Protein 1Z9D (pdb70)

Structure (mmCIF, N/CA/C/O backbone):
data_1Z9D
#
_entry.id   1Z9D
#
_cell.length_a   161.288
_cell.length_b   57.309
_cell.length_c   94.200
_cell.angle_alpha   90.00
_cell.angle_beta   90.00
_cell.angle_gamma   90.00
#
_symmetry.space_group_name_H-M   'P 21 21 2'
#
loop_
_entity.id
_entity.type
_entity.pdbx_description
1 polymer 'uridylate kinase'
2 non-polymer 'SULFATE ION'
3 water water
#
loop_
_atom_site.group_PDB
_atom_site.id
_atom_site.type_symbol
_atom_site.label_atom_id
_atom_site.label_alt_id
_atom_site.label_comp_id
_atom_site.label_asym_id
_atom_site.label_entity_id
_atom_site.label_seq_id
_atom_site.pdbx_PDB_ins_code
_atom_site.Cartn_x
_atom_site.Cartn_y
_atom_site.Cartn_z
_atom_site.occupancy
_atom_site.B_iso_or_equiv
_atom_site.auth_seq_id
_atom_site.auth_comp_id
_atom_site.auth_asym_id
_atom_site.auth_atom_id
_atom_site.pdbx_PDB_model_num
ATOM 1 N N . GLU A 1 4 ? 63.240 34.352 9.723 1.00 50.76 4 GLU A N 1
ATOM 2 C CA . GLU A 1 4 ? 62.058 33.750 10.422 1.00 52.38 4 GLU A CA 1
ATOM 3 C C . GLU A 1 4 ? 61.669 32.371 9.873 1.00 51.38 4 GLU A C 1
ATOM 4 O O . GLU A 1 4 ? 60.774 32.248 9.029 1.00 52.20 4 GLU A O 1
ATOM 10 N N . PRO A 1 5 ? 62.360 31.315 10.337 1.00 50.10 5 PRO A N 1
ATOM 11 C CA . PRO A 1 5 ? 62.113 29.932 9.928 1.00 47.22 5 PRO A CA 1
ATOM 12 C C . PRO A 1 5 ? 60.801 29.412 10.506 1.00 45.44 5 PRO A C 1
ATOM 13 O O . PRO A 1 5 ? 60.446 29.705 11.652 1.00 45.37 5 PRO A O 1
ATOM 17 N N . LYS A 1 6 ? 60.086 28.643 9.693 1.00 43.40 6 LYS A N 1
ATOM 18 C CA . LYS A 1 6 ? 58.815 28.055 10.085 1.00 41.73 6 LYS A CA 1
ATOM 19 C C . LYS A 1 6 ? 59.017 27.043 11.191 1.00 41.74 6 LYS A C 1
ATOM 20 O O . LYS A 1 6 ? 58.123 26.815 12.004 1.00 41.26 6 LYS A O 1
ATOM 26 N N . TYR A 1 7 ? 60.203 26.441 11.212 1.00 41.14 7 TYR A N 1
ATOM 27 C CA . TYR A 1 7 ? 60.555 25.439 12.215 1.00 40.12 7 TYR A CA 1
ATOM 28 C C . TYR A 1 7 ? 61.783 25.848 13.038 1.00 39.64 7 TYR A C 1
ATOM 29 O O . TYR A 1 7 ? 62.735 26.415 12.507 1.00 41.06 7 TYR A O 1
ATOM 38 N N . GLN A 1 8 ? 61.763 25.549 14.332 1.00 39.06 8 GLN A N 1
ATOM 39 C CA . GLN A 1 8 ? 62.878 25.901 15.207 1.00 38.58 8 GLN A CA 1
ATOM 40 C C . GLN A 1 8 ? 63.843 24.736 15.378 1.00 37.60 8 GLN A C 1
ATOM 41 O O . GLN A 1 8 ? 65.021 24.924 15.687 1.00 39.07 8 GLN A O 1
ATOM 47 N N . ARG A 1 9 ? 63.348 23.528 15.179 1.00 35.93 9 ARG A N 1
ATOM 48 C CA . ARG A 1 9 ? 64.194 22.364 15.327 1.00 34.64 9 ARG A CA 1
ATOM 49 C C . ARG A 1 9 ? 63.708 21.277 14.396 1.00 33.68 9 ARG A C 1
ATOM 50 O O . ARG A 1 9 ? 62.585 20.799 14.515 1.00 32.79 9 ARG A O 1
ATOM 58 N N . ILE A 1 10 ? 64.562 20.894 13.458 1.00 33.11 10 ILE A N 1
ATOM 59 C CA . ILE A 1 10 ? 64.193 19.878 12.499 1.00 33.12 10 ILE A CA 1
ATOM 60 C C . ILE A 1 10 ? 65.165 18.718 12.516 1.00 32.92 10 ILE A C 1
ATOM 61 O O . ILE A 1 10 ? 66.267 18.827 13.045 1.00 32.69 10 ILE A O 1
ATOM 66 N N . LEU A 1 11 ? 64.730 17.592 11.969 1.00 32.03 11 LEU A N 1
ATOM 67 C CA . LEU A 1 11 ? 65.573 16.418 11.896 1.00 31.48 11 LEU A CA 1
ATOM 68 C C . LEU A 1 11 ? 65.572 16.018 10.442 1.00 31.79 11 LEU A C 1
ATOM 69 O O . LEU A 1 11 ? 64.549 15.612 9.907 1.00 31.78 11 LEU A O 1
ATOM 74 N N . ILE A 1 12 ? 66.723 16.170 9.799 1.00 33.18 12 ILE A N 1
ATOM 75 C CA . ILE A 1 12 ? 66.864 15.840 8.395 1.00 33.70 12 ILE A CA 1
ATOM 76 C C . ILE A 1 12 ? 67.186 14.366 8.220 1.00 34.00 12 ILE A C 1
ATOM 77 O O . ILE A 1 12 ? 68.130 13.855 8.809 1.00 33.40 12 ILE A O 1
ATOM 82 N N . LYS A 1 13 ? 66.389 13.685 7.411 1.00 35.17 13 LYS A N 1
ATOM 83 C CA . LYS A 1 13 ? 66.616 12.280 7.146 1.00 36.63 13 LYS A CA 1
ATOM 84 C C . LYS A 1 13 ? 67.221 12.121 5.747 1.00 37.93 13 LYS A C 1
ATOM 85 O O . LYS A 1 13 ? 66.633 12.543 4.754 1.00 37.96 13 LYS A O 1
ATOM 91 N N . LEU A 1 14 ? 68.407 11.530 5.678 1.00 38.82 14 LEU A N 1
ATOM 92 C CA . LEU A 1 14 ? 69.080 11.304 4.407 1.00 39.65 14 LEU A CA 1
ATOM 93 C C . LEU A 1 14 ? 69.233 9.814 4.150 1.00 39.85 14 LEU A C 1
ATOM 94 O O . LEU A 1 14 ? 69.402 9.037 5.083 1.00 40.31 14 LEU A O 1
ATOM 99 N N . SER A 1 15 ? 69.175 9.414 2.886 1.00 40.72 15 SER A N 1
ATOM 100 C CA . SER A 1 15 ? 69.346 8.010 2.543 1.00 42.13 15 SER A CA 1
ATOM 101 C C . SER A 1 15 ? 70.835 7.801 2.311 1.00 42.42 15 SER A C 1
ATOM 102 O O . SER A 1 15 ? 71.528 8.721 1.878 1.00 42.91 15 SER A O 1
ATOM 105 N N . GLY A 1 16 ? 71.328 6.596 2.582 1.00 42.18 16 GLY A N 1
ATOM 106 C CA . GLY A 1 16 ? 72.737 6.328 2.357 1.00 41.45 16 GLY A CA 1
ATOM 107 C C . GLY A 1 16 ? 73.156 6.643 0.929 1.00 41.20 16 GLY A C 1
ATOM 108 O O . GLY A 1 16 ? 74.224 7.212 0.710 1.00 40.90 16 GLY A O 1
ATOM 109 N N . GLU A 1 17 ? 72.310 6.275 -0.033 1.00 40.96 17 GLU A N 1
ATOM 110 C CA . GLU A 1 17 ? 72.578 6.503 -1.444 1.00 42.27 17 GLU A CA 1
ATOM 111 C C . GLU A 1 17 ? 72.975 7.945 -1.703 1.00 41.77 17 GLU A C 1
ATOM 112 O O . GLU A 1 17 ? 73.881 8.213 -2.497 1.00 42.94 17 GLU A O 1
ATOM 118 N N . ALA A 1 18 ? 72.282 8.874 -1.049 1.00 40.66 18 ALA A N 1
ATOM 119 C CA . ALA A 1 18 ? 72.557 10.302 -1.211 1.00 40.31 18 ALA A CA 1
ATOM 120 C C . ALA A 1 18 ? 74.018 10.678 -0.957 1.00 40.79 18 ALA A C 1
ATOM 121 O O . ALA A 1 18 ? 74.440 11.782 -1.295 1.00 41.17 18 ALA A O 1
ATOM 123 N N . LEU A 1 19 ? 74.790 9.758 -0.377 1.00 41.03 19 LEU A N 1
ATOM 124 C CA . LEU A 1 19 ? 76.189 10.014 -0.076 1.00 40.72 19 LEU A CA 1
ATOM 125 C C . LEU A 1 19 ? 77.118 9.182 -0.950 1.00 41.74 19 LEU A C 1
ATOM 126 O O . LEU A 1 19 ? 78.348 9.352 -0.921 1.00 41.22 19 LEU A O 1
ATOM 131 N N . ALA A 1 20 ? 76.533 8.278 -1.727 1.00 42.36 20 ALA A N 1
ATOM 132 C CA . ALA A 1 20 ? 77.315 7.413 -2.606 1.00 44.07 20 ALA A CA 1
ATOM 133 C C . ALA A 1 20 ? 77.763 8.128 -3.877 1.00 45.63 20 ALA A C 1
ATOM 134 O O . ALA A 1 20 ? 78.850 7.867 -4.397 1.00 46.66 20 ALA 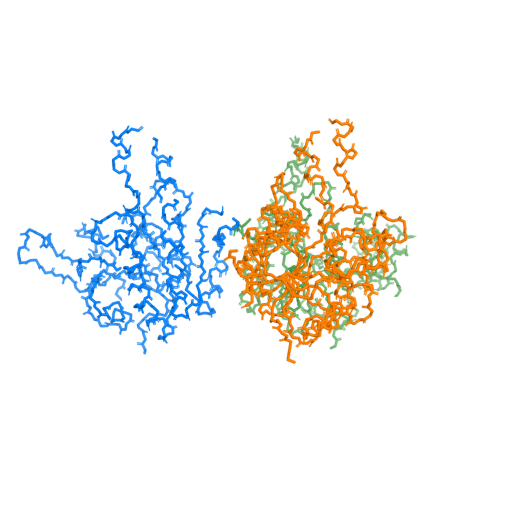A O 1
ATOM 136 N N . GLY A 1 21 ? 76.926 9.028 -4.381 1.00 47.87 21 GLY A N 1
ATOM 137 C CA . GLY A 1 21 ? 77.282 9.742 -5.591 1.00 50.12 21 GLY A CA 1
ATOM 138 C C . GLY A 1 21 ? 77.001 8.950 -6.857 1.00 52.06 21 GLY A C 1
ATOM 139 O O . GLY A 1 21 ? 76.075 8.128 -6.902 1.00 51.78 21 GLY A O 1
ATOM 140 N N . GLU A 1 22 ? 77.813 9.202 -7.882 1.00 54.18 22 GLU A N 1
ATOM 141 C CA . GLU A 1 22 ? 77.692 8.560 -9.199 1.00 56.79 22 GLU A CA 1
ATOM 142 C C . GLU A 1 22 ? 77.354 7.069 -9.101 1.00 56.10 22 GLU A C 1
ATOM 143 O O . GLU A 1 22 ? 76.221 6.647 -9.392 1.00 55.61 22 GLU A O 1
ATOM 149 N N . LYS A 1 23 ? 78.363 6.291 -8.698 1.00 54.56 23 LYS A N 1
ATOM 150 C CA . LYS A 1 23 ? 78.263 4.839 -8.535 1.00 53.33 23 LYS A CA 1
ATOM 151 C C . LYS A 1 23 ? 76.897 4.411 -7.988 1.00 51.80 23 LYS A C 1
ATOM 152 O O . LYS A 1 23 ? 76.082 3.834 -8.704 1.00 52.82 23 LYS A O 1
ATOM 158 N N . GLY A 1 24 ? 76.657 4.712 -6.717 1.00 49.64 24 GLY A N 1
ATOM 159 C CA . GLY A 1 24 ? 75.406 4.341 -6.080 1.00 46.45 24 GLY A CA 1
ATOM 160 C C . GLY A 1 24 ? 75.754 3.560 -4.822 1.00 45.15 24 GLY A C 1
ATOM 161 O O . GLY A 1 24 ? 74.906 3.282 -3.966 1.00 43.72 24 GLY A O 1
ATOM 162 N N . VAL A 1 25 ? 77.033 3.215 -4.721 1.00 42.87 25 VAL A N 1
ATOM 163 C CA . VAL A 1 25 ? 77.557 2.466 -3.598 1.00 41.64 25 VAL A CA 1
ATOM 164 C C . VAL A 1 25 ? 78.793 3.161 -3.017 1.00 41.78 25 VAL A C 1
ATOM 165 O O . VAL A 1 25 ? 79.432 3.995 -3.678 1.00 43.16 25 VAL A O 1
ATOM 169 N N . GLY A 1 26 ? 79.126 2.826 -1.774 1.00 40.75 26 GLY A N 1
ATOM 170 C CA . GLY A 1 26 ? 80.278 3.434 -1.131 1.00 39.07 26 GLY A CA 1
ATOM 171 C C . GLY A 1 26 ? 79.992 4.855 -0.699 1.00 38.75 26 GLY A C 1
ATOM 172 O O . GLY A 1 26 ? 78.856 5.326 -0.789 1.00 38.10 26 GLY A O 1
ATOM 173 N N . ILE A 1 27 ? 81.022 5.544 -0.229 1.00 38.10 27 ILE A N 1
ATOM 174 C CA . ILE A 1 27 ? 80.873 6.920 0.225 1.00 37.76 27 ILE A CA 1
ATOM 175 C C . ILE A 1 27 ? 81.773 7.824 -0.602 1.00 38.67 27 ILE A C 1
ATOM 176 O O . ILE A 1 27 ? 82.980 7.621 -0.649 1.00 39.54 27 ILE A O 1
ATOM 181 N N . ASP A 1 28 ? 81.192 8.813 -1.267 1.00 39.52 28 ASP A N 1
ATOM 182 C CA . ASP A 1 28 ? 81.994 9.743 -2.053 1.00 40.11 28 ASP A CA 1
ATOM 183 C C . ASP A 1 28 ? 82.103 11.040 -1.247 1.00 40.17 28 ASP A C 1
ATOM 184 O O . ASP A 1 28 ? 81.189 11.868 -1.245 1.00 39.24 28 ASP A O 1
ATOM 189 N N . ILE A 1 29 ? 83.226 11.214 -0.564 1.00 39.71 29 ILE A N 1
ATOM 190 C CA . ILE A 1 29 ? 83.410 12.388 0.281 1.00 40.95 29 ILE A CA 1
ATOM 191 C C . ILE A 1 29 ? 83.034 13.736 -0.345 1.00 42.01 29 ILE A C 1
ATOM 192 O O . ILE A 1 29 ? 82.321 14.541 0.274 1.00 42.00 29 ILE A O 1
ATOM 197 N N . PRO A 1 30 ? 83.516 14.012 -1.568 1.00 41.43 30 PRO A N 1
ATOM 198 C CA . PRO A 1 30 ? 83.172 15.287 -2.203 1.00 40.33 30 PRO A CA 1
ATOM 199 C C . PRO A 1 30 ? 81.647 15.488 -2.273 1.00 39.63 30 PRO A C 1
ATOM 200 O O . PRO A 1 30 ? 81.161 16.621 -2.203 1.00 40.19 30 PRO A O 1
ATOM 204 N N . THR A 1 31 ? 80.895 14.393 -2.391 1.00 37.24 31 THR A N 1
ATOM 205 C CA . THR A 1 31 ? 79.438 14.479 -2.444 1.00 35.65 31 THR A CA 1
ATOM 206 C C . THR A 1 31 ? 78.907 14.830 -1.069 1.00 35.37 31 THR A C 1
ATOM 207 O O . THR A 1 31 ? 77.987 15.630 -0.917 1.00 34.56 31 THR A O 1
ATOM 211 N N . VAL A 1 32 ? 79.493 14.213 -0.058 1.00 35.82 32 VAL A N 1
ATOM 212 C CA . VAL A 1 32 ? 79.070 14.452 1.311 1.00 35.61 32 VAL A CA 1
ATOM 213 C C . VAL A 1 32 ? 79.285 15.920 1.675 1.00 36.42 32 VAL A C 1
ATOM 214 O O . VAL A 1 32 ? 78.411 16.558 2.264 1.00 36.26 32 VAL A O 1
ATOM 218 N N . GLN A 1 33 ? 80.446 16.454 1.306 1.00 37.64 33 GLN A N 1
ATOM 219 C CA . GLN A 1 33 ? 80.772 17.843 1.594 1.00 38.27 33 GLN A CA 1
ATOM 220 C C . GLN A 1 33 ? 79.774 18.781 0.922 1.00 37.57 33 GLN A C 1
ATOM 221 O O . GLN A 1 33 ? 79.411 19.820 1.476 1.00 35.50 33 GLN A O 1
ATOM 227 N N . ALA A 1 34 ? 79.327 18.407 -0.273 1.00 37.35 34 ALA A N 1
ATOM 228 C CA . ALA A 1 34 ? 78.349 19.210 -0.998 1.00 37.34 34 ALA A CA 1
ATOM 229 C C . ALA A 1 34 ? 77.063 19.341 -0.169 1.00 37.75 34 ALA A C 1
ATOM 230 O O . ALA A 1 34 ? 76.476 20.422 -0.082 1.00 37.83 34 ALA A O 1
ATOM 232 N N . ILE A 1 35 ? 76.640 18.242 0.451 1.00 37.44 35 ILE A N 1
ATOM 233 C CA . ILE A 1 35 ? 75.440 18.246 1.274 1.00 37.68 35 ILE A CA 1
ATOM 234 C C . ILE A 1 35 ? 75.691 18.943 2.607 1.00 38.35 35 ILE A C 1
ATOM 235 O O . ILE A 1 35 ? 74.819 19.642 3.136 1.00 38.36 35 ILE A O 1
ATOM 240 N N . ALA A 1 36 ? 76.885 18.739 3.153 1.00 38.58 36 ALA A N 1
ATOM 241 C CA . ALA A 1 36 ? 77.259 19.345 4.424 1.00 38.63 36 ALA A CA 1
ATOM 242 C C . ALA A 1 36 ? 77.345 20.861 4.284 1.00 39.32 36 ALA A C 1
ATOM 243 O O . ALA A 1 36 ? 76.987 21.599 5.201 1.00 38.52 36 ALA A O 1
ATOM 245 N N . LYS A 1 37 ? 77.821 21.322 3.130 1.00 40.83 37 LYS A N 1
ATOM 246 C CA . LYS A 1 37 ? 77.940 22.752 2.879 1.00 42.01 37 LYS A CA 1
ATOM 247 C C . LYS A 1 37 ? 76.565 23.398 2.863 1.00 41.84 37 LYS A C 1
ATOM 248 O O . LYS A 1 37 ? 76.397 24.529 3.311 1.00 42.39 37 LYS A O 1
ATOM 254 N N . GLU A 1 38 ? 75.582 22.677 2.345 1.00 41.50 38 GLU A N 1
ATOM 255 C CA . GLU A 1 38 ? 74.232 23.199 2.280 1.00 41.77 38 GLU A CA 1
ATOM 256 C C . GLU A 1 38 ? 73.596 23.252 3.667 1.00 40.14 38 GLU A C 1
ATOM 257 O O . GLU A 1 38 ? 72.962 24.246 4.025 1.00 40.43 38 GLU A O 1
ATOM 263 N N . ILE A 1 39 ? 73.776 22.188 4.450 1.00 38.71 39 ILE A N 1
ATOM 264 C CA . ILE A 1 39 ? 73.227 22.126 5.806 1.00 35.96 39 ILE A CA 1
ATOM 265 C C . ILE A 1 39 ? 73.905 23.192 6.641 1.00 35.26 39 ILE A C 1
ATOM 266 O O . ILE A 1 39 ? 73.268 23.863 7.444 1.00 34.70 39 ILE A O 1
ATOM 271 N N . ALA A 1 40 ? 75.204 23.359 6.433 1.00 35.28 40 ALA A N 1
ATOM 272 C CA . ALA A 1 40 ? 75.953 24.363 7.178 1.00 36.52 40 ALA A CA 1
ATOM 273 C C . ALA A 1 40 ? 75.335 25.732 6.949 1.00 37.41 40 ALA A C 1
ATOM 274 O O . ALA A 1 40 ? 75.191 26.529 7.874 1.00 36.99 40 ALA A O 1
ATOM 276 N N . GLU A 1 41 ? 74.961 25.999 5.708 1.00 39.44 41 GLU A N 1
ATOM 277 C CA . GLU A 1 41 ? 74.367 27.276 5.379 1.00 41.53 41 GLU A CA 1
ATOM 278 C C . GLU A 1 41 ? 73.029 27.488 6.085 1.00 41.72 41 GLU A C 1
ATOM 279 O O . GLU A 1 41 ? 72.756 28.583 6.579 1.00 43.88 41 GLU A O 1
ATOM 285 N N . VAL A 1 42 ? 72.199 26.449 6.145 1.00 40.42 42 VAL A N 1
ATOM 286 C CA . VAL A 1 42 ? 70.896 26.551 6.809 1.00 39.01 42 VAL A CA 1
ATOM 287 C C . VAL A 1 42 ? 71.106 26.723 8.312 1.00 38.90 42 VAL A C 1
ATOM 288 O O . VAL A 1 42 ? 70.377 27.447 8.983 1.00 37.90 42 VAL A O 1
ATOM 292 N N . HIS A 1 43 ? 72.124 26.051 8.829 1.00 39.00 43 HIS A N 1
ATOM 293 C CA . HIS A 1 43 ? 72.448 26.126 10.242 1.00 38.19 43 HIS A CA 1
ATOM 294 C C . HIS A 1 43 ? 72.739 27.568 10.681 1.00 37.89 43 HIS A C 1
ATOM 295 O O . HIS A 1 43 ? 72.606 27.896 11.855 1.00 38.03 43 HIS A O 1
ATOM 302 N N . VAL A 1 44 ? 73.121 28.422 9.731 1.00 37.17 44 VAL A N 1
ATOM 303 C CA . VAL A 1 44 ? 73.429 29.819 10.018 1.00 36.70 44 VAL A CA 1
ATOM 304 C C . VAL A 1 44 ? 72.177 30.592 10.396 1.00 37.19 44 VAL A C 1
ATOM 305 O O . VAL A 1 44 ? 72.250 31.616 11.073 1.00 36.67 44 VAL A O 1
ATOM 309 N N . SER A 1 45 ? 71.024 30.099 9.956 1.00 37.48 45 SER A N 1
ATOM 310 C CA . SER A 1 45 ? 69.749 30.751 10.253 1.00 38.41 45 SER A CA 1
ATOM 311 C C . SER A 1 45 ? 69.399 30.671 11.742 1.00 38.59 45 SER A C 1
ATOM 312 O O . SER A 1 45 ? 68.561 31.427 12.230 1.00 38.40 45 SER A O 1
ATOM 315 N N . GLY A 1 46 ? 70.033 29.747 12.454 1.00 39.04 46 GLY A N 1
ATOM 316 C CA . GLY A 1 46 ? 69.759 29.610 13.865 1.00 39.38 46 GLY A CA 1
ATOM 317 C C . GLY A 1 46 ? 68.873 28.426 14.189 1.00 39.75 46 GLY A C 1
ATOM 318 O O . GLY A 1 46 ? 68.528 28.192 15.349 1.00 40.60 46 GLY A O 1
ATOM 319 N N . VAL A 1 47 ? 68.499 27.678 13.161 1.00 39.73 47 VAL A N 1
ATOM 320 C CA . VAL A 1 47 ? 67.651 26.502 13.318 1.00 39.54 47 VAL A CA 1
ATOM 321 C C . VAL A 1 47 ? 68.437 25.312 13.870 1.00 39.08 47 VAL A C 1
ATOM 322 O O . VAL A 1 47 ? 69.503 24.970 13.360 1.00 39.44 47 VAL A O 1
ATOM 326 N N . GLN A 1 48 ? 67.910 24.687 14.918 1.00 37.80 48 GLN A N 1
ATOM 327 C CA . GLN A 1 48 ? 68.555 23.525 15.508 1.00 36.96 48 GLN A CA 1
ATOM 328 C C . GLN A 1 48 ? 68.373 22.355 14.544 1.00 36.85 48 GLN A C 1
ATOM 329 O O . GLN A 1 48 ? 67.278 22.138 14.020 1.00 37.08 48 GLN A O 1
ATOM 335 N N . ILE A 1 49 ? 69.444 21.606 14.305 1.00 34.79 49 ILE A N 1
ATOM 336 C CA . ILE A 1 49 ? 69.396 20.507 13.351 1.00 32.46 49 ILE A CA 1
ATOM 337 C C . ILE A 1 49 ? 69.924 19.169 13.850 1.00 31.98 49 ILE A C 1
ATOM 338 O O . ILE A 1 49 ? 70.898 19.110 14.591 1.00 32.18 49 ILE A O 1
ATOM 343 N N . ALA A 1 50 ? 69.286 18.091 13.419 1.00 31.32 50 ALA A N 1
ATOM 344 C CA . ALA A 1 50 ? 69.733 16.752 13.767 1.00 31.23 50 ALA A CA 1
ATOM 345 C C . ALA A 1 50 ? 69.609 15.923 12.485 1.00 31.30 50 ALA A C 1
ATOM 346 O O . ALA A 1 50 ? 68.685 16.117 11.703 1.00 31.89 50 ALA A O 1
ATOM 348 N N . LEU A 1 51 ? 70.546 15.014 12.262 1.00 31.71 51 LEU A N 1
ATOM 349 C CA . LEU A 1 51 ? 70.523 14.187 11.067 1.00 32.30 51 LEU A CA 1
ATOM 350 C C . LEU A 1 51 ? 70.383 12.703 11.377 1.00 31.72 51 LEU A C 1
ATOM 351 O O . LEU A 1 51 ? 70.801 12.220 12.430 1.00 31.15 51 LEU A O 1
ATOM 356 N N . VAL A 1 52 ? 69.800 11.987 10.429 1.00 31.40 52 VAL A N 1
ATOM 357 C CA . VAL A 1 52 ? 69.624 10.554 10.524 1.00 32.14 52 VAL A CA 1
ATOM 358 C C . VAL A 1 52 ? 69.915 10.052 9.119 1.00 33.57 52 VAL A C 1
ATOM 359 O O . VAL A 1 52 ? 69.147 10.322 8.194 1.00 34.17 52 VAL A O 1
ATOM 363 N N . ILE A 1 53 ? 71.019 9.334 8.948 1.00 34.38 53 ILE A N 1
ATOM 364 C CA . ILE A 1 53 ? 71.376 8.831 7.622 1.00 37.02 53 ILE A CA 1
ATOM 365 C C . ILE A 1 53 ? 71.172 7.315 7.496 1.00 37.21 53 ILE A C 1
ATOM 366 O O . ILE A 1 53 ? 71.305 6.575 8.475 1.00 38.10 53 ILE A O 1
ATOM 371 N N . GLY A 1 54 ? 70.838 6.863 6.290 1.00 36.93 54 GLY A N 1
ATOM 372 C CA . GLY A 1 54 ? 70.632 5.443 6.063 1.00 37.49 54 GLY A CA 1
ATOM 373 C C . GLY A 1 54 ? 71.931 4.779 5.651 1.00 38.66 54 GLY A C 1
ATOM 374 O O . GLY A 1 54 ? 72.949 5.459 5.517 1.00 39.85 54 GLY A O 1
ATOM 375 N N . GLY A 1 55 ? 71.918 3.467 5.443 1.00 38.09 55 GLY A N 1
ATOM 376 C CA . GLY A 1 55 ? 73.146 2.794 5.057 1.00 37.44 55 GLY A CA 1
ATOM 377 C C . GLY A 1 55 ? 73.053 1.989 3.778 1.00 37.65 55 GLY A C 1
ATOM 378 O O . GLY A 1 55 ? 73.809 1.031 3.588 1.00 38.62 55 GLY A O 1
ATOM 379 N N . GLY A 1 56 ? 72.137 2.379 2.897 1.00 36.41 56 GLY A N 1
ATOM 380 C CA . GLY A 1 56 ? 71.960 1.660 1.649 1.00 35.03 56 GLY A CA 1
ATOM 381 C C . GLY A 1 56 ? 73.181 1.696 0.761 1.00 34.63 56 GLY A C 1
ATOM 382 O O . GLY A 1 56 ? 73.442 0.761 0.009 1.00 35.78 56 GLY A O 1
ATOM 383 N N . ASN A 1 57 ? 73.941 2.776 0.860 1.00 33.27 57 ASN A N 1
ATOM 384 C CA . ASN A 1 57 ? 75.123 2.944 0.051 1.00 32.10 57 ASN A CA 1
ATOM 385 C C . ASN A 1 57 ? 76.238 1.999 0.460 1.00 31.76 57 ASN A C 1
ATOM 386 O O . ASN A 1 57 ? 77.202 1.808 -0.280 1.00 30.24 57 ASN A O 1
ATOM 391 N N . LEU A 1 58 ? 76.125 1.407 1.642 1.00 31.24 58 LEU A N 1
ATOM 392 C CA . LEU A 1 58 ? 77.165 0.499 2.107 1.00 31.83 58 LEU A CA 1
ATOM 393 C C . LEU A 1 58 ? 76.657 -0.916 2.312 1.00 31.91 58 LEU A C 1
ATOM 394 O O . LEU A 1 58 ? 77.425 -1.874 2.259 1.00 32.63 58 LEU A O 1
ATOM 399 N N . TRP A 1 59 ? 75.355 -1.050 2.521 1.00 32.45 59 TRP A N 1
ATOM 400 C CA . TRP A 1 59 ? 74.787 -2.360 2.758 1.00 33.18 59 TRP A CA 1
ATOM 401 C C . TRP A 1 59 ? 73.278 -2.402 2.534 1.00 35.01 59 TRP A C 1
ATOM 402 O O . TRP A 1 59 ? 72.537 -1.516 2.979 1.00 33.85 59 TRP A O 1
ATOM 413 N N . ARG A 1 60 ? 72.822 -3.428 1.822 1.00 37.85 60 ARG A N 1
ATOM 414 C CA . ARG A 1 60 ? 71.392 -3.606 1.580 1.00 40.76 60 ARG A CA 1
ATOM 415 C C . ARG A 1 60 ? 71.009 -4.978 2.097 1.00 41.40 60 ARG A C 1
ATOM 416 O O . ARG A 1 60 ? 71.706 -5.967 1.838 1.00 41.85 60 ARG A O 1
ATOM 424 N N . GLY A 1 61 ? 69.900 -5.024 2.827 1.00 42.00 61 GLY A N 1
ATOM 425 C CA . GLY A 1 61 ? 69.433 -6.266 3.420 1.00 44.20 61 GLY A CA 1
ATOM 426 C C . GLY A 1 61 ? 68.874 -7.260 2.433 1.00 45.01 61 GLY A C 1
ATOM 427 O O . GLY A 1 61 ? 69.002 -8.471 2.616 1.00 44.04 61 GLY A O 1
ATOM 428 N N . GLU A 1 62 ? 68.261 -6.736 1.379 1.00 46.85 62 GLU A N 1
ATOM 429 C CA . GLU A 1 62 ? 67.664 -7.560 0.333 1.00 47.95 62 GLU A CA 1
ATOM 430 C C . GLU A 1 62 ? 68.574 -8.716 -0.103 1.00 46.42 62 GLU A C 1
ATOM 431 O O . GLU A 1 62 ? 68.237 -9.888 0.079 1.00 46.78 62 GLU A O 1
ATOM 437 N N . PRO A 1 63 ? 69.750 -8.399 -0.681 1.00 45.86 63 PRO A N 1
ATOM 438 C CA . PRO A 1 63 ? 70.629 -9.497 -1.098 1.00 44.46 63 PRO A CA 1
ATOM 439 C C . PRO A 1 63 ? 71.104 -10.361 0.079 1.00 43.86 63 PRO A C 1
ATOM 440 O O . PRO A 1 63 ? 71.431 -11.532 -0.104 1.00 44.05 63 PRO A O 1
ATOM 444 N N . ALA A 1 64 ? 71.127 -9.787 1.280 1.00 42.67 64 ALA A N 1
ATOM 445 C CA . ALA A 1 64 ? 71.565 -10.527 2.455 1.00 42.13 64 ALA A CA 1
ATOM 446 C C . ALA A 1 64 ? 70.577 -11.639 2.746 1.00 41.88 64 ALA A C 1
ATOM 447 O O . ALA A 1 64 ? 70.965 -12.779 3.014 1.00 40.87 64 ALA A O 1
ATOM 449 N N . ALA A 1 65 ? 69.295 -11.298 2.688 1.00 42.72 65 ALA A N 1
ATOM 450 C CA . ALA A 1 65 ? 68.231 -12.267 2.928 1.00 43.44 65 ALA A CA 1
ATOM 451 C C . ALA A 1 65 ? 68.241 -13.312 1.821 1.00 44.19 65 ALA A C 1
ATOM 452 O O . ALA A 1 65 ? 68.057 -14.502 2.082 1.00 44.52 65 ALA A O 1
ATOM 454 N N . ASP A 1 66 ? 68.458 -12.863 0.587 1.00 45.28 66 ASP A N 1
ATOM 455 C CA . ASP A 1 66 ? 68.510 -13.768 -0.555 1.00 46.81 66 ASP A CA 1
ATOM 456 C C . ASP A 1 66 ? 69.669 -14.741 -0.389 1.00 46.15 66 ASP A C 1
ATOM 457 O O . ASP A 1 66 ? 69.551 -15.922 -0.730 1.00 46.96 66 ASP A O 1
ATOM 462 N N . ALA A 1 67 ? 70.782 -14.235 0.143 1.00 44.94 67 ALA A N 1
ATOM 463 C CA . ALA A 1 67 ? 71.969 -15.044 0.374 1.00 44.14 67 ALA A CA 1
ATOM 464 C C . ALA A 1 67 ? 71.777 -15.974 1.571 1.00 44.12 67 ALA A C 1
ATOM 465 O O . ALA A 1 67 ? 72.556 -16.909 1.769 1.00 44.27 67 ALA A O 1
ATOM 467 N N . GLY A 1 68 ? 70.750 -15.702 2.371 1.00 43.62 68 GLY A N 1
ATOM 468 C CA . GLY A 1 68 ? 70.467 -16.539 3.512 1.00 43.50 68 GLY A CA 1
ATOM 469 C C . GLY A 1 68 ? 71.187 -16.149 4.781 1.00 44.00 68 GLY A C 1
ATOM 470 O O . GLY A 1 68 ? 71.386 -16.971 5.682 1.00 45.76 68 GLY A O 1
ATOM 479 N N . ASP A 1 70 ? 71.608 -14.462 8.398 1.00 43.43 70 ASP A N 1
ATOM 480 C CA . ASP A 1 70 ? 70.748 -14.220 9.549 1.00 42.94 70 ASP A CA 1
ATOM 481 C C . ASP A 1 70 ? 70.234 -12.775 9.570 1.00 41.84 70 ASP A C 1
ATOM 482 O O . ASP A 1 70 ? 71.016 -11.821 9.546 1.00 42.29 70 ASP A O 1
ATOM 487 N N . ARG A 1 71 ? 68.913 -12.625 9.625 1.00 40.32 71 ARG A N 1
ATOM 488 C CA . ARG A 1 71 ? 68.270 -11.314 9.623 1.00 38.24 71 ARG A CA 1
ATOM 489 C C . ARG A 1 71 ? 68.782 -10.357 10.683 1.00 37.20 71 ARG A C 1
ATOM 490 O O . ARG A 1 71 ? 69.053 -9.198 10.391 1.00 34.83 71 ARG A O 1
ATOM 498 N N . VAL A 1 72 ? 68.898 -10.842 11.914 1.00 36.77 72 VAL A N 1
ATOM 499 C CA . VAL A 1 72 ? 69.373 -10.004 13.009 1.00 36.93 72 VAL A CA 1
ATOM 500 C C . VAL A 1 72 ? 70.791 -9.523 12.736 1.00 37.16 72 VAL A C 1
ATOM 501 O O . VAL A 1 72 ? 71.070 -8.324 12.777 1.00 36.16 72 VAL A O 1
ATOM 505 N N . GLN A 1 73 ? 71.688 -10.455 12.447 1.00 37.72 73 GLN A N 1
ATOM 506 C CA . GLN A 1 73 ? 73.064 -10.080 12.170 1.00 38.31 73 GLN A CA 1
ATOM 507 C C . GLN A 1 73 ? 73.143 -9.135 10.994 1.00 38.47 73 GLN A C 1
ATOM 508 O O . GLN A 1 73 ? 73.926 -8.183 11.004 1.00 39.18 73 GLN A O 1
ATOM 514 N N . ALA A 1 74 ? 72.324 -9.395 9.982 1.00 38.31 74 ALA A N 1
ATOM 515 C CA . ALA A 1 74 ? 72.314 -8.559 8.796 1.00 38.53 74 ALA A CA 1
ATOM 516 C C . ALA A 1 74 ? 71.910 -7.134 9.146 1.00 37.90 74 ALA A C 1
ATOM 517 O O . ALA A 1 74 ? 72.504 -6.181 8.641 1.00 38.16 74 ALA A O 1
ATOM 519 N N . ASP A 1 75 ? 70.915 -6.978 10.019 1.00 37.82 75 ASP A N 1
ATOM 520 C CA . ASP A 1 75 ? 70.472 -5.637 10.407 1.00 37.73 75 ASP A CA 1
ATOM 521 C C . ASP A 1 75 ? 71.544 -4.877 11.173 1.00 37.12 75 ASP A C 1
ATOM 522 O O . ASP A 1 75 ? 71.704 -3.674 10.984 1.00 37.81 75 ASP A O 1
ATOM 527 N N . TYR A 1 76 ? 72.266 -5.571 12.047 1.00 36.04 76 TYR A N 1
ATOM 528 C CA . TYR A 1 76 ? 73.331 -4.934 12.813 1.00 34.50 76 TYR A CA 1
ATOM 529 C C . TYR A 1 76 ? 74.420 -4.450 11.844 1.00 33.23 76 TYR A C 1
ATOM 530 O O . TYR A 1 76 ? 74.949 -3.338 11.977 1.00 33.08 76 TYR A O 1
ATOM 539 N N . THR A 1 77 ? 74.727 -5.280 10.852 1.00 30.99 77 THR A N 1
ATOM 540 C CA . THR A 1 77 ? 75.733 -4.941 9.868 1.00 29.82 77 THR A CA 1
ATOM 541 C C . THR A 1 77 ? 75.393 -3.611 9.240 1.00 29.20 77 THR A C 1
ATOM 542 O O . THR A 1 77 ? 76.255 -2.757 9.062 1.00 27.26 77 THR A O 1
ATOM 546 N N . GLY A 1 78 ? 74.122 -3.446 8.899 1.00 30.70 78 GLY A N 1
ATOM 547 C CA . GLY A 1 78 ? 73.672 -2.212 8.285 1.00 33.61 78 GLY A CA 1
ATOM 548 C C . GLY A 1 78 ? 73.802 -1.022 9.211 1.00 35.00 78 GLY A C 1
ATOM 549 O O . GLY A 1 78 ? 74.191 0.052 8.772 1.00 36.54 78 GLY A O 1
ATOM 558 N N . LEU A 1 80 ? 75.954 -0.487 11.452 1.00 37.36 80 LEU A N 1
ATOM 559 C CA . LEU A 1 80 ? 77.347 -0.078 11.524 1.00 37.04 80 LEU A CA 1
ATOM 560 C C . LEU A 1 80 ? 77.612 0.844 10.353 1.00 36.17 80 LEU A C 1
ATOM 561 O O . LEU A 1 80 ? 78.243 1.883 10.506 1.00 37.49 80 LEU A O 1
ATOM 566 N N . GLY A 1 81 ? 77.119 0.455 9.182 1.00 35.66 81 GLY A N 1
ATOM 567 C CA . GLY A 1 81 ? 77.311 1.263 7.994 1.00 35.43 81 GLY A CA 1
ATOM 568 C C . GLY A 1 81 ? 76.763 2.657 8.193 1.00 35.07 81 GLY A C 1
ATOM 569 O O . GLY A 1 81 ? 77.242 3.621 7.607 1.00 36.31 81 GLY A O 1
ATOM 570 N N . THR A 1 82 ? 75.747 2.754 9.032 1.00 34.68 82 THR A N 1
ATOM 571 C CA . THR A 1 82 ? 75.106 4.012 9.346 1.00 34.49 82 THR A CA 1
ATOM 572 C C . THR A 1 82 ? 76.052 4.949 10.088 1.00 34.64 82 THR A C 1
ATOM 573 O O . THR A 1 82 ? 76.043 6.159 9.862 1.00 33.80 82 THR A O 1
ATOM 577 N N . VAL A 1 83 ? 76.861 4.380 10.977 1.00 34.78 83 VAL A N 1
ATOM 578 C CA . VAL A 1 83 ? 77.818 5.146 11.769 1.00 32.89 83 VAL A CA 1
ATOM 579 C C . VAL A 1 83 ? 78.948 5.628 10.881 1.00 33.64 83 VAL A C 1
ATOM 580 O O . VAL A 1 83 ? 79.525 6.673 11.135 1.00 33.18 83 VAL A O 1
ATOM 592 N N . ASN A 1 85 ? 78.647 6.545 7.762 1.00 34.38 85 ASN A N 1
ATOM 593 C CA . ASN A 1 85 ? 78.146 7.697 7.039 1.00 33.72 85 ASN A CA 1
ATOM 594 C C . ASN A 1 85 ? 78.107 8.889 7.987 1.00 33.61 85 ASN A C 1
ATOM 595 O O . ASN A 1 85 ? 78.405 10.015 7.599 1.00 34.24 85 ASN A O 1
ATOM 600 N N . ALA A 1 86 ? 77.746 8.631 9.238 1.00 32.32 86 ALA A N 1
ATOM 601 C CA . ALA A 1 86 ? 77.667 9.678 10.244 1.00 31.31 86 ALA A CA 1
ATOM 602 C C . ALA A 1 86 ? 79.025 10.332 10.482 1.00 31.50 86 ALA A C 1
ATOM 603 O O . ALA A 1 86 ? 79.135 11.552 10.507 1.00 30.34 86 ALA A O 1
ATOM 605 N N . LEU A 1 87 ? 80.061 9.520 10.660 1.00 32.97 87 LEU A N 1
ATOM 606 C CA . LEU A 1 87 ? 81.401 10.0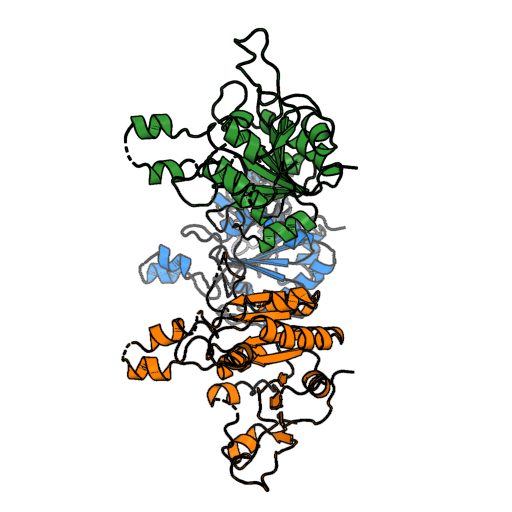44 10.891 1.00 34.12 87 LEU A CA 1
ATOM 607 C C . LEU A 1 87 ? 81.856 10.912 9.734 1.00 35.47 87 LEU A C 1
ATOM 608 O O . LEU A 1 87 ? 82.425 11.980 9.950 1.00 36.82 87 LEU A O 1
ATOM 613 N N . VAL A 1 88 ? 81.607 10.467 8.508 1.00 34.38 88 VAL A N 1
ATOM 614 C CA . VAL A 1 88 ? 82.015 11.246 7.351 1.00 33.93 88 VAL A CA 1
ATOM 615 C C . VAL A 1 88 ? 81.180 12.516 7.226 1.00 34.79 88 VAL A C 1
ATOM 616 O O . VAL A 1 88 ? 81.700 13.557 6.843 1.00 35.32 88 VAL A O 1
ATOM 628 N N . ALA A 1 90 ? 79.767 14.096 9.709 1.00 36.21 90 ALA A N 1
ATOM 629 C CA . ALA A 1 90 ? 80.134 14.957 10.817 1.00 36.07 90 ALA A CA 1
ATOM 630 C C . ALA A 1 90 ? 81.409 15.725 10.489 1.00 36.85 90 ALA A C 1
ATOM 631 O O . ALA A 1 90 ? 81.510 16.918 10.770 1.00 36.39 90 ALA A O 1
ATOM 633 N N . ASP A 1 91 ? 82.380 15.036 9.894 1.00 37.75 91 ASP A N 1
ATOM 634 C CA . ASP A 1 91 ? 83.644 15.659 9.525 1.00 38.00 91 ASP A CA 1
ATOM 635 C C . ASP A 1 91 ? 83.434 16.732 8.474 1.00 38.51 91 ASP A C 1
ATOM 636 O O . ASP A 1 91 ? 83.990 17.827 8.566 1.00 38.50 91 ASP A O 1
ATOM 641 N N . SER A 1 92 ? 82.630 16.411 7.468 1.00 37.89 92 SER A N 1
ATOM 642 C CA . SER A 1 92 ? 82.372 17.349 6.399 1.00 38.15 92 SER A CA 1
ATOM 643 C C . SER A 1 92 ? 81.721 18.598 6.950 1.00 37.90 92 SER A C 1
ATOM 644 O O . SER A 1 92 ? 81.992 19.706 6.495 1.00 38.04 92 SER A O 1
ATOM 647 N N . LEU A 1 93 ? 80.851 18.422 7.930 1.00 37.53 93 LEU A N 1
ATOM 648 C CA . LEU A 1 93 ? 80.177 19.565 8.515 1.00 37.76 93 LEU A CA 1
ATOM 649 C C . LEU A 1 93 ? 81.165 20.449 9.255 1.00 37.47 93 LEU A C 1
ATOM 650 O O . LEU A 1 93 ? 81.039 21.672 9.252 1.00 36.93 93 LEU A O 1
ATOM 655 N N . GLN A 1 94 ? 82.153 19.831 9.888 1.00 36.76 94 GLN A N 1
ATOM 656 C CA . GLN A 1 94 ? 83.136 20.600 10.632 1.00 38.30 94 GLN A CA 1
ATOM 657 C C . GLN A 1 94 ? 83.962 21.425 9.655 1.00 38.66 94 GLN A C 1
ATOM 658 O O . GLN A 1 94 ? 84.458 22.497 9.991 1.00 37.05 94 GLN A O 1
ATOM 664 N N . HIS A 1 95 ? 84.082 20.918 8.432 1.00 40.29 95 HIS A N 1
ATOM 665 C CA . HIS A 1 95 ? 84.823 21.597 7.370 1.00 42.10 95 HIS A CA 1
ATOM 666 C C . HIS A 1 95 ? 84.281 23.006 7.118 1.00 42.34 95 HIS A C 1
ATOM 667 O O . HIS A 1 95 ? 84.995 23.861 6.606 1.00 43.20 95 HIS A O 1
ATOM 674 N N . TYR A 1 96 ? 83.010 23.230 7.448 1.00 42.03 96 TYR A N 1
ATOM 675 C CA . TYR A 1 96 ? 82.391 24.535 7.262 1.00 42.05 96 TYR A CA 1
ATOM 676 C C . TYR A 1 96 ? 82.130 25.203 8.597 1.00 42.45 96 TYR A C 1
ATOM 677 O O . TYR A 1 96 ? 81.161 25.947 8.748 1.00 42.94 96 TYR A O 1
ATOM 686 N N . GLY A 1 97 ? 82.991 24.908 9.570 1.00 41.75 97 GLY A N 1
ATOM 687 C CA . GLY A 1 97 ? 82.879 25.502 10.888 1.00 39.48 97 GLY A CA 1
ATOM 688 C C . GLY A 1 97 ? 81.641 25.190 11.691 1.00 39.46 97 GLY A C 1
ATOM 689 O O . GLY A 1 97 ? 81.152 26.053 12.410 1.00 40.13 97 GLY A O 1
ATOM 690 N N . VAL A 1 98 ? 81.126 23.974 11.584 1.00 39.49 98 VAL A N 1
ATOM 691 C CA . VAL A 1 98 ? 79.944 23.611 12.355 1.00 39.79 98 VAL A CA 1
ATOM 692 C C . VAL A 1 98 ? 80.370 22.645 13.445 1.00 39.26 98 VAL A C 1
ATOM 693 O O . VAL A 1 98 ? 81.040 21.651 13.167 1.00 40.30 98 VAL A O 1
ATOM 697 N N . ASP A 1 99 ? 80.003 22.953 14.686 1.00 39.03 99 ASP A N 1
ATOM 698 C CA . ASP A 1 99 ? 80.354 22.098 15.820 1.00 39.62 99 ASP A CA 1
ATOM 699 C C . ASP A 1 99 ? 79.346 20.962 15.833 1.00 38.45 99 ASP A C 1
ATOM 700 O O . ASP A 1 99 ? 78.179 21.162 16.155 1.00 38.71 99 ASP A O 1
ATOM 705 N N . THR A 1 100 ? 79.806 19.767 15.480 1.00 36.35 100 THR A N 1
ATOM 706 C CA . THR A 1 100 ? 78.933 18.606 15.406 1.00 34.60 100 THR A CA 1
ATOM 707 C C . THR A 1 100 ? 79.224 17.538 16.450 1.00 32.39 100 THR A C 1
ATOM 708 O O . THR A 1 100 ? 80.300 17.509 17.024 1.00 32.76 100 THR A O 1
ATOM 712 N N . ARG A 1 101 ? 78.247 16.673 16.701 1.00 31.61 101 ARG A N 1
ATOM 713 C CA . ARG A 1 101 ? 78.411 15.571 17.646 1.00 31.44 101 ARG A CA 1
ATOM 714 C C . ARG A 1 101 ? 77.692 14.350 17.096 1.00 30.61 101 ARG A C 1
ATOM 715 O O . ARG A 1 101 ? 76.540 14.430 16.667 1.00 31.69 101 ARG A O 1
ATOM 723 N N . VAL A 1 102 ? 78.371 13.217 17.081 1.00 29.29 102 VAL A N 1
ATOM 724 C CA . VAL A 1 102 ? 77.735 12.005 16.608 1.00 28.99 102 VAL A CA 1
ATOM 725 C C . VAL A 1 102 ? 77.290 11.199 17.821 1.00 29.73 102 VAL A C 1
ATOM 726 O O . VAL A 1 102 ? 78.045 11.052 18.780 1.00 29.92 102 VAL A O 1
ATOM 730 N N . GLN A 1 103 ? 76.056 10.709 17.801 1.00 30.47 103 GLN A N 1
ATOM 731 C CA . GLN A 1 103 ? 75.555 9.884 18.905 1.00 32.83 103 GLN A CA 1
ATOM 732 C C . GLN A 1 103 ? 75.061 8.581 18.308 1.00 32.73 103 GLN A C 1
ATOM 733 O O . GLN A 1 103 ? 74.187 8.584 17.451 1.00 33.49 103 GLN A O 1
ATOM 739 N N . THR A 1 104 ? 75.617 7.466 18.754 1.00 32.36 104 THR A N 1
ATOM 740 C CA . THR A 1 104 ? 75.215 6.178 18.221 1.00 32.46 104 THR A CA 1
ATOM 741 C C . THR A 1 104 ? 74.298 5.414 19.161 1.00 32.56 104 THR A C 1
ATOM 742 O O . THR A 1 104 ? 74.502 5.417 20.368 1.00 31.44 104 THR A O 1
ATOM 746 N N . ALA A 1 105 ? 73.291 4.755 18.596 1.00 34.13 105 ALA A N 1
ATOM 747 C CA . ALA A 1 105 ? 72.343 3.975 19.382 1.00 35.63 105 ALA A CA 1
ATOM 748 C C . ALA A 1 105 ? 73.091 2.811 20.023 1.00 37.51 105 ALA A C 1
ATOM 749 O O . ALA A 1 105 ? 72.703 2.318 21.078 1.00 38.67 105 ALA A O 1
ATOM 751 N N . ILE A 1 106 ? 74.162 2.371 19.371 1.00 39.27 106 ILE A N 1
ATOM 752 C CA . ILE A 1 106 ? 74.992 1.291 19.885 1.00 38.83 106 ILE A CA 1
ATOM 753 C C . ILE A 1 106 ? 76.228 2.001 20.393 1.00 41.08 106 ILE A C 1
ATOM 754 O O . ILE A 1 106 ? 76.999 2.550 19.601 1.00 40.43 106 ILE A O 1
ATOM 759 N N . PRO A 1 107 ? 76.414 2.032 21.733 1.00 44.37 107 PRO A N 1
ATOM 760 C CA . PRO A 1 107 ? 77.562 2.685 22.384 1.00 42.15 107 PRO A CA 1
ATOM 761 C C . PRO A 1 107 ? 78.900 2.132 21.919 1.00 44.62 107 PRO A C 1
ATOM 762 O O . PRO A 1 107 ? 79.112 0.919 21.888 1.00 45.05 107 PRO A O 1
ATOM 774 N N . GLN A 1 109 ? 82.054 3.719 23.010 1.00 50.82 109 GLN A N 1
ATOM 775 C CA . GLN A 1 109 ? 82.863 4.591 23.834 1.00 52.01 109 GLN A CA 1
ATOM 776 C C . GLN A 1 109 ? 83.895 5.441 23.094 1.00 51.54 109 GLN A C 1
ATOM 777 O O . GLN A 1 109 ? 83.786 6.674 23.074 1.00 51.90 109 GLN A O 1
ATOM 783 N N . ASN A 1 110 ? 84.874 4.778 22.474 1.00 49.42 110 ASN A N 1
ATOM 784 C CA . ASN A 1 110 ? 85.961 5.466 21.782 1.00 48.82 110 ASN A CA 1
ATOM 785 C C . ASN A 1 110 ? 85.603 6.202 20.492 1.00 48.03 110 ASN A C 1
ATOM 786 O O . ASN A 1 110 ? 85.845 7.405 20.357 1.00 49.29 110 ASN A O 1
ATOM 791 N N . VAL A 1 111 ? 85.036 5.469 19.542 1.00 46.81 111 VAL A N 1
ATOM 792 C CA . VAL A 1 111 ? 84.677 6.020 18.240 1.00 43.86 111 VAL A CA 1
ATOM 793 C C . VAL A 1 111 ? 83.688 7.175 18.255 1.00 42.91 111 VAL A C 1
ATOM 794 O O . VAL A 1 111 ? 83.882 8.163 17.548 1.00 43.96 111 VAL A O 1
ATOM 798 N N . ALA A 1 112 ? 82.631 7.060 19.045 1.00 40.92 112 ALA A N 1
ATOM 799 C CA . ALA A 1 112 ? 81.641 8.123 19.083 1.00 40.87 112 ALA A CA 1
ATOM 800 C C . ALA A 1 112 ? 80.816 8.104 20.353 1.00 41.16 112 ALA A C 1
ATOM 801 O O . ALA A 1 112 ? 80.611 7.061 20.977 1.00 41.24 112 ALA A O 1
ATOM 803 N N . GLU A 1 113 ? 80.328 9.277 20.716 1.00 40.59 113 GLU A N 1
ATOM 804 C CA . GLU A 1 113 ? 79.526 9.446 21.908 1.00 41.75 113 GLU A CA 1
ATOM 805 C C . GLU A 1 113 ? 78.235 8.611 21.875 1.00 41.33 113 GLU A C 1
ATOM 806 O O . GLU A 1 113 ? 77.520 8.598 20.879 1.00 42.52 113 GLU A O 1
ATOM 812 N N . PRO A 1 114 ? 77.930 7.885 22.961 1.00 39.34 114 PRO A N 1
ATOM 813 C CA . PRO A 1 114 ? 76.706 7.076 22.986 1.00 39.34 114 PRO A CA 1
ATOM 814 C C . PRO A 1 114 ? 75.478 7.981 23.048 1.00 38.69 114 PRO A C 1
ATOM 815 O O . PRO A 1 114 ? 75.568 9.129 23.497 1.00 39.45 114 PRO A O 1
ATOM 819 N N . TYR A 1 115 ? 74.335 7.467 22.599 1.00 37.39 115 TYR A N 1
ATOM 820 C CA . TYR A 1 115 ? 73.098 8.242 22.588 1.00 36.26 115 TYR A CA 1
ATOM 821 C C . TYR A 1 115 ? 72.412 8.397 23.945 1.00 35.82 115 TYR A C 1
ATOM 822 O O . TYR A 1 115 ? 72.031 7.425 24.591 1.00 35.19 115 TYR A O 1
ATOM 831 N N . ILE A 1 116 ? 72.253 9.643 24.360 1.00 35.97 116 ILE A N 1
ATOM 832 C CA . ILE A 1 116 ? 71.593 9.962 25.616 1.00 36.14 116 ILE A CA 1
ATOM 833 C C . ILE A 1 116 ? 70.742 11.191 25.330 1.00 36.03 116 ILE A C 1
ATOM 834 O O . ILE A 1 116 ? 71.271 12.263 24.997 1.00 36.07 116 ILE A O 1
ATOM 839 N N . ARG A 1 117 ? 69.427 11.034 25.436 1.00 35.49 117 ARG A N 1
ATOM 840 C CA . ARG A 1 117 ? 68.519 12.140 25.151 1.00 35.33 117 ARG A CA 1
ATOM 841 C C . ARG A 1 117 ? 68.932 13.412 25.863 1.00 34.66 117 ARG A C 1
ATOM 842 O O . ARG A 1 117 ? 68.957 14.483 25.256 1.00 33.93 117 ARG A O 1
ATOM 850 N N . GLY A 1 118 ? 69.262 13.291 27.145 1.00 34.61 118 GLY A N 1
ATOM 851 C CA . GLY A 1 118 ? 69.677 14.453 27.909 1.00 35.45 118 GLY A CA 1
ATOM 852 C C . GLY A 1 118 ? 70.769 15.242 27.204 1.00 37.22 118 GLY A C 1
ATOM 853 O O . GLY A 1 118 ? 70.636 16.452 27.020 1.00 37.14 118 GLY A O 1
ATOM 854 N N . ARG A 1 119 ? 71.845 14.551 26.817 1.00 37.56 119 ARG A N 1
ATOM 855 C CA . ARG A 1 119 ? 72.981 15.161 26.131 1.00 38.16 119 ARG A CA 1
ATOM 856 C C . ARG A 1 119 ? 72.558 15.715 24.787 1.00 37.85 119 ARG A C 1
ATOM 857 O O . ARG A 1 119 ? 72.833 16.872 24.455 1.00 38.01 119 ARG A O 1
ATOM 865 N N . ALA A 1 120 ? 71.898 14.874 24.002 1.00 36.56 120 ALA A N 1
ATOM 866 C CA . ALA A 1 120 ? 71.443 15.286 22.684 1.00 35.01 120 ALA A CA 1
ATOM 867 C C . ALA A 1 120 ? 70.695 16.608 22.785 1.00 33.50 120 ALA A C 1
ATOM 868 O O . ALA A 1 120 ? 70.983 17.541 22.042 1.00 31.52 120 ALA A O 1
ATOM 870 N N . LEU A 1 121 ? 69.743 16.696 23.709 1.00 32.88 121 LEU A N 1
ATOM 871 C CA . LEU A 1 121 ? 68.980 17.929 23.861 1.00 32.63 121 LEU A CA 1
ATOM 872 C C . LEU A 1 121 ? 69.879 19.114 24.124 1.00 32.44 121 LEU A C 1
ATOM 873 O O . LEU A 1 121 ? 69.817 20.110 23.410 1.00 30.72 121 LEU A O 1
ATOM 878 N N . ARG A 1 122 ? 70.723 18.994 25.146 1.00 32.52 122 ARG A N 1
ATOM 879 C CA . ARG A 1 122 ? 71.647 20.066 25.516 1.00 32.93 122 ARG A CA 1
ATOM 880 C C . ARG A 1 122 ? 72.576 20.469 24.376 1.00 33.02 122 ARG A C 1
ATOM 881 O O . ARG A 1 122 ? 72.898 21.648 24.227 1.00 33.72 122 ARG A O 1
ATOM 889 N N . HIS A 1 123 ? 73.003 19.493 23.578 1.00 33.15 123 HIS A N 1
ATOM 890 C CA . HIS A 1 123 ? 73.884 19.756 22.449 1.00 33.73 123 HIS A CA 1
ATOM 891 C C . HIS A 1 123 ? 73.205 20.709 21.470 1.00 35.22 123 HIS A C 1
ATOM 892 O O . HIS A 1 123 ? 73.792 21.710 21.060 1.00 35.26 123 HIS A O 1
ATOM 899 N N . LEU A 1 124 ? 71.967 20.386 21.093 1.00 35.78 124 LEU A N 1
ATOM 900 C CA . LEU A 1 124 ? 71.203 21.217 20.166 1.00 36.60 124 LEU A CA 1
ATOM 901 C C . LEU A 1 124 ? 71.006 22.619 20.734 1.00 37.24 124 LEU A C 1
ATOM 902 O O . LEU A 1 124 ? 71.046 23.604 19.993 1.00 36.97 124 LEU A O 1
ATOM 907 N N . GLU A 1 125 ? 70.805 22.702 22.050 1.00 38.67 125 GLU A N 1
ATOM 908 C CA . GLU A 1 125 ? 70.613 23.986 22.721 1.00 40.46 125 GLU A CA 1
ATOM 909 C C . GLU A 1 125 ? 71.890 24.831 22.603 1.00 39.81 125 GLU A C 1
ATOM 910 O O . GLU A 1 125 ? 71.843 26.059 22.695 1.00 39.24 125 GLU A O 1
ATOM 916 N N . LYS A 1 126 ? 73.018 24.170 22.369 1.00 38.52 126 LYS A N 1
ATOM 917 C CA . LYS A 1 126 ? 74.287 24.858 22.220 1.00 39.53 126 LYS A CA 1
ATOM 918 C C . LYS A 1 126 ? 74.573 25.136 20.749 1.00 39.85 126 LYS A C 1
ATOM 919 O O . LYS A 1 126 ? 75.700 25.439 20.364 1.00 39.94 126 LYS A O 1
ATOM 925 N N . ASN A 1 127 ? 73.540 25.021 19.926 1.00 41.03 127 ASN A N 1
ATOM 926 C CA . ASN A 1 127 ? 73.659 25.271 18.490 1.00 41.62 127 ASN A CA 1
ATOM 927 C C . ASN A 1 127 ? 74.627 24.334 17.771 1.00 39.87 127 ASN A C 1
ATOM 928 O O . ASN A 1 127 ? 75.314 24.741 16.844 1.00 39.71 127 ASN A O 1
ATOM 933 N N . ARG A 1 128 ? 74.673 23.079 18.195 1.00 37.96 128 ARG A N 1
ATOM 934 C CA . ARG A 1 128 ? 75.542 22.105 17.560 1.00 36.84 128 ARG A CA 1
ATOM 935 C C . ARG A 1 128 ? 74.648 21.176 16.755 1.00 35.54 128 ARG A C 1
ATOM 936 O O . ARG A 1 128 ? 73.472 21.022 17.065 1.00 36.11 128 ARG A O 1
ATOM 944 N N . ILE A 1 129 ? 75.192 20.569 15.714 1.00 33.97 129 ILE A N 1
ATOM 945 C CA . ILE A 1 129 ? 74.409 19.646 14.928 1.00 33.38 129 ILE A CA 1
ATOM 946 C C . ILE A 1 129 ? 74.683 18.251 15.465 1.00 32.89 129 ILE A C 1
ATOM 947 O O . ILE A 1 129 ? 75.832 17.882 15.691 1.00 32.33 129 ILE A O 1
ATOM 952 N N . VAL A 1 130 ? 73.620 17.488 15.688 1.00 32.00 130 VAL A N 1
ATOM 953 C CA . VAL A 1 130 ? 73.751 16.134 16.200 1.00 31.83 130 VAL A CA 1
ATOM 954 C C . VAL A 1 130 ? 73.475 15.122 15.090 1.00 32.27 130 VAL A C 1
ATOM 955 O O . VAL A 1 130 ? 72.460 15.200 14.407 1.00 32.59 130 VAL A O 1
ATOM 959 N N . VAL A 1 131 ? 74.381 14.171 14.912 1.00 32.38 131 VAL A N 1
ATOM 960 C CA . VAL A 1 131 ? 74.202 13.156 13.890 1.00 32.64 131 VAL A CA 1
ATOM 961 C C . VAL A 1 131 ? 74.009 11.808 14.573 1.00 33.16 131 VAL A C 1
ATOM 962 O O . VAL A 1 131 ? 74.904 11.322 15.263 1.00 33.09 131 VAL A O 1
ATOM 966 N N . PHE A 1 132 ? 72.830 11.216 14.398 1.00 33.01 132 PHE A N 1
ATOM 967 C CA . PHE A 1 132 ? 72.527 9.918 15.004 1.00 33.39 132 PHE A CA 1
ATOM 968 C C . PHE A 1 132 ? 72.977 8.744 14.134 1.00 33.60 132 PHE A C 1
ATOM 969 O O . PHE A 1 132 ? 72.816 8.774 12.922 1.00 34.88 132 PHE A O 1
ATOM 977 N N . GLY A 1 133 ? 73.530 7.707 14.754 1.00 33.01 133 GLY A N 1
ATOM 978 C CA . GLY A 1 133 ? 73.963 6.549 13.994 1.00 34.19 133 GLY A CA 1
ATOM 979 C C . GLY A 1 133 ? 73.447 5.244 14.575 1.00 33.75 133 GLY A C 1
ATOM 980 O O . GLY A 1 133 ? 73.004 5.217 15.719 1.00 33.39 133 GLY A O 1
ATOM 981 N N . ALA A 1 134 ? 73.502 4.162 13.799 1.00 34.11 134 ALA A N 1
ATOM 982 C CA . ALA A 1 134 ? 73.039 2.837 14.254 1.00 35.10 134 ALA A CA 1
ATOM 983 C C . ALA A 1 134 ? 71.530 2.743 14.508 1.00 35.29 134 ALA A C 1
ATOM 984 O O . ALA A 1 134 ? 71.085 1.903 15.289 1.00 35.67 134 ALA A O 1
ATOM 986 N N . GLY A 1 135 ? 70.752 3.605 13.855 1.00 36.32 135 GLY A N 1
ATOM 987 C CA . GLY A 1 135 ? 69.308 3.574 14.030 1.00 37.05 135 GLY A CA 1
ATOM 988 C C . GLY A 1 135 ? 68.883 3.647 15.478 1.00 37.85 135 GLY A C 1
ATOM 989 O O . GLY A 1 135 ? 69.106 4.658 16.135 1.00 38.85 135 GLY A O 1
ATOM 990 N N . ILE A 1 136 ? 68.257 2.591 15.988 1.00 39.05 136 ILE A N 1
ATOM 991 C CA . ILE A 1 136 ? 67.845 2.599 17.392 1.00 38.87 136 ILE A CA 1
ATOM 992 C C . ILE A 1 136 ? 68.495 1.454 18.168 1.00 38.75 136 ILE A C 1
ATOM 993 O O . ILE A 1 136 ? 68.050 1.128 19.259 1.00 38.92 136 ILE A O 1
ATOM 998 N N . GLY A 1 137 ? 69.535 0.848 17.589 1.00 39.86 137 GLY A N 1
ATOM 999 C CA . GLY A 1 137 ? 70.258 -0.241 18.243 1.00 39.40 137 GLY A CA 1
ATOM 1000 C C . GLY A 1 137 ? 69.529 -1.571 18.314 1.00 39.56 137 GLY A C 1
ATOM 1001 O O . GLY A 1 137 ? 69.993 -2.542 18.917 1.00 39.11 137 GLY A O 1
ATOM 1002 N N . SER A 1 138 ? 68.378 -1.624 17.666 1.00 40.09 138 SER A N 1
ATOM 1003 C CA . SER A 1 138 ? 67.573 -2.824 17.688 1.00 39.63 138 SER A CA 1
ATOM 1004 C C . SER A 1 138 ? 67.186 -3.205 16.264 1.00 38.74 138 SER A C 1
ATOM 1005 O O . SER A 1 138 ? 66.956 -2.340 15.420 1.00 39.07 138 SER A O 1
ATOM 1008 N N . PRO A 1 139 ? 67.135 -4.511 15.975 1.00 38.19 139 PRO A N 1
ATOM 1009 C CA . PRO A 1 139 ? 66.782 -5.035 14.654 1.00 37.78 139 PRO A CA 1
ATOM 1010 C C . PRO A 1 139 ? 65.294 -4.984 14.348 1.00 37.38 139 PRO A C 1
ATOM 1011 O O . PRO A 1 139 ? 64.482 -4.629 15.201 1.00 38.74 139 PRO A O 1
ATOM 1015 N N . TYR A 1 140 ? 64.951 -5.339 13.116 1.00 36.61 140 TYR A N 1
ATOM 1016 C CA . TYR A 1 140 ? 63.568 -5.361 12.656 1.00 36.40 140 TYR A CA 1
ATOM 1017 C C . TYR A 1 140 ? 62.887 -4.008 12.479 1.00 37.13 140 TYR A C 1
ATOM 1018 O O . TYR A 1 140 ? 61.754 -3.951 12.010 1.00 37.74 140 TYR A O 1
ATOM 1027 N N . PHE A 1 141 ? 63.554 -2.921 12.848 1.00 37.95 141 PHE A N 1
ATOM 1028 C CA . PHE A 1 141 ? 62.956 -1.610 12.650 1.00 39.32 141 PHE A CA 1
ATOM 1029 C C . PHE A 1 141 ? 63.558 -0.945 11.423 1.00 40.54 141 PHE A C 1
ATOM 1030 O O . PHE A 1 141 ? 64.629 -1.331 10.981 1.00 42.62 141 PHE A O 1
ATOM 1038 N N . SER A 1 142 ? 62.875 0.056 10.882 1.00 41.41 142 SER A N 1
ATOM 1039 C CA . SER A 1 142 ? 63.346 0.753 9.691 1.00 42.12 142 SER A CA 1
ATOM 1040 C C . SER A 1 142 ? 63.962 2.108 9.998 1.00 42.54 142 SER A C 1
ATOM 1041 O O . SER A 1 142 ? 63.904 2.573 11.135 1.00 42.65 142 SER A O 1
ATOM 1044 N N . THR A 1 143 ? 64.530 2.741 8.968 1.00 42.83 143 THR A N 1
ATOM 1045 C CA . THR A 1 143 ? 65.160 4.059 9.096 1.00 42.61 143 THR A CA 1
ATOM 1046 C C . THR A 1 143 ? 64.109 5.124 9.359 1.00 42.66 143 THR A C 1
ATOM 1047 O O . THR A 1 143 ? 64.422 6.183 9.903 1.00 43.22 143 THR A O 1
ATOM 1051 N N . ASP A 1 144 ? 62.871 4.856 8.950 1.00 42.37 144 ASP A N 1
ATOM 1052 C CA . ASP A 1 144 ? 61.785 5.801 9.187 1.00 42.01 144 ASP A CA 1
ATOM 1053 C C . ASP A 1 144 ? 61.512 5.806 10.680 1.00 40.66 144 ASP A C 1
ATOM 1054 O O . ASP A 1 144 ? 61.356 6.861 11.295 1.00 39.63 144 ASP A O 1
ATOM 1059 N N . THR A 1 145 ? 61.474 4.610 11.256 1.00 38.25 145 THR A N 1
ATOM 1060 C CA . THR A 1 145 ? 61.217 4.466 12.677 1.00 37.24 145 THR A CA 1
ATOM 1061 C C . THR A 1 145 ? 62.291 5.210 13.446 1.00 35.53 145 THR A C 1
ATOM 1062 O O . THR A 1 145 ? 62.015 5.815 14.474 1.00 35.29 145 THR A O 1
ATOM 1066 N N . THR A 1 146 ? 63.516 5.162 12.938 1.00 33.09 146 THR A N 1
ATOM 1067 C CA . THR A 1 146 ? 64.621 5.843 13.582 1.00 31.29 146 THR A CA 1
ATOM 1068 C C . THR A 1 146 ? 64.426 7.350 13.530 1.00 30.64 146 THR A C 1
ATOM 1069 O O . THR A 1 146 ? 64.589 8.038 14.532 1.00 30.48 146 THR A O 1
ATOM 1073 N N . ALA A 1 147 ? 64.064 7.866 12.365 1.00 29.98 147 ALA A N 1
ATOM 1074 C CA . ALA A 1 147 ? 63.865 9.293 12.238 1.00 30.56 147 ALA A CA 1
ATOM 1075 C C . ALA A 1 147 ? 62.700 9.750 13.101 1.00 30.71 147 ALA A C 1
ATOM 1076 O O . ALA A 1 147 ? 62.780 10.773 13.759 1.00 30.29 147 ALA A O 1
ATOM 1078 N N . ALA A 1 148 ? 61.617 8.987 13.105 1.00 30.76 148 ALA A N 1
ATOM 1079 C CA . ALA A 1 148 ? 60.442 9.345 13.892 1.00 31.64 148 ALA A CA 1
ATOM 1080 C C . ALA A 1 148 ? 60.732 9.315 15.387 1.00 33.13 148 ALA A C 1
ATOM 1081 O O . ALA A 1 148 ? 60.446 10.275 16.104 1.00 33.76 148 ALA A O 1
ATOM 1083 N N . LEU A 1 149 ? 61.287 8.203 15.854 1.00 34.18 149 LEU A N 1
ATOM 1084 C CA . LEU A 1 149 ? 61.610 8.039 17.261 1.00 34.69 149 LEU A CA 1
ATOM 1085 C C . LEU A 1 149 ? 62.541 9.136 17.748 1.00 34.26 149 LEU A C 1
ATOM 1086 O O . LEU A 1 149 ? 62.281 9.767 18.772 1.00 32.94 149 LEU A O 1
ATOM 1091 N N . ARG A 1 150 ? 63.628 9.359 17.013 1.00 34.40 150 ARG A N 1
ATOM 1092 C CA . ARG A 1 150 ? 64.600 10.384 17.384 1.00 35.07 150 ARG A CA 1
ATOM 1093 C C . ARG A 1 150 ? 63.996 11.772 17.362 1.00 34.79 150 ARG A C 1
ATOM 1094 O O . ARG A 1 150 ? 64.270 12.577 18.239 1.00 34.97 150 ARG A O 1
ATOM 1102 N N . ALA A 1 151 ? 63.172 12.049 16.361 1.00 35.05 151 ALA A N 1
ATOM 1103 C CA . ALA A 1 151 ? 62.533 13.351 16.236 1.00 35.23 151 ALA A CA 1
ATOM 1104 C C . ALA A 1 151 ? 61.641 13.612 17.432 1.00 35.36 151 ALA A C 1
ATOM 1105 O O . ALA A 1 151 ? 61.555 14.73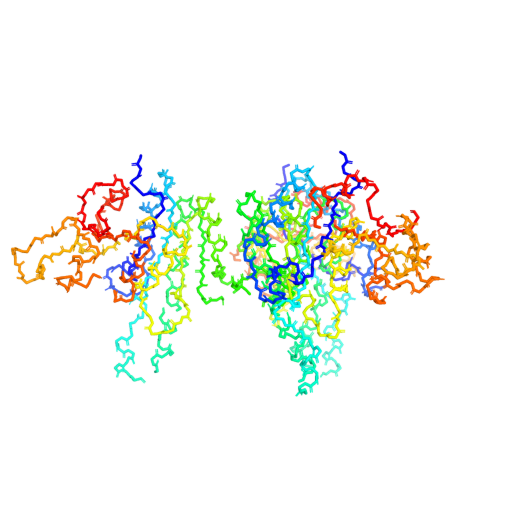6 17.922 1.00 35.98 151 ALA A O 1
ATOM 1107 N N . ALA A 1 152 ? 60.974 12.568 17.900 1.00 35.59 152 ALA A N 1
ATOM 1108 C CA . ALA A 1 152 ? 60.083 12.692 19.044 1.00 37.23 152 ALA A CA 1
ATOM 1109 C C . ALA A 1 152 ? 60.857 12.923 20.340 1.00 38.29 152 ALA A C 1
ATOM 1110 O O . ALA A 1 152 ? 60.419 13.681 21.200 1.00 39.17 152 ALA A O 1
ATOM 1112 N N . GLU A 1 153 ? 62.005 12.265 20.469 1.00 39.27 153 GLU A N 1
ATOM 1113 C CA . GLU A 1 153 ? 62.834 12.380 21.657 1.00 39.69 153 GLU A CA 1
ATOM 1114 C C . GLU A 1 153 ? 63.500 13.738 21.797 1.00 39.21 153 GLU A C 1
ATOM 1115 O O . GLU A 1 153 ? 63.553 14.295 22.896 1.00 39.13 153 GLU A O 1
ATOM 1121 N N . ILE A 1 154 ? 64.021 14.271 20.696 1.00 38.39 154 ILE A N 1
ATOM 1122 C CA . ILE A 1 154 ? 64.662 15.579 20.745 1.00 37.99 154 ILE A CA 1
ATOM 1123 C C . ILE A 1 154 ? 63.621 16.664 20.558 1.00 37.62 154 ILE A C 1
ATOM 1124 O O . ILE A 1 154 ? 63.951 17.845 20.501 1.00 37.08 154 ILE A O 1
ATOM 1129 N N . GLU A 1 155 ? 62.365 16.253 20.449 1.00 37.88 155 GLU A N 1
ATOM 1130 C CA . GLU A 1 155 ? 61.269 17.191 20.287 1.00 39.72 155 GLU A CA 1
ATOM 1131 C C . GLU A 1 155 ? 61.475 18.140 19.108 1.00 39.38 155 GLU A C 1
ATOM 1132 O O . GLU A 1 155 ? 61.602 19.352 19.289 1.00 39.74 155 GLU A O 1
ATOM 1138 N N . ALA A 1 156 ? 61.513 17.578 17.903 1.00 38.44 156 ALA A N 1
ATOM 1139 C CA . ALA A 1 156 ? 61.699 18.357 16.682 1.00 36.91 156 ALA A CA 1
ATOM 1140 C C . ALA A 1 156 ? 60.338 18.778 16.147 1.00 36.92 156 ALA A C 1
ATOM 1141 O O . ALA A 1 156 ? 59.357 18.066 16.321 1.00 37.06 156 ALA A O 1
ATOM 1143 N N . ASP A 1 157 ? 60.275 19.932 15.498 1.00 37.06 157 ASP A N 1
ATOM 1144 C CA . ASP A 1 157 ? 59.013 20.414 14.955 1.00 38.08 157 ASP A CA 1
ATOM 1145 C C . ASP A 1 157 ? 58.636 19.691 13.657 1.00 36.78 157 ASP A C 1
ATOM 1146 O O . ASP A 1 157 ? 57.456 19.463 13.376 1.00 37.30 157 ASP A O 1
ATOM 1151 N N . ALA A 1 158 ? 59.635 19.326 12.863 1.00 35.31 158 ALA A N 1
ATOM 1152 C CA . ALA A 1 158 ? 59.372 18.646 11.605 1.00 33.83 158 ALA A CA 1
ATOM 1153 C C . ALA A 1 158 ? 60.495 17.707 11.202 1.00 33.07 158 ALA A C 1
ATOM 1154 O O . ALA A 1 158 ? 61.610 17.807 11.697 1.00 31.96 158 ALA A O 1
ATOM 1156 N N . ILE A 1 159 ? 60.185 16.786 10.301 1.00 33.06 159 ILE A N 1
ATOM 1157 C CA . ILE A 1 159 ? 61.178 15.860 9.796 1.00 33.76 159 ILE A CA 1
ATOM 1158 C C . ILE A 1 159 ? 61.298 16.143 8.314 1.00 35.11 159 ILE A C 1
ATOM 1159 O O . ILE A 1 159 ? 60.378 15.871 7.571 1.00 35.74 159 ILE A O 1
ATOM 1164 N N . LEU A 1 160 ? 62.409 16.716 7.877 1.00 36.57 160 LEU A N 1
ATOM 1165 C CA . LEU A 1 160 ? 62.552 16.986 6.464 1.00 37.55 160 LEU A CA 1
ATOM 1166 C C . LEU A 1 160 ? 63.118 15.745 5.816 1.00 40.32 160 LEU A C 1
ATOM 1167 O O . LEU A 1 160 ? 64.273 15.391 6.053 1.00 42.40 160 LEU A O 1
ATOM 1180 N N . ALA A 1 162 ? 64.666 14.710 3.083 1.00 44.72 162 ALA A N 1
ATOM 1181 C CA . ALA A 1 162 ? 65.394 15.170 1.924 1.00 45.46 162 ALA A CA 1
ATOM 1182 C C . ALA A 1 162 ? 65.623 14.040 0.936 1.00 46.89 162 ALA A C 1
ATOM 1183 O O . ALA A 1 162 ? 66.597 13.294 1.036 1.00 48.64 162 ALA A O 1
ATOM 1185 N N . LYS A 1 163 ? 64.707 13.904 -0.012 1.00 47.95 163 LYS A N 1
ATOM 1186 C CA . LYS A 1 163 ? 64.816 12.870 -1.026 1.00 47.92 163 LYS A CA 1
ATOM 1187 C C . LYS A 1 163 ? 65.856 13.279 -2.068 1.00 48.23 163 LYS A C 1
ATOM 1188 O O . LYS A 1 163 ? 66.014 14.461 -2.382 1.00 48.96 163 LYS A O 1
ATOM 1194 N N . ASN A 1 164 ? 66.583 12.304 -2.591 1.00 48.13 164 ASN A N 1
ATOM 1195 C CA . ASN A 1 164 ? 67.594 12.591 -3.593 1.00 49.12 164 ASN A CA 1
ATOM 1196 C C . ASN A 1 164 ? 66.985 12.344 -4.969 1.00 49.97 164 ASN A C 1
ATOM 1197 O O . ASN A 1 164 ? 67.382 11.419 -5.680 1.00 51.67 164 ASN A O 1
ATOM 1202 N N . GLY A 1 165 ? 66.009 13.174 -5.333 1.00 49.50 165 GLY A N 1
ATOM 1203 C CA . GLY A 1 165 ? 65.347 13.028 -6.613 1.00 48.47 165 GLY A CA 1
ATOM 1204 C C . GLY A 1 165 ? 63.890 13.433 -6.531 1.00 49.00 165 GLY A C 1
ATOM 1205 O O . GLY A 1 165 ? 63.517 14.480 -7.052 1.00 49.69 165 GLY A O 1
ATOM 1206 N N . VAL A 1 166 ? 63.070 12.612 -5.874 1.00 48.50 166 VAL A N 1
ATOM 1207 C CA . VAL A 1 166 ? 61.636 12.881 -5.723 1.00 48.15 166 VAL A CA 1
ATOM 1208 C C . VAL A 1 166 ? 61.392 14.266 -5.119 1.00 47.93 166 VAL A C 1
ATOM 1209 O O . VAL A 1 166 ? 62.135 14.687 -4.235 1.00 49.87 166 VAL A O 1
ATOM 1213 N N . ASP A 1 167 ? 60.348 14.966 -5.564 1.00 46.24 167 ASP A N 1
ATOM 1214 C CA . ASP A 1 167 ? 60.085 16.303 -5.033 1.00 45.25 167 ASP A CA 1
ATOM 1215 C C . ASP A 1 167 ? 58.777 16.449 -4.263 1.00 42.95 167 ASP A C 1
ATOM 1216 O O . ASP A 1 167 ? 58.323 17.563 -4.011 1.00 43.98 167 ASP A O 1
ATOM 1221 N N . GLY A 1 168 ? 58.188 15.327 -3.869 1.00 40.37 168 GLY A N 1
ATOM 1222 C CA . GLY A 1 168 ? 56.942 15.369 -3.122 1.00 37.97 168 GLY A CA 1
ATOM 1223 C C . GLY A 1 168 ? 56.128 14.081 -3.217 1.00 37.35 168 GLY A C 1
ATOM 1224 O O . GLY A 1 168 ? 56.616 13.074 -3.730 1.00 36.48 168 GLY A O 1
ATOM 1225 N N . VAL A 1 169 ? 54.886 14.106 -2.725 1.00 37.46 169 VAL A N 1
ATOM 1226 C CA . VAL A 1 169 ? 53.986 12.939 -2.761 1.00 36.86 169 VAL A CA 1
ATOM 1227 C C . VAL A 1 169 ? 52.854 13.130 -3.792 1.00 37.77 169 VAL A C 1
ATOM 1228 O O . VAL A 1 169 ? 52.031 14.043 -3.660 1.00 37.66 169 VAL A O 1
ATOM 1232 N N . TYR A 1 170 ? 52.800 12.255 -4.800 1.00 37.86 170 TYR A N 1
ATOM 1233 C CA . TYR A 1 170 ? 51.778 12.342 -5.854 1.00 37.33 170 TYR A CA 1
ATOM 1234 C C . TYR A 1 170 ? 50.521 11.501 -5.623 1.00 37.52 170 TYR A C 1
ATOM 1235 O O . TYR A 1 170 ? 50.545 10.505 -4.901 1.00 38.23 170 TYR A O 1
ATOM 1244 N N . ASN A 1 171 ? 49.420 11.902 -6.246 1.00 38.20 171 ASN A N 1
ATOM 1245 C CA . ASN A 1 171 ? 48.165 11.173 -6.086 1.00 39.99 171 ASN A CA 1
ATOM 1246 C C . ASN A 1 171 ? 48.203 9.833 -6.810 1.00 40.09 171 ASN A C 1
ATOM 1247 O O . ASN A 1 171 ? 47.302 9.018 -6.659 1.00 41.95 171 ASN A O 1
ATOM 1252 N N . ALA A 1 172 ? 49.257 9.617 -7.587 1.00 39.14 172 ALA A N 1
ATOM 1253 C CA . ALA A 1 172 ? 49.434 8.399 -8.358 1.00 37.55 172 ALA A CA 1
ATOM 1254 C C . ALA A 1 172 ? 50.938 8.249 -8.593 1.00 38.54 172 ALA A C 1
ATOM 1255 O O . ALA A 1 172 ? 51.690 9.219 -8.433 1.00 38.71 172 ALA A O 1
ATOM 1257 N N . ASP A 1 173 ? 51.389 7.054 -8.971 1.00 39.10 173 ASP A N 1
ATOM 1258 C CA . ASP A 1 173 ? 52.824 6.832 -9.202 1.00 39.73 173 ASP A CA 1
ATOM 1259 C C . ASP A 1 173 ? 53.379 7.747 -10.303 1.00 39.25 173 ASP A C 1
ATOM 1260 O O . ASP A 1 173 ? 53.220 7.475 -11.488 1.00 38.52 173 ASP A O 1
ATOM 1265 N N . PRO A 1 174 ? 54.075 8.829 -9.911 1.00 39.49 174 PRO A N 1
ATOM 1266 C CA . PRO A 1 174 ? 54.650 9.793 -10.855 1.00 40.68 174 PRO A CA 1
ATOM 1267 C C . PRO A 1 174 ? 55.535 9.195 -11.933 1.00 42.16 174 PRO A C 1
ATOM 1268 O O . PRO A 1 174 ? 55.913 9.885 -12.886 1.00 42.63 174 PRO A O 1
ATOM 1272 N N . LYS A 1 175 ? 55.866 7.914 -11.783 1.00 43.69 175 LYS A N 1
ATOM 1273 C CA . LYS A 1 175 ? 56.712 7.211 -12.755 1.00 43.17 175 LYS A CA 1
ATOM 1274 C C . LYS A 1 175 ? 55.893 6.563 -13.855 1.00 43.40 175 LYS A C 1
ATOM 1275 O O . LYS A 1 175 ? 56.427 6.216 -14.901 1.00 43.95 175 LYS A O 1
ATOM 1281 N N . LYS A 1 176 ? 54.599 6.394 -13.608 1.00 43.99 176 LYS A N 1
ATOM 1282 C CA . LYS A 1 176 ? 53.718 5.779 -14.593 1.00 44.42 176 LYS A CA 1
ATOM 1283 C C . LYS A 1 176 ? 52.694 6.773 -15.111 1.00 43.94 176 LYS A C 1
ATOM 1284 O O . LYS A 1 176 ? 52.502 6.904 -16.317 1.00 44.96 176 LYS A O 1
ATOM 1290 N N . ASP A 1 177 ? 52.037 7.471 -14.190 1.00 42.74 177 ASP A N 1
ATOM 1291 C CA . ASP A 1 177 ? 51.022 8.457 -14.552 1.00 42.85 177 ASP A CA 1
ATOM 1292 C C . ASP A 1 177 ? 51.681 9.770 -14.973 1.00 41.95 177 ASP A C 1
ATOM 1293 O O . ASP A 1 177 ? 52.099 10.561 -14.130 1.00 42.90 177 ASP A O 1
ATOM 1298 N N . ALA A 1 178 ? 51.763 10.009 -16.275 1.00 40.03 178 ALA A N 1
ATOM 1299 C CA . ALA A 1 178 ? 52.392 11.224 -16.772 1.00 37.98 178 ALA A CA 1
ATOM 1300 C C . ALA A 1 178 ? 51.645 12.480 -16.342 1.00 36.93 178 ALA A C 1
ATOM 1301 O O . ALA A 1 178 ? 52.161 13.590 -16.464 1.00 35.33 178 ALA A O 1
ATOM 1303 N N . ASN A 1 179 ? 50.426 12.295 -15.840 1.00 36.59 179 ASN A N 1
ATOM 1304 C CA . ASN A 1 179 ? 49.595 13.405 -15.395 1.00 36.63 179 ASN A CA 1
ATOM 1305 C C . ASN A 1 179 ? 49.359 13.329 -13.893 1.00 36.93 179 ASN A C 1
ATOM 1306 O O . ASN A 1 179 ? 48.287 13.686 -13.404 1.00 37.79 179 ASN A O 1
ATOM 1311 N N . ALA A 1 180 ? 50.348 12.851 -13.153 1.00 35.78 180 ALA A N 1
ATOM 1312 C CA . ALA A 1 180 ? 50.193 12.774 -11.715 1.00 36.44 180 ALA A CA 1
ATOM 1313 C C . ALA A 1 180 ? 50.587 14.112 -11.097 1.00 36.66 180 ALA A C 1
ATOM 1314 O O . ALA A 1 180 ? 51.563 14.738 -11.516 1.00 36.43 180 ALA A O 1
ATOM 1316 N N . VAL A 1 181 ? 49.812 14.556 -10.112 1.00 37.97 181 VAL A N 1
ATOM 1317 C CA . VAL A 1 181 ? 50.077 15.821 -9.429 1.00 37.89 181 VAL A CA 1
ATOM 1318 C C . VAL A 1 181 ? 50.471 15.580 -7.976 1.00 37.91 181 VAL A C 1
ATOM 1319 O O . VAL A 1 181 ? 49.965 14.663 -7.317 1.00 35.98 181 VAL A O 1
ATOM 1323 N N . LYS A 1 182 ? 51.384 16.409 -7.482 1.00 38.10 182 LYS A N 1
ATOM 1324 C CA . LYS A 1 182 ? 51.850 16.278 -6.113 1.00 37.82 182 LYS A CA 1
ATOM 1325 C C . LYS A 1 182 ? 51.043 17.134 -5.154 1.00 37.30 182 LYS A C 1
ATOM 1326 O O . LYS A 1 182 ? 50.808 18.322 -5.395 1.00 34.97 182 LYS A O 1
ATOM 1332 N N . PHE A 1 183 ? 50.602 16.501 -4.072 1.00 38.62 183 PHE A N 1
ATOM 1333 C CA . PHE A 1 183 ? 49.842 17.174 -3.03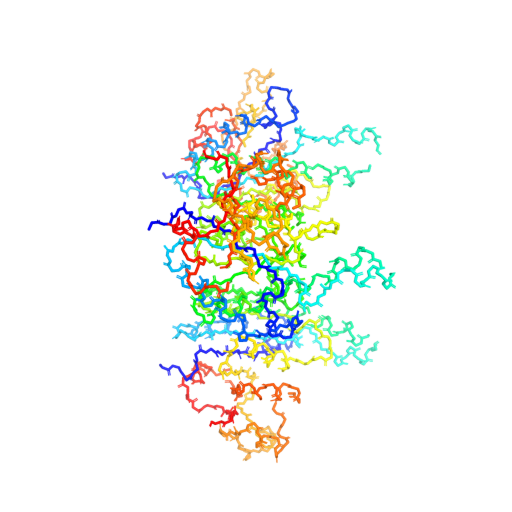6 1.00 39.46 183 PHE A CA 1
ATOM 1334 C C . PHE A 1 183 ? 50.769 18.187 -2.413 1.00 40.32 183 PHE A C 1
ATOM 1335 O O . PHE A 1 183 ? 51.979 17.977 -2.359 1.00 40.34 183 PHE A O 1
ATOM 1343 N N . ASP A 1 184 ? 50.210 19.290 -1.946 1.00 41.56 184 ASP A N 1
ATOM 1344 C CA . ASP A 1 184 ? 51.031 20.300 -1.304 1.00 44.50 184 ASP A CA 1
ATOM 1345 C C . ASP A 1 184 ? 50.953 20.149 0.209 1.00 44.96 184 ASP A C 1
ATOM 1346 O O . ASP A 1 184 ? 51.971 20.223 0.901 1.00 46.39 184 ASP A O 1
ATOM 1351 N N . GLU A 1 185 ? 49.745 19.910 0.712 1.00 44.63 185 GLU A N 1
ATOM 1352 C CA . GLU A 1 185 ? 49.524 19.762 2.135 1.00 44.63 185 GLU A CA 1
ATOM 1353 C C . GLU A 1 185 ? 48.549 18.638 2.456 1.00 44.15 185 GLU A C 1
ATOM 1354 O O . GLU A 1 185 ? 47.440 18.606 1.939 1.00 45.54 185 GLU A O 1
ATOM 1360 N N . LEU A 1 186 ? 48.968 17.711 3.311 1.00 43.29 186 LEU A N 1
ATOM 1361 C CA . LEU A 1 186 ? 48.126 16.585 3.707 1.00 42.28 186 LEU A CA 1
ATOM 1362 C C . LEU A 1 186 ? 48.147 16.455 5.211 1.00 42.82 186 LEU A C 1
ATOM 1363 O O . LEU A 1 186 ? 49.032 16.989 5.876 1.00 44.09 186 LEU A O 1
ATOM 1368 N N . THR A 1 187 ? 47.176 15.740 5.757 1.00 42.00 187 THR A N 1
ATOM 1369 C CA . THR A 1 187 ? 47.164 15.526 7.190 1.00 42.10 187 THR A CA 1
ATOM 1370 C C . THR A 1 187 ? 47.512 14.072 7.451 1.00 42.47 187 THR A C 1
ATOM 1371 O O . THR A 1 187 ? 47.241 13.200 6.622 1.00 41.94 187 THR A O 1
ATOM 1375 N N . HIS A 1 188 ? 48.118 13.815 8.603 1.00 42.58 188 HIS A N 1
ATOM 1376 C CA . HIS A 1 188 ? 48.507 12.460 8.963 1.00 42.84 188 HIS A CA 1
ATOM 1377 C C . HIS A 1 188 ? 47.396 11.455 8.693 1.00 42.66 188 HIS A C 1
ATOM 1378 O O . HIS A 1 188 ? 47.631 10.410 8.087 1.00 42.60 188 HIS A O 1
ATOM 1385 N N . GLY A 1 189 ? 46.183 11.777 9.123 1.00 43.45 189 GLY A N 1
ATOM 1386 C CA . GLY A 1 189 ? 45.065 10.870 8.907 1.00 44.93 189 GLY A CA 1
ATOM 1387 C C . GLY A 1 189 ? 44.698 10.697 7.442 1.00 45.78 189 GLY A C 1
ATOM 1388 O O . GLY A 1 189 ? 44.498 9.581 6.947 1.00 45.95 189 GLY A O 1
ATOM 1389 N N . GLU A 1 190 ? 44.600 11.820 6.745 1.00 47.23 190 GLU A N 1
ATOM 1390 C CA . GLU A 1 190 ? 44.255 11.810 5.343 1.00 48.31 190 GLU A CA 1
ATOM 1391 C C . GLU A 1 190 ? 45.233 10.927 4.578 1.00 48.54 190 GLU A C 1
ATOM 1392 O O . GLU A 1 190 ? 44.855 10.237 3.629 1.00 49.02 190 GLU A O 1
ATOM 1398 N N . VAL A 1 191 ? 46.496 10.938 4.993 1.00 47.72 191 VAL A N 1
ATOM 1399 C CA . VAL A 1 191 ? 47.511 10.128 4.324 1.00 46.42 191 VAL A CA 1
ATOM 1400 C C . VAL A 1 191 ? 47.150 8.652 4.475 1.00 47.20 191 VAL A C 1
ATOM 1401 O O . VAL A 1 191 ? 47.413 7.840 3.585 1.00 46.74 191 VAL A O 1
ATOM 1405 N N . ILE A 1 192 ? 46.537 8.318 5.608 1.00 47.90 192 ILE A N 1
ATOM 1406 C CA . ILE A 1 192 ? 46.125 6.944 5.892 1.00 47.84 192 ILE A CA 1
ATOM 1407 C C . ILE A 1 192 ? 44.873 6.615 5.092 1.00 48.63 192 ILE A C 1
ATOM 1408 O O . ILE A 1 192 ? 44.751 5.520 4.544 1.00 49.08 192 ILE A O 1
ATOM 1413 N N . LYS A 1 193 ? 43.948 7.569 5.020 1.00 48.13 193 LYS A N 1
ATOM 1414 C CA . LYS A 1 193 ? 42.714 7.366 4.273 1.00 48.65 193 LYS A CA 1
ATOM 1415 C C . LYS A 1 193 ? 42.931 7.222 2.779 1.00 48.80 193 LYS A C 1
ATOM 1416 O O . LYS A 1 193 ? 41.963 7.154 2.031 1.00 49.52 193 LYS A O 1
ATOM 1422 N N . ARG A 1 194 ? 44.184 7.187 2.332 1.00 48.52 194 ARG A N 1
ATOM 1423 C CA . ARG A 1 194 ? 44.466 7.048 0.900 1.00 48.04 194 ARG A CA 1
ATOM 1424 C C . ARG A 1 194 ? 45.594 6.042 0.719 1.00 47.84 194 ARG A C 1
ATOM 1425 O O . ARG A 1 194 ? 46.061 5.804 -0.397 1.00 47.29 194 ARG A O 1
ATOM 1433 N N . GLY A 1 195 ? 46.019 5.455 1.833 1.00 47.34 195 GLY A N 1
ATOM 1434 C CA . GLY A 1 195 ? 47.092 4.478 1.804 1.00 48.52 195 GLY A CA 1
ATOM 1435 C C . GLY A 1 195 ? 48.323 4.933 1.037 1.00 49.03 195 GLY A C 1
ATOM 1436 O O . GLY A 1 195 ? 48.939 4.138 0.324 1.00 50.11 195 GLY A O 1
ATOM 1437 N N . LEU A 1 196 ? 48.689 6.204 1.190 1.00 48.31 196 LEU A N 1
ATOM 1438 C CA . LEU A 1 196 ? 49.848 6.766 0.508 1.00 47.16 196 LEU A CA 1
ATOM 1439 C C . LEU A 1 196 ? 51.146 6.135 0.982 1.00 47.93 196 LEU A C 1
ATOM 1440 O O . LEU A 1 196 ? 52.106 6.025 0.219 1.00 48.65 196 LEU A O 1
ATOM 1445 N N . LYS A 1 197 ? 51.168 5.725 2.247 1.00 49.12 197 LYS A N 1
ATOM 1446 C CA . LYS A 1 197 ? 52.345 5.095 2.859 1.00 50.11 197 LYS A CA 1
ATOM 1447 C C . LYS A 1 197 ? 53.635 5.859 2.574 1.00 49.25 197 LYS A C 1
ATOM 1448 O O . LYS A 1 197 ? 54.526 5.371 1.875 1.00 48.65 197 LYS A O 1
ATOM 1454 N N . ILE A 1 198 ? 53.724 7.068 3.109 1.00 48.09 198 ILE A N 1
ATOM 1455 C CA . ILE A 1 198 ? 54.913 7.879 2.931 1.00 46.46 198 ILE A CA 1
ATOM 1456 C C . ILE A 1 198 ? 56.028 7.276 3.784 1.00 47.17 198 ILE A C 1
ATOM 1457 O O . ILE A 1 198 ? 57.162 7.127 3.333 1.00 47.57 198 ILE A O 1
ATOM 1470 N N . ASP A 1 200 ? 56.929 4.272 7.148 1.00 48.63 200 ASP A N 1
ATOM 1471 C CA . ASP A 1 200 ? 56.608 2.987 7.751 1.00 47.67 200 ASP A CA 1
ATOM 1472 C C . ASP A 1 200 ? 55.363 3.149 8.635 1.00 46.55 200 ASP A C 1
ATOM 1473 O O . ASP A 1 200 ? 55.082 4.249 9.131 1.00 45.96 200 ASP A O 1
ATOM 1478 N N . ALA A 1 201 ? 54.624 2.061 8.844 1.00 45.18 201 ALA A N 1
ATOM 1479 C CA . ALA A 1 201 ? 53.411 2.112 9.681 1.00 43.65 201 ALA A CA 1
ATOM 1480 C C . ALA A 1 201 ? 53.686 2.629 11.104 1.00 42.78 201 ALA A C 1
ATOM 1481 O O . ALA A 1 201 ? 52.938 3.467 11.617 1.00 42.38 201 ALA A O 1
ATOM 1483 N N . THR A 1 202 ? 54.761 2.125 11.722 1.00 42.24 202 THR A N 1
ATOM 1484 C CA . THR A 1 202 ? 55.154 2.512 13.081 1.00 41.01 202 THR A CA 1
ATOM 1485 C C . THR A 1 202 ? 55.568 3.978 13.171 1.00 39.89 202 THR A C 1
ATOM 1486 O O . THR A 1 202 ? 55.132 4.713 14.062 1.00 39.05 202 THR A O 1
ATOM 1490 N N . ALA A 1 203 ? 56.425 4.386 12.243 1.00 39.10 203 ALA A N 1
ATOM 1491 C CA . ALA A 1 203 ? 56.914 5.756 12.197 1.00 38.93 203 ALA A CA 1
ATOM 1492 C C . ALA A 1 203 ? 55.760 6.736 12.050 1.00 38.17 203 ALA A C 1
ATOM 1493 O O . ALA A 1 203 ? 55.735 7.789 12.682 1.00 36.67 203 ALA A O 1
ATOM 1495 N N . SER A 1 204 ? 54.798 6.368 11.214 1.00 38.81 204 SER A N 1
ATOM 1496 C CA . SER A 1 204 ? 53.646 7.206 10.958 1.00 39.38 204 SER A CA 1
ATOM 1497 C C . SER A 1 204 ? 52.855 7.482 12.224 1.00 39.81 204 SER A C 1
ATOM 1498 O O . SER A 1 204 ? 52.446 8.619 12.478 1.00 41.00 204 SER A O 1
ATOM 1501 N N . THR A 1 205 ? 52.637 6.446 13.025 1.00 39.59 205 THR A N 1
ATOM 1502 C CA . THR A 1 205 ? 51.897 6.608 14.271 1.00 40.16 205 THR A CA 1
ATOM 1503 C C . THR A 1 205 ? 52.638 7.581 15.190 1.00 40.45 205 THR A C 1
ATOM 1504 O O . THR A 1 205 ? 52.038 8.505 15.745 1.00 40.10 205 THR A O 1
ATOM 1508 N N . LEU A 1 206 ? 53.943 7.364 15.345 1.00 40.44 206 LEU A N 1
ATOM 1509 C CA . LEU A 1 206 ? 54.780 8.221 16.181 1.00 41.14 206 LEU A CA 1
ATOM 1510 C C . LEU A 1 206 ? 54.721 9.684 15.758 1.00 42.22 206 LEU A C 1
ATOM 1511 O O . LEU A 1 206 ? 54.537 10.578 16.590 1.00 41.96 206 LEU A O 1
ATOM 1516 N N . SER A 1 207 ? 54.883 9.922 14.459 1.00 42.56 207 SER A N 1
ATOM 1517 C CA . SER A 1 207 ? 54.862 11.279 13.925 1.00 43.28 207 SER A CA 1
ATOM 1518 C C . SER A 1 207 ? 53.535 11.956 14.216 1.00 44.73 207 SER A C 1
ATOM 1519 O O . SER A 1 207 ? 53.501 13.078 14.718 1.00 45.56 207 SER A O 1
ATOM 1530 N N . ASP A 1 209 ? 51.009 11.069 16.449 1.00 44.83 209 ASP A N 1
ATOM 1531 C CA . ASP A 1 209 ? 50.802 11.205 17.891 1.00 43.72 209 ASP A CA 1
ATOM 1532 C C . ASP A 1 209 ? 51.589 12.339 18.525 1.00 42.70 209 ASP A C 1
ATOM 1533 O O . ASP A 1 209 ? 51.073 13.031 19.397 1.00 42.09 209 ASP A O 1
ATOM 1538 N N . ASN A 1 210 ? 52.833 12.536 18.101 1.00 42.20 210 ASN A N 1
ATOM 1539 C CA . ASN A 1 210 ? 53.623 13.607 18.680 1.00 40.23 210 ASN A CA 1
ATOM 1540 C C . ASN A 1 210 ? 53.597 14.891 17.888 1.00 40.64 210 ASN A C 1
ATOM 1541 O O . ASN A 1 210 ? 54.430 15.772 18.109 1.00 40.29 210 ASN A O 1
ATOM 1546 N N . ASP A 1 211 ? 52.636 14.992 16.969 1.00 40.65 211 ASP A N 1
ATOM 1547 C CA . ASP A 1 211 ? 52.456 16.181 16.148 1.00 41.11 211 ASP A CA 1
ATOM 1548 C C . ASP A 1 211 ? 53.747 16.650 15.459 1.00 41.36 211 ASP A C 1
ATOM 1549 O O . ASP A 1 211 ? 54.123 17.823 15.540 1.00 40.80 211 ASP A O 1
ATOM 1554 N N . ILE A 1 212 ? 54.426 15.727 14.784 1.00 40.17 212 ILE A N 1
ATOM 1555 C CA . ILE A 1 212 ? 55.656 16.051 14.073 1.00 37.14 212 ILE A CA 1
ATOM 1556 C C . ILE A 1 212 ? 55.365 16.101 12.578 1.00 38.42 212 ILE A C 1
ATOM 1557 O O . ILE A 1 212 ? 54.901 15.119 11.995 1.00 37.69 212 ILE A O 1
ATOM 1562 N N . ASP A 1 213 ? 55.631 17.247 11.957 1.00 38.17 213 ASP A N 1
ATOM 1563 C CA . ASP A 1 213 ? 55.389 17.407 10.524 1.00 38.04 213 ASP A CA 1
ATOM 1564 C C . ASP A 1 213 ? 56.307 16.544 9.691 1.00 38.64 213 ASP A C 1
ATOM 1565 O O . ASP A 1 213 ? 57.413 16.227 10.102 1.00 40.12 213 ASP A O 1
ATOM 1570 N N . LEU A 1 214 ? 55.847 16.162 8.511 1.00 38.10 214 LEU A N 1
ATOM 1571 C CA . LEU A 1 214 ? 56.672 15.374 7.611 1.00 36.81 214 LEU A CA 1
ATOM 1572 C C . LEU A 1 214 ? 56.758 16.164 6.331 1.00 35.39 214 LEU A C 1
ATOM 1573 O O . LEU A 1 214 ? 55.747 16.601 5.798 1.00 36.51 214 LEU A O 1
ATOM 1578 N N . VAL A 1 215 ? 57.962 16.378 5.842 1.00 33.46 215 VAL A N 1
ATOM 1579 C CA . VAL A 1 215 ? 58.114 17.119 4.607 1.00 30.59 215 VAL A CA 1
ATOM 1580 C C . VAL A 1 215 ? 58.918 16.265 3.640 1.00 31.09 215 VAL A C 1
ATOM 1581 O O . VAL A 1 215 ? 60.029 15.849 3.945 1.00 30.30 215 VAL A O 1
ATOM 1585 N N . VAL A 1 216 ? 58.335 15.968 2.489 1.00 30.57 216 VAL A N 1
ATOM 1586 C CA . VAL A 1 216 ? 59.021 15.183 1.481 1.00 30.15 216 VAL A CA 1
ATOM 1587 C C . VAL A 1 216 ? 59.396 16.175 0.389 1.00 31.71 216 VAL A C 1
ATOM 1588 O O . VAL A 1 216 ? 58.539 16.875 -0.140 1.00 30.92 216 VAL A O 1
ATOM 1592 N N . PHE A 1 217 ? 60.677 16.264 0.069 1.00 33.58 217 PHE A N 1
ATOM 1593 C CA . PHE A 1 217 ? 61.099 17.192 -0.963 1.00 35.85 217 PHE A CA 1
ATOM 1594 C C . PHE A 1 217 ? 62.382 16.719 -1.655 1.00 38.06 217 PHE A C 1
ATOM 1595 O O . PHE A 1 217 ? 63.040 15.771 -1.213 1.00 36.07 217 PHE A O 1
ATOM 1603 N N . ASN A 1 218 ? 62.714 17.373 -2.760 1.00 41.15 218 ASN A N 1
ATOM 1604 C CA . ASN A 1 218 ? 63.909 17.027 -3.505 1.00 43.82 218 ASN A CA 1
ATOM 1605 C C . ASN A 1 218 ? 65.065 17.879 -3.025 1.00 45.89 218 ASN A C 1
ATOM 1606 O O . ASN A 1 218 ? 65.113 19.090 -3.248 1.00 46.62 218 ASN A O 1
ATOM 1619 N N . ASN A 1 220 ? 68.300 17.557 -3.967 1.00 49.95 220 ASN A N 1
ATOM 1620 C CA . ASN A 1 220 ? 69.327 17.772 -4.973 1.00 48.78 220 ASN A CA 1
ATOM 1621 C C . ASN A 1 220 ? 69.272 19.160 -5.591 1.00 49.41 220 ASN A C 1
ATOM 1622 O O . ASN A 1 220 ? 70.131 19.526 -6.387 1.00 50.51 220 ASN A O 1
ATOM 1627 N N . GLU A 1 221 ? 68.252 19.928 -5.237 1.00 50.77 221 GLU A N 1
ATOM 1628 C CA . GLU A 1 221 ? 68.083 21.283 -5.752 1.00 50.28 221 GLU A CA 1
ATOM 1629 C C . GLU A 1 221 ? 68.817 22.237 -4.819 1.00 48.84 221 GLU A C 1
ATOM 1630 O O . GLU A 1 221 ? 68.639 22.192 -3.599 1.00 49.04 221 GLU A O 1
ATOM 1636 N N . ALA A 1 222 ? 69.637 23.102 -5.394 1.00 48.04 222 ALA A N 1
ATOM 1637 C CA . ALA A 1 222 ? 70.400 24.069 -4.615 1.00 47.68 222 ALA A CA 1
ATOM 1638 C C . ALA A 1 222 ? 69.528 24.945 -3.706 1.00 48.43 222 ALA A C 1
ATOM 1639 O O . ALA A 1 222 ? 68.552 25.547 -4.158 1.00 49.84 222 ALA A O 1
ATOM 1641 N N . GLY A 1 223 ? 69.885 25.024 -2.427 1.00 47.63 223 GLY A N 1
ATOM 1642 C CA . GLY A 1 223 ? 69.133 25.855 -1.497 1.00 47.24 223 GLY A CA 1
ATOM 1643 C C . GLY A 1 223 ? 67.688 25.447 -1.279 1.00 47.43 223 GLY A C 1
ATOM 1644 O O . GLY A 1 223 ? 66.897 26.182 -0.672 1.00 48.69 223 GLY A O 1
ATOM 1645 N N . ASN A 1 224 ? 67.341 24.263 -1.770 1.00 46.70 224 ASN A N 1
ATOM 1646 C CA . ASN A 1 224 ? 65.993 23.744 -1.630 1.00 45.78 224 ASN A CA 1
ATOM 1647 C C . ASN A 1 224 ? 65.658 23.492 -0.157 1.00 45.70 224 ASN A C 1
ATOM 1648 O O . ASN A 1 224 ? 64.688 24.035 0.375 1.00 45.90 224 ASN A O 1
ATOM 1653 N N . ILE A 1 225 ? 66.462 22.678 0.507 1.00 45.97 225 ILE A N 1
ATOM 1654 C CA . ILE A 1 225 ? 66.230 22.396 1.913 1.00 45.72 225 ILE A CA 1
ATOM 1655 C C . ILE A 1 225 ? 66.005 23.682 2.700 1.00 46.12 225 ILE A C 1
ATOM 1656 O O . ILE A 1 225 ? 65.137 23.739 3.567 1.00 46.42 225 ILE A O 1
ATOM 1661 N N . GLN A 1 226 ? 66.789 24.711 2.396 1.00 46.46 226 GLN A N 1
ATOM 1662 C CA . GLN A 1 226 ? 66.665 25.993 3.084 1.00 46.46 226 GLN A CA 1
ATOM 1663 C C . GLN A 1 226 ? 65.259 26.545 2.921 1.00 45.06 226 GLN A C 1
ATOM 1664 O O . GLN A 1 226 ? 64.658 27.026 3.880 1.00 43.45 226 GLN A O 1
ATOM 1670 N N . ARG A 1 227 ? 64.739 26.471 1.696 1.00 44.74 227 ARG A N 1
ATOM 1671 C CA . ARG A 1 227 ? 63.384 26.948 1.401 1.00 45.24 227 ARG A CA 1
ATOM 1672 C C . ARG A 1 227 ? 62.328 26.239 2.248 1.00 45.07 227 ARG A C 1
ATOM 1673 O O . ARG A 1 227 ? 61.405 26.870 2.779 1.00 45.02 227 ARG A O 1
ATOM 1681 N N . VAL A 1 228 ? 62.462 24.922 2.358 1.00 44.01 228 VAL A N 1
ATOM 1682 C CA . VAL A 1 228 ? 61.552 24.123 3.165 1.00 42.58 228 VAL A CA 1
ATOM 1683 C C . VAL A 1 228 ? 61.536 24.676 4.589 1.00 41.39 228 VAL A C 1
ATOM 1684 O O . VAL A 1 228 ? 60.472 24.876 5.175 1.00 39.97 228 VAL A O 1
ATOM 1688 N N . VAL A 1 229 ? 62.729 24.922 5.127 1.00 41.98 229 VAL A N 1
ATOM 1689 C CA . VAL A 1 229 ? 62.880 25.431 6.484 1.00 43.64 229 VAL A CA 1
ATOM 1690 C C . VAL A 1 229 ? 62.205 26.770 6.666 1.00 43.96 229 VAL A C 1
ATOM 1691 O O . VAL A 1 229 ? 61.691 27.072 7.747 1.00 44.21 229 VAL A O 1
ATOM 1695 N N . PHE A 1 230 ? 62.196 27.573 5.608 1.00 44.71 230 PHE A N 1
ATOM 1696 C CA . PHE A 1 230 ? 61.572 28.890 5.679 1.00 45.51 230 PHE A CA 1
ATOM 1697 C C . PHE A 1 230 ? 60.108 28.933 5.270 1.00 45.78 230 PHE A C 1
ATOM 1698 O O . PHE A 1 230 ? 59.525 30.007 5.203 1.00 47.59 230 PHE A O 1
ATOM 1706 N N . GLY A 1 231 ? 59.510 27.777 5.007 1.00 46.63 231 GLY A N 1
ATOM 1707 C CA . GLY A 1 231 ? 58.110 27.768 4.632 1.00 47.86 231 GLY A CA 1
ATOM 1708 C C . GLY A 1 231 ? 57.805 27.744 3.139 1.00 49.09 231 GLY A C 1
ATOM 1709 O O . GLY A 1 231 ? 56.677 27.434 2.748 1.00 49.60 231 GLY A O 1
ATOM 1710 N N . GLU A 1 232 ? 58.780 28.069 2.294 1.00 50.10 232 GLU A N 1
ATOM 1711 C CA . GLU A 1 232 ? 58.548 28.054 0.851 1.00 52.07 232 GLU A CA 1
ATOM 1712 C C . GLU A 1 232 ? 57.992 26.692 0.414 1.00 52.50 232 GLU A C 1
ATOM 1713 O O . GLU A 1 232 ? 58.719 25.700 0.373 1.00 54.23 232 GLU A O 1
ATOM 1719 N N . HIS A 1 233 ? 56.698 26.649 0.109 1.00 52.11 233 HIS A N 1
ATOM 1720 C CA . HIS A 1 233 ? 56.028 25.423 -0.327 1.00 51.91 233 HIS A CA 1
ATOM 1721 C C . HIS A 1 233 ? 56.776 24.831 -1.526 1.00 50.77 233 HIS A C 1
ATOM 1722 O O . HIS A 1 233 ? 56.583 25.269 -2.656 1.00 50.98 233 HIS A O 1
ATOM 1729 N N . ILE A 1 234 ? 57.618 23.833 -1.289 1.00 48.80 234 ILE A N 1
ATOM 1730 C CA . ILE A 1 234 ? 58.391 23.246 -2.379 1.00 47.56 234 ILE A CA 1
ATOM 1731 C C . ILE A 1 234 ? 58.049 21.768 -2.587 1.00 46.05 234 ILE A C 1
ATOM 1732 O O . ILE A 1 234 ? 57.996 21.295 -3.727 1.00 46.59 234 ILE A O 1
ATOM 1737 N N . GLY A 1 235 ? 57.804 21.047 -1.497 1.00 42.27 235 GLY A N 1
ATOM 1738 C CA . GLY A 1 235 ? 57.473 19.642 -1.622 1.00 40.12 235 GLY A CA 1
ATOM 1739 C C . GLY A 1 235 ? 56.076 19.314 -1.141 1.00 40.31 235 GLY A C 1
ATOM 1740 O O . GLY A 1 235 ? 55.100 19.953 -1.541 1.00 41.69 235 GLY A O 1
ATOM 1741 N N . THR A 1 236 ? 55.975 18.309 -0.279 1.00 38.06 236 THR A N 1
ATOM 1742 C CA . THR A 1 236 ? 54.690 17.890 0.269 1.00 37.05 236 THR A CA 1
ATOM 1743 C C . THR A 1 236 ? 54.820 17.885 1.785 1.00 36.60 236 THR A C 1
ATOM 1744 O O . THR A 1 236 ? 55.684 17.200 2.336 1.00 36.83 236 THR A O 1
ATOM 1748 N N . THR A 1 237 ? 53.966 18.653 2.456 1.00 35.94 237 THR A N 1
ATOM 1749 C CA . THR A 1 237 ? 53.998 18.726 3.906 1.00 35.03 237 THR A CA 1
ATOM 1750 C C . THR A 1 237 ? 52.852 17.963 4.518 1.00 33.76 237 THR A C 1
ATOM 1751 O O . THR A 1 237 ? 51.702 18.188 4.179 1.00 33.74 237 THR A O 1
ATOM 1755 N N . VAL A 1 238 ? 53.175 17.051 5.421 1.00 34.47 238 VAL A N 1
ATOM 1756 C CA . VAL A 1 238 ? 52.165 16.256 6.108 1.00 35.14 238 VAL A CA 1
ATOM 1757 C C . VAL A 1 238 ? 52.123 16.725 7.564 1.00 36.85 238 VAL A C 1
ATOM 1758 O O . VAL A 1 238 ? 53.156 16.785 8.229 1.00 36.92 238 VAL A O 1
ATOM 1762 N N . SER A 1 239 ? 50.943 17.067 8.064 1.00 38.35 239 SER A N 1
ATOM 1763 C CA . SER A 1 239 ? 50.836 17.502 9.452 1.00 40.69 239 SER A CA 1
ATOM 1764 C C . SER A 1 239 ? 49.388 17.468 9.904 1.00 42.52 239 SER A C 1
ATOM 1765 O O . SER A 1 239 ? 48.510 17.072 9.148 1.00 42.77 239 SER A O 1
ATOM 1768 N N . ASN A 1 240 ? 49.146 17.908 11.135 1.00 44.89 240 ASN A N 1
ATOM 1769 C CA . ASN A 1 240 ? 47.798 17.948 11.665 1.00 47.30 240 ASN A CA 1
ATOM 1770 C C . ASN A 1 240 ? 47.165 19.317 11.430 1.00 49.49 240 ASN A C 1
ATOM 1771 O O . ASN A 1 240 ? 46.518 19.875 12.314 1.00 50.91 240 ASN A O 1
ATOM 1776 N N . LYS A 1 241 ? 47.353 19.842 10.216 1.00 52.25 241 LYS A N 1
ATOM 1777 C CA . LYS A 1 241 ? 46.806 21.139 9.806 1.00 53.23 241 LYS A CA 1
ATOM 1778 C C . LYS A 1 241 ? 46.999 22.165 10.916 1.00 54.21 241 LYS A C 1
ATOM 1779 O O . LYS A 1 241 ? 45.973 22.651 11.465 1.00 54.08 241 LYS A O 1
ATOM 1785 N N . GLU B 1 4 ? 106.641 34.329 24.112 1.00 54.38 4 GLU B N 1
ATOM 1786 C CA . GLU B 1 4 ? 106.406 33.776 22.734 1.00 54.95 4 GLU B CA 1
ATOM 1787 C C . GLU B 1 4 ? 106.983 32.352 22.626 1.00 54.04 4 GLU B C 1
ATOM 1788 O O . GLU B 1 4 ? 108.021 32.132 21.973 1.00 53.69 4 GLU B O 1
ATOM 1794 N N . PRO B 1 5 ? 106.307 31.366 23.262 1.00 51.61 5 PRO B N 1
ATOM 1795 C CA . PRO B 1 5 ? 106.768 29.975 23.230 1.00 50.22 5 PRO B CA 1
ATOM 1796 C C . PRO B 1 5 ? 106.915 29.451 21.810 1.00 47.31 5 PRO B C 1
ATOM 1797 O O . PRO B 1 5 ? 106.085 29.729 20.943 1.00 46.06 5 PRO B O 1
ATOM 1801 N N . LYS B 1 6 ? 107.989 28.701 21.588 1.00 45.05 6 LYS B N 1
ATOM 1802 C CA . LYS B 1 6 ? 108.282 28.116 20.282 1.00 42.98 6 LYS B CA 1
ATOM 1803 C C . LYS B 1 6 ? 107.230 27.096 19.910 1.00 41.99 6 LYS B C 1
ATOM 1804 O O . LYS B 1 6 ? 106.987 26.862 18.728 1.00 39.58 6 LYS B O 1
ATOM 1810 N N . TYR B 1 7 ? 106.612 26.500 20.933 1.00 40.61 7 TYR B N 1
ATOM 1811 C CA . TYR B 1 7 ? 105.578 25.486 20.747 1.00 39.83 7 TYR B CA 1
ATOM 1812 C C . TYR B 1 7 ? 104.265 25.884 21.411 1.00 39.47 7 TYR B C 1
ATOM 1813 O O . TYR B 1 7 ? 104.262 26.451 22.505 1.00 39.95 7 TYR B O 1
ATOM 1822 N N . GLN B 1 8 ? 103.149 25.571 20.759 1.00 38.80 8 GLN B N 1
ATOM 1823 C CA . GLN B 1 8 ? 101.829 25.916 21.292 1.00 38.01 8 GLN B CA 1
ATOM 1824 C C . GLN B 1 8 ? 101.204 24.758 22.052 1.00 37.10 8 GLN B C 1
ATOM 1825 O O . GLN B 1 8 ? 100.356 24.954 22.921 1.00 38.14 8 GLN B O 1
ATOM 1831 N N . ARG B 1 9 ? 101.626 23.549 21.724 1.00 35.48 9 ARG B N 1
ATOM 1832 C CA . ARG B 1 9 ? 101.086 22.385 22.383 1.00 34.10 9 ARG B CA 1
ATOM 1833 C C . ARG B 1 9 ? 102.140 21.299 22.418 1.00 33.81 9 ARG B C 1
ATOM 1834 O O . ARG B 1 9 ? 102.574 20.811 21.379 1.00 33.45 9 ARG B O 1
ATOM 1842 N N . ILE B 1 10 ? 102.548 20.923 23.622 1.00 32.79 10 ILE B N 1
ATOM 1843 C CA . ILE B 1 10 ? 103.570 19.912 23.778 1.00 31.93 10 ILE B CA 1
ATOM 1844 C C . ILE B 1 10 ? 103.073 18.757 24.613 1.00 31.53 10 ILE B C 1
ATOM 1845 O O . ILE B 1 10 ? 102.063 18.872 25.296 1.00 31.47 10 ILE B O 1
ATOM 1850 N N . LEU B 1 11 ? 103.764 17.628 24.515 1.00 31.39 11 LEU B N 1
ATOM 1851 C CA . LEU B 1 11 ? 103.412 16.448 25.279 1.00 31.32 11 LEU B CA 1
ATOM 1852 C C . LEU B 1 11 ? 104.677 16.050 26.002 1.00 32.39 11 LEU B C 1
ATOM 1853 O O . LEU B 1 11 ? 105.648 15.636 25.379 1.00 32.97 11 LEU B O 1
ATOM 1858 N N . ILE B 1 12 ? 104.674 16.218 27.319 1.00 33.29 12 ILE B N 1
ATOM 1859 C CA . ILE B 1 12 ? 105.825 15.886 28.142 1.00 32.42 12 ILE B CA 1
ATOM 1860 C C . ILE B 1 12 ? 105.812 14.411 28.513 1.00 32.95 12 ILE B C 1
ATOM 1861 O O . ILE B 1 12 ? 104.831 13.897 29.046 1.00 32.14 12 ILE B O 1
ATOM 1866 N N . LYS B 1 13 ? 106.910 13.731 28.214 1.00 34.30 13 LYS B N 1
ATOM 1867 C CA . LYS B 1 13 ? 107.030 12.320 28.542 1.00 35.73 13 LYS B CA 1
ATOM 1868 C C . LYS B 1 13 ? 107.952 12.157 29.755 1.00 37.74 13 LYS B C 1
ATOM 1869 O O . LYS B 1 13 ? 109.115 12.567 29.724 1.00 38.47 13 LYS B O 1
ATOM 1875 N N . LEU B 1 14 ? 107.423 11.577 30.828 1.00 38.11 14 LEU B N 1
ATOM 1876 C CA . LEU B 1 14 ? 108.193 11.355 32.044 1.00 38.97 14 LEU B CA 1
ATOM 1877 C C . LEU B 1 14 ? 108.354 9.870 32.304 1.00 40.24 14 LEU B C 1
ATOM 1878 O O . LEU B 1 14 ? 107.468 9.088 31.985 1.00 42.30 14 LEU B O 1
ATOM 1883 N N . SER B 1 15 ? 109.484 9.473 32.872 1.00 40.73 15 SER B N 1
ATOM 1884 C CA . SER B 1 15 ? 109.693 8.070 33.186 1.00 41.74 15 SER B CA 1
ATOM 1885 C C . SER B 1 15 ? 109.154 7.859 34.598 1.00 41.89 15 SER B C 1
ATOM 1886 O O . SER B 1 15 ? 109.177 8.781 35.414 1.00 41.94 15 SER B O 1
ATOM 1889 N N . GLY B 1 16 ? 108.691 6.650 34.897 1.00 41.62 16 GLY B N 1
ATOM 1890 C CA . GLY B 1 16 ? 108.183 6.385 36.227 1.00 41.88 16 GLY B CA 1
ATOM 1891 C C . GLY B 1 16 ? 109.208 6.703 37.300 1.00 42.95 16 GLY B C 1
ATOM 1892 O O . GLY B 1 16 ? 108.868 7.268 38.344 1.00 43.36 16 GLY B O 1
ATOM 1893 N N . GLU B 1 17 ? 110.467 6.345 37.039 1.00 43.75 17 GLU B N 1
ATOM 1894 C CA . GLU B 1 17 ? 111.560 6.577 37.982 1.00 44.00 17 GLU B CA 1
ATOM 1895 C C . GLU B 1 17 ? 111.574 8.024 38.456 1.00 43.06 17 GLU B C 1
ATOM 1896 O O . GLU B 1 17 ? 111.795 8.296 39.636 1.00 44.99 17 GLU B O 1
ATOM 1902 N N . ALA B 1 18 ? 111.347 8.949 37.529 1.00 41.58 18 ALA B N 1
ATOM 1903 C CA . ALA B 1 18 ? 111.345 10.373 37.843 1.00 41.25 18 ALA B CA 1
ATOM 1904 C C . ALA B 1 18 ? 110.400 10.740 38.983 1.00 41.53 18 ALA B C 1
ATOM 1905 O O . ALA B 1 18 ? 110.469 11.848 39.520 1.00 41.81 18 ALA B O 1
ATOM 1907 N N . LEU B 1 19 ? 109.524 9.813 39.361 1.00 41.53 19 LEU B N 1
ATOM 1908 C CA . LEU B 1 19 ? 108.566 10.070 40.428 1.00 41.40 19 LEU B CA 1
ATOM 1909 C C . LEU B 1 19 ? 108.866 9.248 41.669 1.00 42.16 19 LEU B C 1
ATOM 1910 O O . LEU B 1 19 ? 108.225 9.428 42.715 1.00 42.24 19 LEU B O 1
ATOM 1915 N N . ALA B 1 20 ? 109.842 8.350 41.552 1.00 42.87 20 ALA B N 1
ATOM 1916 C CA . ALA B 1 20 ? 110.229 7.488 42.668 1.00 44.32 20 ALA B CA 1
ATOM 1917 C C . ALA B 1 20 ? 111.110 8.201 43.688 1.00 45.07 20 ALA B C 1
ATOM 1918 O O . ALA B 1 20 ? 111.033 7.933 44.889 1.00 45.19 20 ALA B O 1
ATOM 1920 N N . GLY B 1 21 ? 111.947 9.111 43.215 1.00 46.18 21 GLY B N 1
ATOM 1921 C CA . GLY B 1 21 ? 112.811 9.821 44.132 1.00 49.78 21 GLY B CA 1
ATOM 1922 C C . GLY B 1 21 ? 114.052 9.038 44.522 1.00 52.20 21 GLY B C 1
ATOM 1923 O O . GLY B 1 21 ? 114.550 8.219 43.743 1.00 52.97 21 GLY B O 1
ATOM 1924 N N . GLU B 1 22 ? 114.544 9.294 45.732 1.00 54.02 22 GLU B N 1
ATOM 1925 C CA . GLU B 1 22 ? 115.751 8.654 46.276 1.00 56.32 22 GLU B CA 1
ATOM 1926 C C . GLU B 1 22 ? 115.839 7.168 45.929 1.00 55.56 22 GLU B C 1
ATOM 1927 O O . GLU B 1 22 ? 116.649 6.757 45.081 1.00 56.07 22 GLU B O 1
ATOM 1933 N N . LYS B 1 23 ? 114.996 6.385 46.609 1.00 54.43 23 LYS B N 1
ATOM 1934 C CA . LYS B 1 23 ? 114.908 4.932 46.442 1.00 53.00 23 LYS B CA 1
ATOM 1935 C C . LYS B 1 23 ? 115.113 4.498 44.983 1.00 51.68 23 LYS B C 1
ATOM 1936 O O . LYS B 1 23 ? 116.140 3.922 44.634 1.00 52.13 23 LYS B O 1
ATOM 1942 N N . GLY B 1 24 ? 114.126 4.791 44.144 1.00 49.69 24 GLY B N 1
ATOM 1943 C CA . GLY B 1 24 ? 114.193 4.420 42.747 1.00 47.86 24 GLY B CA 1
ATOM 1944 C C . GLY B 1 24 ? 112.931 3.639 42.429 1.00 46.31 24 GLY B C 1
ATOM 1945 O O . GLY B 1 24 ? 112.605 3.352 41.267 1.00 45.88 24 GLY B O 1
ATOM 1946 N N . VAL B 1 25 ? 112.212 3.302 43.492 1.00 43.13 25 VAL B N 1
ATOM 1947 C CA . VAL B 1 25 ? 110.978 2.551 43.386 1.00 41.65 25 VAL B CA 1
ATOM 1948 C C . VAL B 1 25 ? 109.856 3.240 44.173 1.00 41.20 25 VAL B C 1
ATOM 1949 O O . VAL B 1 25 ? 110.109 4.075 45.050 1.00 41.76 25 VAL B O 1
ATOM 1953 N N . GLY B 1 26 ? 108.615 2.894 43.847 1.00 41.20 26 GLY B N 1
ATOM 1954 C CA . GLY B 1 26 ? 107.477 3.493 44.519 1.00 39.30 26 GLY B CA 1
ATOM 1955 C C . GLY B 1 26 ? 107.248 4.917 44.055 1.00 38.72 26 GLY B C 1
ATOM 1956 O O . GLY B 1 26 ? 107.906 5.403 43.133 1.00 37.85 26 GLY B O 1
ATOM 1957 N N . ILE B 1 27 ? 106.312 5.594 44.705 1.00 38.18 27 ILE B N 1
ATOM 1958 C CA . ILE B 1 27 ? 105.988 6.967 44.358 1.00 37.29 27 ILE B CA 1
ATOM 1959 C C . ILE B 1 27 ? 106.266 7.874 45.550 1.00 37.51 27 ILE B C 1
ATOM 1960 O O . ILE B 1 27 ? 105.724 7.661 46.623 1.00 36.83 27 ILE B O 1
ATOM 1965 N N . ASP B 1 28 ? 107.120 8.872 45.372 1.00 38.14 28 ASP B N 1
ATOM 1966 C CA . ASP B 1 28 ? 107.405 9.801 46.456 1.00 40.26 28 ASP B CA 1
ATOM 1967 C C . ASP B 1 28 ? 106.643 11.091 46.154 1.00 40.07 28 ASP B C 1
ATOM 1968 O O . ASP B 1 28 ? 107.091 11.912 45.357 1.00 40.53 28 ASP B O 1
ATOM 1973 N N . ILE B 1 29 ? 105.497 11.274 46.798 1.00 40.40 29 ILE B N 1
ATOM 1974 C CA . ILE B 1 29 ? 104.664 12.441 46.533 1.00 41.43 29 ILE B CA 1
ATOM 1975 C C . ILE B 1 29 ? 105.393 13.783 46.514 1.00 40.98 29 ILE B C 1
ATOM 1976 O O . ILE B 1 29 ? 105.222 14.575 45.576 1.00 42.16 29 ILE B O 1
ATOM 1981 N N . PRO B 1 30 ? 106.207 14.070 47.542 1.00 39.41 30 PRO B N 1
ATOM 1982 C CA . PRO B 1 30 ? 106.935 15.345 47.557 1.00 40.67 30 PRO B CA 1
ATOM 1983 C C . PRO B 1 30 ? 107.760 15.549 46.270 1.00 38.90 30 PRO B C 1
ATOM 1984 O O . PRO B 1 30 ? 107.948 16.678 45.815 1.00 39.75 30 PRO B O 1
ATOM 1988 N N . THR B 1 31 ? 108.236 14.454 45.680 1.00 37.34 31 THR B N 1
ATOM 1989 C CA . THR B 1 31 ? 109.000 14.533 44.439 1.00 36.71 31 THR B CA 1
ATOM 1990 C C . THR B 1 31 ? 108.064 14.879 43.292 1.00 35.91 31 THR B C 1
ATOM 1991 O O . THR B 1 31 ? 108.390 15.673 42.413 1.00 35.23 31 THR B O 1
ATOM 1995 N N . VAL B 1 32 ? 106.894 14.260 43.299 1.00 35.52 32 VAL B N 1
ATOM 1996 C CA . VAL B 1 32 ? 105.919 14.491 42.253 1.00 35.62 32 VAL B CA 1
ATOM 1997 C C . VAL B 1 32 ? 105.490 15.959 42.256 1.00 36.46 32 VAL B C 1
ATOM 1998 O O . VAL B 1 32 ? 105.402 16.590 41.196 1.00 36.49 32 VAL B O 1
ATOM 2002 N N . GLN B 1 33 ? 105.246 16.501 43.450 1.00 36.82 33 GLN B N 1
ATOM 2003 C CA . GLN B 1 33 ? 104.828 17.890 43.597 1.00 36.89 33 GLN B CA 1
ATOM 2004 C C . GLN B 1 33 ? 105.893 18.838 43.069 1.00 35.81 33 GLN B C 1
ATOM 2005 O O . GLN B 1 33 ? 105.579 19.888 42.493 1.00 33.73 33 GLN B O 1
ATOM 2011 N N . ALA B 1 34 ? 107.154 18.458 43.253 1.00 35.47 34 ALA B N 1
ATOM 2012 C CA . ALA B 1 34 ? 108.265 19.270 42.768 1.00 35.63 34 ALA B CA 1
ATOM 2013 C C . ALA B 1 34 ? 108.189 19.402 41.249 1.00 35.97 34 ALA B C 1
ATOM 2014 O O . ALA B 1 34 ? 108.403 20.483 40.708 1.00 35.45 34 ALA B O 1
ATOM 2016 N N . ILE B 1 35 ? 107.865 18.303 40.567 1.00 36.37 35 ILE B N 1
ATOM 2017 C CA . ILE B 1 35 ? 107.745 18.307 39.109 1.00 37.21 35 ILE B CA 1
ATOM 2018 C C . ILE B 1 35 ? 106.456 19.008 38.664 1.00 37.14 35 ILE B C 1
ATOM 2019 O O . ILE B 1 35 ? 106.435 19.719 37.659 1.00 34.96 35 ILE B O 1
ATOM 2024 N N . ALA B 1 36 ? 105.384 18.785 39.421 1.00 38.00 36 ALA B N 1
ATOM 2025 C CA . ALA B 1 36 ? 104.089 19.386 39.136 1.00 39.41 36 ALA B CA 1
ATOM 2026 C C . ALA B 1 36 ? 104.154 20.908 39.280 1.00 40.36 36 ALA B C 1
ATOM 2027 O O . ALA B 1 36 ? 103.535 21.651 38.516 1.00 39.91 36 ALA B O 1
ATOM 2029 N N . LYS B 1 37 ? 104.902 21.369 40.274 1.00 41.91 37 LYS B N 1
ATOM 2030 C CA . LYS B 1 37 ? 105.052 22.799 40.495 1.00 43.60 37 LYS B CA 1
ATOM 2031 C C . LYS B 1 37 ? 105.746 23.441 39.294 1.00 43.14 37 LYS B C 1
ATOM 2032 O O . LYS B 1 37 ? 105.419 24.561 38.911 1.00 43.33 37 LYS B O 1
ATOM 2038 N N . GLU B 1 38 ? 106.695 22.723 38.702 1.00 41.90 38 GLU B N 1
ATOM 2039 C CA . GLU B 1 38 ? 107.424 23.247 37.564 1.00 41.66 38 GLU B CA 1
ATOM 2040 C C . GLU B 1 38 ? 106.549 23.292 36.312 1.00 40.46 38 GLU B C 1
ATOM 2041 O O . GLU B 1 38 ? 106.562 24.275 35.571 1.00 40.53 38 GLU B O 1
ATOM 2047 N N . ILE B 1 39 ? 105.780 22.232 36.081 1.00 38.77 39 ILE B N 1
ATOM 2048 C CA . ILE B 1 39 ? 104.878 22.171 34.930 1.00 34.60 39 ILE B CA 1
ATOM 2049 C C . ILE B 1 39 ? 103.809 23.242 35.103 1.00 34.64 39 ILE B C 1
ATOM 2050 O O . ILE B 1 39 ? 103.434 23.916 34.150 1.00 33.13 39 ILE B O 1
ATOM 2055 N N . ALA B 1 40 ? 103.328 23.400 36.331 1.00 34.97 40 ALA B N 1
ATOM 2056 C CA . ALA B 1 40 ? 102.308 24.397 36.624 1.00 35.61 40 ALA B CA 1
ATOM 2057 C C . ALA B 1 40 ? 102.806 25.765 36.208 1.00 36.85 40 ALA B C 1
ATOM 2058 O O . ALA B 1 40 ? 102.060 26.556 35.642 1.00 37.05 40 ALA B O 1
ATOM 2060 N N . GLU B 1 41 ? 104.075 26.040 36.489 1.00 38.64 41 GLU B N 1
ATOM 2061 C CA . GLU B 1 41 ? 104.658 27.324 36.142 1.00 40.36 41 GLU B CA 1
ATOM 2062 C C . GLU B 1 41 ? 104.718 27.537 34.627 1.00 40.27 41 GLU B C 1
ATOM 2063 O O . GLU B 1 41 ? 104.431 28.632 34.145 1.00 41.94 41 GLU B O 1
ATOM 2069 N N . VAL B 1 42 ? 105.074 26.496 33.877 1.00 39.30 42 VAL B N 1
ATOM 2070 C CA . VAL B 1 42 ? 105.146 26.595 32.422 1.00 38.03 42 VAL B CA 1
ATOM 2071 C C . VAL B 1 42 ? 103.733 26.763 31.871 1.00 38.18 42 VAL B C 1
ATOM 2072 O O . VAL B 1 42 ? 103.500 27.506 30.921 1.00 38.48 42 VAL B O 1
ATOM 2076 N N . HIS B 1 43 ? 102.788 26.075 32.487 1.00 37.62 43 HIS B N 1
ATOM 2077 C CA . HIS B 1 43 ? 101.407 26.147 32.066 1.00 37.75 43 HIS B CA 1
ATOM 2078 C C . HIS B 1 43 ? 100.877 27.580 32.095 1.00 38.04 43 HIS B C 1
ATOM 2079 O O . HIS B 1 43 ? 99.922 27.905 31.394 1.00 38.82 43 HIS B O 1
ATOM 2086 N N . VAL B 1 44 ? 101.502 28.435 32.903 1.00 37.56 44 VAL B N 1
ATOM 2087 C CA . VAL B 1 44 ? 101.083 29.833 33.026 1.00 37.06 44 VAL B CA 1
ATOM 2088 C C . VAL B 1 44 ? 101.372 30.612 31.745 1.00 37.47 44 VAL B C 1
ATOM 2089 O O . VAL B 1 44 ? 100.743 31.632 31.484 1.00 36.90 44 VAL B O 1
ATOM 2093 N N . SER B 1 45 ? 102.325 30.123 30.955 1.00 37.12 45 SER B N 1
ATOM 2094 C CA . SER B 1 45 ? 102.700 30.779 29.716 1.00 37.80 45 SER B CA 1
ATOM 2095 C C . SER B 1 45 ? 101.583 30.699 28.686 1.00 37.63 45 SER B C 1
ATOM 2096 O O . SER B 1 45 ? 101.552 31.466 27.728 1.00 37.11 45 SER B O 1
ATOM 2099 N N . GLY B 1 46 ? 100.669 29.758 28.870 1.00 38.51 46 GLY B N 1
ATOM 2100 C CA . GLY B 1 46 ? 99.576 29.626 27.931 1.00 39.13 46 GLY B CA 1
ATOM 2101 C C . GLY B 1 46 ? 99.736 28.442 27.006 1.00 39.61 46 GLY B C 1
ATOM 2102 O O . GLY B 1 46 ? 98.897 28.198 26.135 1.00 41.58 46 GLY B O 1
ATOM 2103 N N . VAL B 1 47 ? 100.818 27.701 27.195 1.00 39.46 47 VAL B N 1
ATOM 2104 C CA . VAL B 1 47 ? 101.098 26.525 26.385 1.00 39.25 47 VAL B CA 1
ATOM 2105 C C . VAL B 1 47 ? 100.233 25.333 26.794 1.00 38.33 47 VAL B C 1
ATOM 2106 O O . VAL B 1 47 ? 100.153 24.992 27.972 1.00 37.77 47 VAL B O 1
ATOM 2110 N N . GLN B 1 48 ? 99.581 24.708 25.820 1.00 37.47 48 GLN B N 1
ATOM 2111 C CA . GLN B 1 48 ? 98.750 23.539 26.090 1.00 36.69 48 GLN B CA 1
ATOM 2112 C C . GLN B 1 48 ? 99.680 22.377 26.407 1.00 36.45 48 GLN B C 1
ATOM 2113 O O . GLN B 1 48 ? 100.676 22.171 25.708 1.00 37.89 48 GLN B O 1
ATOM 2119 N N . ILE B 1 49 ? 99.365 21.623 27.457 1.00 34.20 49 ILE B N 1
ATOM 2120 C CA . ILE B 1 49 ? 100.231 20.525 27.884 1.00 32.05 49 ILE B CA 1
ATOM 2121 C C . ILE B 1 49 ? 99.550 19.185 28.095 1.00 32.10 49 ILE B C 1
ATOM 2122 O O . ILE B 1 49 ? 98.427 19.117 28.574 1.00 34.11 49 ILE B O 1
ATOM 2127 N N . ALA B 1 50 ? 100.246 18.115 27.743 1.00 30.74 50 ALA B N 1
ATOM 2128 C CA . ALA B 1 50 ? 99.738 16.769 27.958 1.00 30.06 50 ALA B CA 1
ATOM 2129 C C . ALA B 1 50 ? 100.914 15.942 28.490 1.00 29.48 50 ALA B C 1
ATOM 2130 O O . ALA B 1 50 ? 102.045 16.128 28.067 1.00 28.21 50 ALA B O 1
ATOM 2132 N N . LEU B 1 51 ? 100.646 15.042 29.424 1.00 30.64 51 LEU B N 1
ATOM 2133 C CA . LEU B 1 51 ? 101.693 14.215 30.003 1.00 32.34 51 LEU B CA 1
ATOM 2134 C C . LEU B 1 51 ? 101.501 12.730 29.727 1.00 32.99 51 LEU B C 1
ATOM 2135 O O . LEU B 1 51 ? 100.379 12.238 29.578 1.00 32.55 51 LEU B O 1
ATOM 2140 N N . VAL B 1 52 ? 102.618 12.019 29.686 1.00 31.91 52 VAL B N 1
ATOM 2141 C CA . VAL B 1 52 ? 102.615 10.586 29.484 1.00 32.08 52 VAL B CA 1
ATOM 2142 C C . VAL B 1 52 ? 103.694 10.101 30.433 1.00 33.64 52 VAL B C 1
ATOM 2143 O O . VAL B 1 52 ? 104.865 10.399 30.231 1.00 34.22 52 VAL B O 1
ATOM 2147 N N . ILE B 1 53 ? 103.310 9.369 31.473 1.00 34.87 53 ILE B N 1
ATOM 2148 C CA . ILE B 1 53 ? 104.282 8.874 32.445 1.00 35.93 53 ILE B CA 1
ATOM 2149 C C . ILE B 1 53 ? 104.497 7.361 32.330 1.00 36.82 53 ILE B C 1
ATOM 2150 O O . ILE B 1 53 ? 103.584 6.616 31.955 1.00 36.95 53 ILE B O 1
ATOM 2155 N N . GLY B 1 54 ? 105.709 6.913 32.642 1.00 36.24 54 GLY B N 1
ATOM 2156 C CA . GLY B 1 54 ? 106.009 5.492 32.583 1.00 36.43 54 GLY B CA 1
ATOM 2157 C C . GLY B 1 54 ? 105.722 4.823 33.917 1.00 37.58 54 GLY B C 1
ATOM 2158 O O . GLY B 1 54 ? 105.333 5.498 34.864 1.00 38.49 54 GLY B O 1
ATOM 2159 N N . GLY B 1 55 ? 105.911 3.511 34.013 1.00 37.26 55 GLY B N 1
ATOM 2160 C CA . GLY B 1 55 ? 105.639 2.837 35.268 1.00 36.09 55 GLY B CA 1
ATOM 2161 C C . GLY B 1 55 ? 106.800 2.032 35.811 1.00 36.42 55 GLY B C 1
ATOM 2162 O O . GLY B 1 55 ? 106.592 1.064 36.543 1.00 36.42 55 GLY B O 1
ATOM 2163 N N . GLY B 1 56 ? 108.021 2.430 35.455 1.00 35.19 56 GLY B N 1
ATOM 2164 C CA . GLY B 1 56 ? 109.201 1.714 35.911 1.00 33.78 56 GLY B CA 1
ATOM 2165 C C . GLY B 1 56 ? 109.372 1.754 37.414 1.00 34.04 56 GLY B C 1
ATOM 2166 O O . GLY B 1 56 ? 109.907 0.827 38.019 1.00 34.80 56 GLY B O 1
ATOM 2167 N N . ASN B 1 57 ? 108.899 2.833 38.018 1.00 32.10 57 ASN B N 1
ATOM 2168 C CA . ASN B 1 57 ? 109.009 3.004 39.444 1.00 31.31 57 ASN B CA 1
ATOM 2169 C C . ASN B 1 57 ? 108.106 2.046 40.219 1.00 31.45 57 ASN B C 1
ATOM 2170 O O . ASN B 1 57 ? 108.291 1.844 41.414 1.00 31.62 57 ASN B O 1
ATOM 2175 N N . LEU B 1 58 ? 107.132 1.448 39.548 1.00 30.70 58 LEU B N 1
ATOM 2176 C CA . LEU B 1 58 ? 106.223 0.538 40.226 1.00 30.97 58 LEU B CA 1
ATOM 2177 C C . LEU B 1 58 ? 106.303 -0.875 39.681 1.00 31.40 58 LEU B C 1
ATOM 2178 O O . LEU B 1 58 ? 105.962 -1.833 40.367 1.00 30.72 58 LEU B O 1
ATOM 2183 N N . TRP B 1 59 ? 106.771 -1.010 38.448 1.00 32.55 59 TRP B N 1
ATOM 2184 C CA . TRP B 1 59 ? 106.846 -2.320 37.822 1.00 32.91 59 TRP B CA 1
ATOM 2185 C C . TRP B 1 59 ? 107.791 -2.352 36.624 1.00 34.09 59 TRP B C 1
ATOM 2186 O O . TRP B 1 59 ? 107.774 -1.463 35.767 1.00 32.82 59 TRP B O 1
ATOM 2197 N N . ARG B 1 60 ? 108.634 -3.376 36.580 1.00 37.20 60 ARG B N 1
ATOM 2198 C CA . ARG B 1 60 ? 109.551 -3.544 35.461 1.00 40.46 60 ARG B CA 1
ATOM 2199 C C . ARG B 1 60 ? 109.300 -4.921 34.880 1.00 41.02 60 ARG B C 1
ATOM 2200 O O . ARG B 1 60 ? 109.181 -5.912 35.611 1.00 38.57 60 ARG B O 1
ATOM 2208 N N . GLY B 1 61 ? 109.215 -4.966 33.555 1.00 41.46 61 GLY B N 1
ATOM 2209 C CA . GLY B 1 61 ? 108.942 -6.212 32.860 1.00 43.60 61 GLY B CA 1
ATOM 2210 C C . GLY B 1 61 ? 110.089 -7.196 32.857 1.00 45.16 61 GLY B C 1
ATOM 2211 O O . GLY B 1 61 ? 109.879 -8.411 32.865 1.00 44.39 61 GLY B O 1
ATOM 2212 N N . GLU B 1 62 ? 111.304 -6.663 32.847 1.00 46.87 62 GLU B N 1
ATOM 2213 C CA . GLU B 1 62 ? 112.504 -7.482 32.837 1.00 47.46 62 GLU B CA 1
ATOM 2214 C C . GLU B 1 62 ? 112.426 -8.645 33.840 1.00 46.39 62 GLU B C 1
ATOM 2215 O O . GLU B 1 62 ? 112.409 -9.816 33.445 1.00 45.86 62 GLU B O 1
ATOM 2221 N N . PRO B 1 63 ? 112.368 -8.341 35.151 1.00 45.54 63 PRO B N 1
ATOM 2222 C CA . PRO B 1 63 ? 112.290 -9.441 36.123 1.00 43.72 63 PRO B CA 1
ATOM 2223 C C . PRO B 1 63 ? 111.029 -10.307 35.954 1.00 43.38 63 PRO B C 1
ATOM 2224 O O . PRO B 1 63 ? 111.022 -11.473 36.325 1.00 42.72 63 PRO B O 1
ATOM 2228 N N . ALA B 1 64 ? 109.967 -9.735 35.392 1.00 42.91 64 ALA B N 1
ATOM 2229 C CA . ALA B 1 64 ? 108.734 -10.483 35.191 1.00 41.85 64 ALA B CA 1
ATOM 2230 C C . ALA B 1 64 ? 108.985 -11.593 34.183 1.00 42.06 64 ALA B C 1
ATOM 2231 O O . ALA B 1 64 ? 108.577 -12.736 34.384 1.00 40.84 64 ALA B O 1
ATOM 2233 N N . ALA B 1 65 ? 109.656 -11.243 33.091 1.00 42.84 65 ALA B N 1
ATOM 2234 C CA . ALA B 1 65 ? 109.985 -12.210 32.047 1.00 43.90 65 ALA B CA 1
ATOM 2235 C C . ALA B 1 65 ? 110.949 -13.249 32.608 1.00 44.22 65 ALA B C 1
ATOM 2236 O O . ALA B 1 65 ? 110.826 -14.437 32.316 1.00 44.03 65 ALA B O 1
ATOM 2238 N N . ASP B 1 66 ? 111.904 -12.792 33.412 1.00 45.05 66 ASP B N 1
ATOM 2239 C CA . ASP B 1 66 ? 112.871 -13.691 34.017 1.00 46.60 66 ASP B CA 1
ATOM 2240 C C . ASP B 1 66 ? 112.153 -14.672 34.936 1.00 45.86 66 ASP B C 1
ATOM 2241 O O . ASP B 1 66 ? 112.492 -15.856 34.983 1.00 46.53 66 ASP B O 1
ATOM 2246 N N . ALA B 1 67 ? 111.147 -14.172 35.645 1.00 44.92 67 ALA B N 1
ATOM 2247 C CA . ALA B 1 67 ? 110.362 -14.991 36.563 1.00 43.53 67 ALA B CA 1
ATOM 2248 C C . ALA B 1 67 ? 109.416 -15.921 35.796 1.00 43.12 67 ALA B C 1
ATOM 2249 O O . ALA B 1 67 ? 108.857 -16.855 36.365 1.00 42.00 67 ALA B O 1
ATOM 2251 N N . GLY B 1 68 ? 109.234 -15.651 34.509 1.00 42.44 68 GLY B N 1
ATOM 2252 C CA . GLY B 1 68 ? 108.382 -16.497 33.704 1.00 42.60 68 GLY B CA 1
ATOM 2253 C C . GLY B 1 68 ? 106.920 -16.111 33.684 1.00 42.76 68 GLY B C 1
ATOM 2254 O O . GLY B 1 68 ? 106.048 -16.930 33.378 1.00 42.93 68 GLY B O 1
ATOM 2263 N N . ASP B 1 70 ? 103.581 -14.417 32.266 1.00 42.64 70 ASP B N 1
ATOM 2264 C CA . ASP B 1 70 ? 103.007 -14.186 30.948 1.00 41.60 70 ASP B CA 1
ATOM 2265 C C . ASP B 1 70 ? 103.231 -12.751 30.492 1.00 40.45 70 ASP B C 1
ATOM 2266 O O . ASP B 1 70 ? 102.844 -11.806 31.178 1.00 40.31 70 ASP B O 1
ATOM 2271 N N . ARG B 1 71 ? 103.842 -12.597 29.320 1.00 39.52 71 ARG B N 1
ATOM 2272 C CA . ARG B 1 71 ? 104.154 -11.280 28.762 1.00 37.48 71 ARG B CA 1
ATOM 2273 C C . ARG B 1 71 ? 102.973 -10.325 28.678 1.00 36.40 71 ARG B C 1
ATOM 2274 O O . ARG B 1 71 ? 103.087 -9.160 29.047 1.00 33.70 71 ARG B O 1
ATOM 2282 N N . VAL B 1 72 ? 101.847 -10.820 28.177 1.00 35.84 72 VAL B N 1
ATOM 2283 C CA . VAL B 1 72 ? 100.670 -9.990 28.041 1.00 36.34 72 VAL B CA 1
ATOM 2284 C C . VAL B 1 72 ? 100.201 -9.519 29.400 1.00 37.04 72 VAL B C 1
ATOM 2285 O O . VAL B 1 72 ? 100.014 -8.327 29.615 1.00 36.90 72 VAL B O 1
ATOM 2289 N N . GLN B 1 73 ? 100.017 -10.450 30.326 1.00 37.10 73 GLN B N 1
ATOM 2290 C CA . GLN B 1 73 ? 99.568 -10.069 31.660 1.00 37.52 73 GLN B CA 1
ATOM 2291 C C . GLN B 1 73 ? 100.547 -9.116 32.324 1.00 37.25 73 GLN B C 1
ATOM 2292 O O . GLN B 1 73 ? 100.147 -8.169 33.002 1.00 36.20 73 GLN B O 1
ATOM 2298 N N . ALA B 1 74 ? 101.832 -9.372 32.113 1.00 37.01 74 ALA B N 1
ATOM 2299 C CA . ALA B 1 74 ? 102.865 -8.533 32.679 1.00 38.26 74 ALA B CA 1
ATOM 2300 C C . ALA B 1 74 ? 102.754 -7.101 32.147 1.00 39.05 74 ALA B C 1
ATOM 2301 O O . ALA B 1 74 ? 102.902 -6.140 32.903 1.00 40.95 74 ALA B O 1
ATOM 2303 N N . ASP B 1 75 ? 102.490 -6.946 30.855 1.00 38.94 75 ASP B N 1
ATOM 2304 C CA . ASP B 1 75 ? 102.361 -5.608 30.290 1.00 39.04 75 ASP B CA 1
ATOM 2305 C C . ASP B 1 75 ? 101.150 -4.862 30.854 1.00 38.28 75 ASP B C 1
ATOM 2306 O O . ASP B 1 75 ? 101.223 -3.666 31.112 1.00 40.22 75 ASP B O 1
ATOM 2311 N N . TYR B 1 76 ? 100.038 -5.558 31.045 1.00 36.55 76 TYR B N 1
ATOM 2312 C CA . TYR B 1 76 ? 98.852 -4.925 31.583 1.00 34.60 76 TYR B CA 1
ATOM 2313 C C . TYR B 1 76 ? 99.145 -4.442 33.001 1.00 33.92 76 TYR B C 1
ATOM 2314 O O . TYR B 1 76 ? 98.754 -3.339 33.391 1.00 32.93 76 TYR B O 1
ATOM 2323 N N . THR B 1 77 ? 99.853 -5.265 33.767 1.00 31.83 77 THR B N 1
ATOM 2324 C CA . THR B 1 77 ? 100.203 -4.918 35.135 1.00 29.82 77 THR B CA 1
ATOM 2325 C C . THR B 1 77 ? 100.922 -3.588 35.137 1.00 29.37 77 THR B C 1
ATOM 2326 O O . THR B 1 77 ? 100.655 -2.738 35.970 1.00 28.23 77 THR B O 1
ATOM 2330 N N . GLY B 1 78 ? 101.850 -3.421 34.202 1.00 30.47 78 GLY B N 1
ATOM 2331 C CA . GLY B 1 78 ? 102.595 -2.182 34.111 1.00 32.89 78 GLY B CA 1
ATOM 2332 C C . GLY B 1 78 ? 101.710 -0.996 33.773 1.00 35.13 78 GLY B C 1
ATOM 2333 O O . GLY B 1 78 ? 101.861 0.078 34.349 1.00 36.00 78 GLY B O 1
ATOM 2342 N N . LEU B 1 80 ? 98.714 -0.471 34.523 1.00 38.34 80 LEU B N 1
ATOM 2343 C CA . LEU B 1 80 ? 97.960 -0.068 35.702 1.00 37.43 80 LEU B CA 1
ATOM 2344 C C . LEU B 1 80 ? 98.836 0.858 36.519 1.00 36.87 80 LEU B C 1
ATOM 2345 O O . LEU B 1 80 ? 98.372 1.888 37.003 1.00 37.83 80 LEU B O 1
ATOM 2350 N N . GLY B 1 81 ? 100.108 0.487 36.660 1.00 35.83 81 GLY B N 1
ATOM 2351 C CA . GLY B 1 81 ? 101.036 1.295 37.427 1.00 35.32 81 GLY B CA 1
ATOM 2352 C C . GLY B 1 81 ? 101.124 2.687 36.845 1.00 35.74 81 GLY B C 1
ATOM 2353 O O . GLY B 1 81 ? 101.392 3.655 37.548 1.00 36.46 81 GLY B O 1
ATOM 2354 N N . THR B 1 82 ? 100.890 2.778 35.545 1.00 35.62 82 THR B N 1
ATOM 2355 C CA . THR B 1 82 ? 100.929 4.0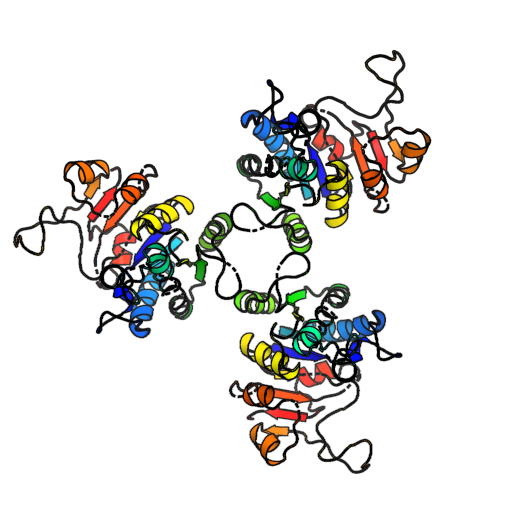34 34.826 1.00 36.25 82 THR B CA 1
ATOM 2356 C C . THR B 1 82 ? 99.812 4.976 35.275 1.00 35.89 82 THR B C 1
ATOM 2357 O O . THR B 1 82 ? 100.000 6.193 35.373 1.00 35.69 82 THR B O 1
ATOM 2361 N N . VAL B 1 83 ? 98.646 4.400 35.541 1.00 35.30 83 VAL B N 1
ATOM 2362 C CA . VAL B 1 83 ? 97.489 5.162 35.981 1.00 33.74 83 VAL B CA 1
ATOM 2363 C C . VAL B 1 83 ? 97.703 5.641 37.407 1.00 34.49 83 VAL B C 1
ATOM 2364 O O . VAL B 1 83 ? 97.210 6.691 37.789 1.00 34.48 83 VAL B O 1
ATOM 2376 N N . ASN B 1 85 ? 100.554 6.556 38.688 1.00 34.65 85 ASN B N 1
ATOM 2377 C CA . ASN B 1 85 ? 101.430 7.717 38.601 1.00 34.68 85 ASN B CA 1
ATOM 2378 C C . ASN B 1 85 ? 100.634 8.912 38.092 1.00 34.47 85 ASN B C 1
ATOM 2379 O O . ASN B 1 85 ? 100.849 10.048 38.524 1.00 34.31 85 ASN B O 1
ATOM 2384 N N . ALA B 1 86 ? 99.711 8.648 37.171 1.00 33.03 86 ALA B N 1
ATOM 2385 C CA . ALA B 1 86 ? 98.883 9.700 36.599 1.00 31.83 86 ALA B CA 1
ATOM 2386 C C . ALA B 1 86 ? 97.997 10.346 37.663 1.00 31.76 86 ALA B C 1
ATOM 2387 O O . ALA B 1 86 ? 97.923 11.566 37.750 1.00 31.19 86 ALA B O 1
ATOM 2389 N N . LEU B 1 87 ? 97.334 9.527 38.476 1.00 32.88 87 LEU B N 1
ATOM 2390 C CA . LEU B 1 87 ? 96.464 10.048 39.518 1.00 33.65 87 LEU B CA 1
ATOM 2391 C C . LEU B 1 87 ? 97.238 10.933 40.487 1.00 34.16 87 LEU B C 1
ATOM 2392 O O . LEU B 1 87 ? 96.774 12.009 40.860 1.00 34.69 87 LEU B O 1
ATOM 2397 N N . VAL B 1 88 ? 98.422 10.488 40.884 1.00 33.84 88 VAL B N 1
ATOM 2398 C CA . VAL B 1 88 ? 99.229 11.268 41.802 1.00 34.39 88 VAL B CA 1
ATOM 2399 C C . VAL B 1 88 ? 99.747 12.543 41.135 1.00 35.49 88 VAL B C 1
ATOM 2400 O O . VAL B 1 88 ? 99.832 13.592 41.771 1.00 36.56 88 VAL B O 1
ATOM 2412 N N . ALA B 1 90 ? 98.278 14.112 38.682 1.00 36.45 90 ALA B N 1
ATOM 2413 C CA . ALA B 1 90 ? 97.126 14.963 38.464 1.00 35.91 90 ALA B CA 1
ATOM 2414 C C . ALA B 1 90 ? 96.784 15.735 39.728 1.00 36.54 90 ALA B C 1
ATOM 2415 O O . ALA B 1 90 ? 96.491 16.928 39.675 1.00 36.45 90 ALA B O 1
ATOM 2417 N N . ASP B 1 91 ? 96.818 15.046 40.866 1.00 37.79 91 ASP B N 1
ATOM 2418 C CA . ASP B 1 91 ? 96.511 15.667 42.152 1.00 38.69 91 ASP B CA 1
ATOM 2419 C C . ASP B 1 91 ? 97.523 16.741 42.501 1.00 39.52 91 ASP B C 1
ATOM 2420 O O . ASP B 1 91 ? 97.163 17.829 42.956 1.00 39.88 91 ASP B O 1
ATOM 2425 N N . SER B 1 92 ? 98.798 16.427 42.299 1.00 38.98 92 SER B N 1
ATOM 2426 C CA . SER B 1 92 ? 99.855 17.372 42.603 1.00 38.48 92 SER B CA 1
ATOM 2427 C C . SER B 1 92 ? 99.699 18.620 41.758 1.00 37.73 92 SER B C 1
ATOM 2428 O O . SER B 1 92 ? 99.963 19.724 42.222 1.00 37.67 92 SER B O 1
ATOM 2431 N N . LEU B 1 93 ? 99.273 18.446 40.514 1.00 36.80 93 LEU B N 1
ATOM 2432 C CA . LEU B 1 93 ? 99.094 19.587 39.637 1.00 36.73 93 LEU B CA 1
ATOM 2433 C C . LEU B 1 93 ? 97.956 20.463 40.131 1.00 36.53 93 LEU B C 1
ATOM 2434 O O . LEU B 1 93 ? 98.025 21.684 40.044 1.00 35.29 93 LEU B O 1
ATOM 2439 N N . GLN B 1 94 ? 96.910 19.841 40.654 1.00 36.49 94 GLN B N 1
ATOM 2440 C CA . GLN B 1 94 ? 95.783 20.601 41.151 1.00 38.29 94 GLN B CA 1
ATOM 2441 C C . GLN B 1 94 ? 96.221 21.423 42.359 1.00 38.22 94 GLN B C 1
ATOM 2442 O O . GLN B 1 94 ? 95.673 22.482 42.632 1.00 38.27 94 GLN B O 1
ATOM 2448 N N . HIS B 1 95 ? 97.224 20.924 43.070 1.00 39.18 95 HIS B N 1
ATOM 2449 C CA . HIS B 1 95 ? 97.774 21.609 44.235 1.00 41.25 95 HIS B CA 1
ATOM 2450 C C . HIS B 1 95 ? 98.254 23.022 43.886 1.00 41.14 95 HIS B C 1
ATOM 2451 O O . HIS B 1 95 ? 98.339 23.887 44.757 1.00 40.81 95 HIS B O 1
ATOM 2458 N N . TYR B 1 96 ? 98.592 23.241 42.614 1.00 40.95 96 TYR B N 1
ATOM 2459 C CA . TYR B 1 96 ? 99.057 24.543 42.157 1.00 41.00 96 TYR B CA 1
ATOM 2460 C C . TYR B 1 96 ? 98.027 25.205 41.273 1.00 40.97 96 TYR B C 1
ATOM 2461 O O . TYR B 1 96 ? 98.374 25.953 40.364 1.00 40.96 96 TYR B O 1
ATOM 2470 N N . GLY B 1 97 ? 96.759 24.909 41.544 1.00 40.25 97 GLY B N 1
ATOM 2471 C CA . GLY B 1 97 ? 95.668 25.501 40.797 1.00 40.23 97 GLY B CA 1
ATOM 2472 C C . GLY B 1 97 ? 95.574 25.191 39.321 1.00 39.93 97 GLY B C 1
ATOM 2473 O O . GLY B 1 97 ? 95.170 26.043 38.535 1.00 41.88 97 GLY B O 1
ATOM 2474 N N . VAL B 1 98 ? 95.937 23.981 38.929 1.00 39.46 98 VAL B N 1
ATOM 2475 C CA . VAL B 1 98 ? 95.851 23.612 37.529 1.00 39.04 98 VAL B CA 1
ATOM 2476 C C . VAL B 1 98 ? 94.690 22.646 37.370 1.00 39.43 98 VAL B C 1
ATOM 2477 O O . VAL B 1 98 ? 94.598 21.661 38.098 1.00 39.58 98 VAL B O 1
ATOM 2481 N N . ASP B 1 99 ? 93.789 22.944 36.432 1.00 39.70 99 ASP B N 1
ATOM 2482 C CA . ASP B 1 99 ? 92.628 22.088 36.181 1.00 38.37 99 ASP B CA 1
ATOM 2483 C C . ASP B 1 99 ? 93.128 20.963 35.295 1.00 36.88 99 ASP B C 1
ATOM 2484 O O . ASP B 1 99 ? 93.420 21.178 34.131 1.00 37.43 99 ASP B O 1
ATOM 2489 N N . THR B 1 100 ? 93.226 19.763 35.858 1.00 35.11 100 THR B N 1
ATOM 2490 C CA . THR B 1 100 ? 93.735 18.605 35.137 1.00 32.84 100 THR B CA 1
ATOM 2491 C C . THR B 1 100 ? 92.689 17.523 34.872 1.00 31.77 100 THR B C 1
ATOM 2492 O O . THR B 1 100 ? 91.664 17.460 35.542 1.00 31.53 100 THR B O 1
ATOM 2496 N N . ARG B 1 101 ? 92.957 16.677 33.886 1.00 30.94 101 ARG B N 1
ATOM 2497 C CA . ARG B 1 101 ? 92.066 15.575 33.563 1.00 31.62 101 ARG B CA 1
ATOM 2498 C C . ARG B 1 101 ? 92.903 14.346 33.213 1.00 31.99 101 ARG B C 1
ATOM 2499 O O . ARG B 1 101 ? 93.846 14.422 32.424 1.00 32.76 101 ARG B O 1
ATOM 2507 N N . VAL B 1 102 ? 92.576 13.211 33.810 1.00 31.03 102 VAL B N 1
ATOM 2508 C CA . VAL B 1 102 ? 93.309 12.001 33.505 1.00 30.11 102 VAL B CA 1
ATOM 2509 C C . VAL B 1 102 ? 92.478 11.194 32.526 1.00 31.25 102 VAL B C 1
ATOM 2510 O O . VAL B 1 102 ? 91.273 11.053 32.717 1.00 32.11 102 VAL B O 1
ATOM 2514 N N . GLN B 1 103 ? 93.102 10.692 31.463 1.00 32.22 103 GLN B N 1
ATOM 2515 C CA . GLN B 1 103 ? 92.387 9.861 30.484 1.00 32.88 103 GLN B CA 1
ATOM 2516 C C . GLN B 1 103 ? 93.162 8.563 30.348 1.00 32.72 103 GLN B C 1
ATOM 2517 O O . GLN B 1 103 ? 94.339 8.567 30.017 1.00 33.50 103 GLN B O 1
ATOM 2523 N N . THR B 1 104 ? 92.501 7.449 30.602 1.00 32.69 104 THR B N 1
ATOM 2524 C CA . THR B 1 104 ? 93.168 6.166 30.512 1.00 33.47 104 THR B CA 1
ATOM 2525 C C . THR B 1 104 ? 92.812 5.405 29.243 1.00 33.79 104 THR B C 1
ATOM 2526 O O . THR B 1 104 ? 91.660 5.397 28.818 1.00 33.07 104 THR B O 1
ATOM 2530 N N . ALA B 1 105 ? 93.810 4.755 28.650 1.00 34.82 105 ALA B N 1
ATOM 2531 C CA . ALA B 1 105 ? 93.601 3.972 27.441 1.00 35.58 105 ALA B CA 1
ATOM 2532 C C . ALA B 1 105 ? 92.678 2.801 27.776 1.00 36.97 105 ALA B C 1
ATOM 2533 O O . ALA B 1 105 ? 91.957 2.299 26.916 1.00 38.14 105 ALA B O 1
ATOM 2535 N N . ILE B 1 106 ? 92.713 2.365 29.031 1.00 38.53 106 ILE B N 1
ATOM 2536 C CA . ILE B 1 106 ? 91.856 1.286 29.495 1.00 39.56 106 ILE B CA 1
ATOM 2537 C C . ILE B 1 106 ? 90.796 1.996 30.314 1.00 40.95 106 ILE B C 1
ATOM 2538 O O . ILE B 1 106 ? 91.099 2.557 31.370 1.00 41.45 106 ILE B O 1
ATOM 2543 N N . PRO B 1 107 ? 89.544 2.020 29.817 1.00 40.90 107 PRO B N 1
ATOM 2544 C CA . PRO B 1 107 ? 88.410 2.667 30.487 1.00 42.64 107 PRO B CA 1
ATOM 2545 C C . PRO B 1 107 ? 88.151 2.107 31.879 1.00 44.58 107 PRO B C 1
ATOM 2546 O O . PRO B 1 107 ? 88.075 0.891 32.074 1.00 45.14 107 PRO B O 1
ATOM 2558 N N . GLN B 1 109 ? 85.642 3.688 34.072 1.00 51.52 109 GLN B N 1
ATOM 2559 C CA . GLN B 1 109 ? 84.517 4.557 34.373 1.00 53.27 109 GLN B CA 1
ATOM 2560 C C . GLN B 1 109 ? 84.642 5.413 35.643 1.00 53.25 109 GLN B C 1
ATOM 2561 O O . GLN B 1 109 ? 84.715 6.647 35.562 1.00 54.92 109 GLN B O 1
ATOM 2567 N N . ASN B 1 110 ? 84.684 4.750 36.802 1.00 50.94 110 ASN B N 1
ATOM 2568 C CA . ASN B 1 110 ? 84.747 5.436 38.086 1.00 48.65 110 ASN B CA 1
ATOM 2569 C C . ASN B 1 110 ? 86.052 6.171 38.411 1.00 46.59 110 ASN B C 1
ATOM 2570 O O . ASN B 1 110 ? 86.053 7.371 38.685 1.00 47.16 110 ASN B O 1
ATOM 2575 N N . VAL B 1 111 ? 87.159 5.440 38.390 1.00 45.48 111 VAL B N 1
ATOM 2576 C CA . VAL B 1 111 ? 88.469 5.994 38.726 1.00 43.56 111 VAL B CA 1
ATOM 2577 C C . VAL B 1 111 ? 88.954 7.160 37.864 1.00 42.74 111 VAL B C 1
ATOM 2578 O O . VAL B 1 111 ? 89.483 8.149 38.382 1.00 42.77 111 VAL B O 1
ATOM 2582 N N . ALA B 1 112 ? 88.792 7.050 36.552 1.00 41.74 112 ALA B N 1
ATOM 2583 C CA . ALA B 1 112 ? 89.251 8.114 35.673 1.00 41.76 112 ALA B CA 1
ATOM 2584 C C . ALA B 1 112 ? 88.547 8.087 34.337 1.00 41.57 112 ALA B C 1
ATOM 2585 O O . ALA B 1 112 ? 88.088 7.044 33.880 1.00 42.95 112 ALA B O 1
ATOM 2587 N N . GLU B 1 113 ? 88.488 9.254 33.710 1.00 40.92 113 GLU B N 1
ATOM 2588 C CA . GLU B 1 113 ? 87.833 9.421 32.426 1.00 40.59 113 GLU B CA 1
ATOM 2589 C C . GLU B 1 113 ? 88.495 8.590 31.322 1.00 39.52 113 GLU B C 1
ATOM 2590 O O . GLU B 1 113 ? 89.706 8.572 31.187 1.00 40.32 113 GLU B O 1
ATOM 2596 N N . PRO B 1 114 ? 87.701 7.866 30.523 1.00 38.96 114 PRO B N 1
ATOM 2597 C CA . PRO B 1 114 ? 88.291 7.057 29.448 1.00 38.61 114 PRO B CA 1
ATOM 2598 C C . PRO B 1 114 ? 88.842 7.959 28.350 1.00 37.09 114 PRO B C 1
ATOM 2599 O O . PRO B 1 114 ? 88.397 9.098 28.201 1.00 37.66 114 PRO B O 1
ATOM 2603 N N . TYR B 1 115 ? 89.800 7.449 27.583 1.00 35.85 115 TYR B N 1
ATOM 2604 C CA . TYR B 1 115 ? 90.423 8.227 26.517 1.00 34.63 115 TYR B CA 1
ATOM 2605 C C . TYR B 1 115 ? 89.596 8.377 25.251 1.00 34.17 115 TYR B C 1
ATOM 2606 O O . TYR B 1 115 ? 89.246 7.401 24.604 1.00 33.78 115 TYR B O 1
ATOM 2615 N N . ILE B 1 116 ? 89.310 9.619 24.897 1.00 34.23 116 ILE B N 1
ATOM 2616 C CA . ILE B 1 116 ? 88.543 9.929 23.704 1.00 34.84 116 ILE B CA 1
ATOM 2617 C C . ILE B 1 116 ? 89.202 11.164 23.115 1.00 35.02 116 ILE B C 1
ATOM 2618 O O . ILE B 1 116 ? 89.199 12.228 23.744 1.00 35.65 116 ILE B O 1
ATOM 2623 N N . ARG B 1 117 ? 89.778 11.019 21.923 1.00 34.41 117 ARG B N 1
ATOM 2624 C CA . ARG B 1 117 ? 90.465 12.128 21.266 1.00 33.52 117 ARG B CA 1
ATOM 2625 C C . ARG B 1 117 ? 89.636 13.396 21.269 1.00 33.19 117 ARG B C 1
ATOM 2626 O O . ARG B 1 117 ? 90.148 14.474 21.572 1.00 31.43 117 ARG B O 1
ATOM 2634 N N . GLY B 1 118 ? 88.354 13.258 20.946 1.00 33.86 118 GLY B N 1
ATOM 2635 C CA . GLY B 1 118 ? 87.469 14.408 20.922 1.00 35.79 118 GLY B CA 1
ATOM 2636 C C . GLY B 1 118 ? 87.531 15.203 22.211 1.00 36.90 118 GLY B C 1
ATOM 2637 O O . GLY B 1 118 ? 87.739 16.420 22.191 1.00 36.83 118 GLY B O 1
ATOM 2638 N N . ARG B 1 119 ? 87.340 14.509 23.331 1.00 37.47 119 ARG B N 1
ATOM 2639 C CA . ARG B 1 119 ? 87.373 15.125 24.658 1.00 38.99 119 ARG B CA 1
ATOM 2640 C C . ARG B 1 119 ? 88.753 15.690 24.951 1.00 38.73 119 ARG B C 1
ATOM 2641 O O . ARG B 1 119 ? 88.897 16.856 25.340 1.00 39.31 119 ARG B O 1
ATOM 2649 N N . ALA B 1 120 ? 89.768 14.850 24.776 1.00 36.98 120 ALA B N 1
ATOM 2650 C CA . ALA B 1 120 ? 91.134 15.265 25.028 1.00 34.84 120 ALA B CA 1
ATOM 2651 C C . ALA B 1 120 ? 91.411 16.578 24.318 1.00 33.79 120 ALA B C 1
ATOM 2652 O O . ALA B 1 120 ? 91.917 17.516 24.922 1.00 33.19 120 ALA B O 1
ATOM 2654 N N . LEU B 1 121 ? 91.069 16.664 23.040 1.00 33.13 121 LEU B N 1
ATOM 2655 C CA . LEU B 1 121 ? 91.320 17.902 22.311 1.00 33.11 121 LEU B CA 1
ATOM 2656 C C . LEU B 1 121 ? 90.643 19.091 22.958 1.00 32.50 121 LEU B C 1
ATOM 2657 O O . LEU B 1 121 ? 91.289 20.096 23.248 1.00 29.50 121 LEU B O 1
ATOM 2662 N N . ARG B 1 122 ? 89.338 18.964 23.184 1.00 32.96 122 ARG B N 1
ATOM 2663 C CA . ARG B 1 122 ? 88.551 20.029 23.798 1.00 34.08 122 ARG B CA 1
ATOM 2664 C C . ARG B 1 122 ? 89.066 20.446 25.169 1.00 34.59 122 ARG B C 1
ATOM 2665 O O . ARG B 1 122 ? 89.000 21.626 25.525 1.00 35.49 122 ARG B O 1
ATOM 2673 N N . HIS B 1 123 ? 89.572 19.477 25.931 1.00 34.24 123 HIS B N 1
ATOM 2674 C CA . HIS B 1 123 ? 90.117 19.737 27.256 1.00 33.06 123 HIS B CA 1
ATOM 2675 C C . HIS B 1 123 ? 91.298 20.691 27.150 1.00 33.88 123 HIS B C 1
ATOM 2676 O O . HIS B 1 123 ? 91.364 21.690 27.862 1.00 33.72 123 HIS B O 1
ATOM 2683 N N . LEU B 1 124 ? 92.233 20.376 26.256 1.00 34.14 124 LEU B N 1
ATOM 2684 C CA . LEU B 1 124 ? 93.412 21.205 26.056 1.00 34.54 124 LEU B CA 1
ATOM 2685 C C . LEU B 1 124 ? 93.009 22.597 25.610 1.00 35.52 124 LEU B C 1
ATOM 2686 O O . LEU B 1 124 ? 93.628 23.578 26.016 1.00 35.49 124 LEU B O 1
ATOM 2691 N N . GLU B 1 125 ? 91.963 22.680 24.785 1.00 37.49 125 GLU B N 1
ATOM 2692 C CA . GLU B 1 125 ? 91.471 23.965 24.285 1.00 39.31 125 GLU B CA 1
ATOM 2693 C C . GLU B 1 125 ? 90.934 24.802 25.443 1.00 39.67 125 GLU B C 1
ATOM 2694 O O . GLU B 1 125 ? 90.860 26.028 25.347 1.00 40.89 125 GLU B O 1
ATOM 2700 N N . LYS B 1 126 ? 90.580 24.140 26.544 1.00 38.86 126 LYS B N 1
ATOM 2701 C CA . LYS B 1 126 ? 90.083 24.834 27.726 1.00 38.71 126 LYS B CA 1
ATOM 2702 C C . LYS B 1 126 ? 91.221 25.109 28.703 1.00 38.58 126 LYS B C 1
ATOM 2703 O O . LYS B 1 126 ? 90.987 25.393 29.875 1.00 37.39 126 LYS B O 1
ATOM 2709 N N . ASN B 1 127 ? 92.450 25.009 28.210 1.00 38.59 127 ASN B N 1
ATOM 2710 C CA . ASN B 1 127 ? 93.638 25.257 29.016 1.00 39.68 127 ASN B CA 1
ATOM 2711 C C . ASN B 1 127 ? 93.789 24.322 30.213 1.00 38.59 127 ASN B C 1
ATOM 2712 O O . ASN B 1 127 ? 94.251 24.731 31.273 1.00 39.08 127 ASN B O 1
ATOM 2717 N N . ARG B 1 128 ? 93.393 23.070 30.046 1.00 37.26 128 ARG B N 1
ATOM 2718 C CA . ARG B 1 128 ? 93.525 22.095 31.112 1.00 35.67 128 ARG B CA 1
ATOM 2719 C C . ARG B 1 128 ? 94.672 21.159 30.737 1.00 34.71 128 ARG B C 1
ATOM 2720 O O . ARG B 1 128 ? 94.984 20.985 29.562 1.00 33.85 128 ARG B O 1
ATOM 2728 N N . ILE B 1 129 ? 95.314 20.565 31.730 1.00 33.54 129 ILE B N 1
ATOM 2729 C CA . ILE B 1 129 ? 96.389 19.640 31.450 1.00 33.07 129 ILE B CA 1
ATOM 2730 C C . ILE B 1 129 ? 95.791 18.249 31.429 1.00 33.08 129 ILE B C 1
ATOM 2731 O O . ILE B 1 129 ? 95.024 17.877 32.318 1.00 33.07 129 ILE B O 1
ATOM 2736 N N . VAL B 1 130 ? 96.133 17.485 30.399 1.00 32.82 130 VAL B N 1
ATOM 2737 C CA . VAL B 1 130 ? 95.624 16.128 30.246 1.00 31.35 130 VAL B CA 1
ATOM 2738 C C . VAL B 1 130 ? 96.722 15.127 30.567 1.00 31.68 130 VAL B C 1
ATOM 2739 O O . VAL B 1 130 ? 97.815 15.214 30.030 1.00 32.84 130 VAL B O 1
ATOM 2743 N N . VAL B 1 131 ? 96.434 14.182 31.448 1.00 31.63 131 VAL B N 1
ATOM 2744 C CA . VAL B 1 131 ? 97.417 13.168 31.795 1.00 32.39 131 VAL B CA 1
ATOM 2745 C C . VAL B 1 131 ? 96.925 11.813 31.288 1.00 32.94 131 VAL B C 1
ATOM 2746 O O . VAL B 1 131 ? 95.882 11.324 31.722 1.00 33.03 131 VAL B O 1
ATOM 2750 N N . PHE B 1 132 ? 97.665 11.216 30.358 1.00 32.81 132 PHE B N 1
ATOM 2751 C CA . PHE B 1 132 ? 97.280 9.924 29.788 1.00 33.19 132 PHE B CA 1
ATOM 2752 C C . PHE B 1 132 ? 97.810 8.757 30.611 1.00 33.53 132 PHE B C 1
ATOM 2753 O O . PHE B 1 132 ? 98.941 8.799 31.083 1.00 35.03 132 PHE B O 1
ATOM 2761 N N . GLY B 1 133 ? 96.998 7.715 30.778 1.00 33.15 133 GLY B N 1
ATOM 2762 C CA . GLY B 1 133 ? 97.428 6.548 31.539 1.00 33.71 133 GLY B CA 1
ATOM 2763 C C . GLY B 1 133 ? 97.180 5.237 30.808 1.00 33.48 133 GLY B C 1
ATOM 2764 O O . GLY B 1 133 ? 96.386 5.186 29.879 1.00 32.80 133 GLY B O 1
ATOM 2765 N N . ALA B 1 134 ? 97.853 4.170 31.223 1.00 33.71 134 ALA B N 1
ATOM 2766 C CA . ALA B 1 134 ? 97.691 2.855 30.589 1.00 34.62 134 ALA B CA 1
ATOM 2767 C C . ALA B 1 134 ? 98.240 2.761 29.165 1.00 34.81 134 ALA B C 1
ATOM 2768 O O . ALA B 1 134 ? 97.821 1.900 28.404 1.00 35.56 134 ALA B O 1
ATOM 2770 N N . GLY B 1 135 ? 99.187 3.628 28.816 1.00 36.45 135 GLY B N 1
ATOM 2771 C CA . GLY B 1 135 ? 99.757 3.586 27.479 1.00 37.09 135 GLY B CA 1
ATOM 2772 C C . GLY B 1 135 ? 98.709 3.663 26.389 1.00 37.94 135 GLY B C 1
ATOM 2773 O O . GLY B 1 135 ? 98.019 4.677 26.262 1.00 38.91 135 GLY B O 1
ATOM 2774 N N . ILE B 1 136 ? 98.590 2.609 25.586 1.00 38.74 136 ILE B N 1
ATOM 2775 C CA . ILE B 1 136 ? 97.571 2.605 24.535 1.00 38.99 136 ILE B CA 1
ATOM 2776 C C . ILE B 1 136 ? 96.574 1.456 24.714 1.00 38.96 136 ILE B C 1
ATOM 2777 O O . ILE B 1 136 ? 95.848 1.131 23.780 1.00 39.58 136 ILE B O 1
ATOM 2782 N N . GLY B 1 137 ? 96.553 0.855 25.907 1.00 39.11 137 GLY B N 1
ATOM 2783 C CA . GLY B 1 137 ? 95.639 -0.237 26.208 1.00 38.80 137 GLY B CA 1
ATOM 2784 C C . GLY B 1 137 ? 95.945 -1.563 25.531 1.00 39.28 137 GLY B C 1
ATOM 2785 O O . GLY B 1 137 ? 95.193 -2.537 25.621 1.00 38.34 137 GLY B O 1
ATOM 2786 N N . SER B 1 138 ? 97.075 -1.613 24.854 1.00 39.91 138 SER B N 1
ATOM 2787 C CA . SER B 1 138 ? 97.453 -2.814 24.144 1.00 39.47 138 SER B CA 1
ATOM 2788 C C . SER B 1 138 ? 98.887 -3.195 24.518 1.00 39.39 138 SER B C 1
ATOM 2789 O O . SER B 1 138 ? 99.741 -2.323 24.732 1.00 41.05 138 SER B O 1
ATOM 2792 N N . PRO B 1 139 ? 99.163 -4.506 24.624 1.00 38.22 139 PRO B N 1
ATOM 2793 C CA . PRO B 1 139 ? 100.490 -5.020 24.976 1.00 37.06 139 PRO B CA 1
ATOM 2794 C C . PRO B 1 139 ? 101.501 -4.959 23.833 1.00 37.13 139 PRO B C 1
ATOM 2795 O O . PRO B 1 139 ? 101.168 -4.594 22.707 1.00 37.79 139 PRO B O 1
ATOM 2799 N N . TYR B 1 140 ? 102.741 -5.309 24.147 1.00 36.39 140 TYR B N 1
ATOM 2800 C CA . TYR B 1 140 ? 103.825 -5.325 23.178 1.00 35.99 140 TYR B CA 1
ATOM 2801 C C . TYR B 1 140 ? 104.307 -3.979 22.680 1.00 36.80 140 TYR B C 1
ATOM 2802 O O . TYR B 1 140 ? 105.263 -3.925 21.917 1.00 38.65 140 TYR B O 1
ATOM 2811 N N . PHE B 1 141 ? 103.669 -2.891 23.088 1.00 37.89 141 PHE B N 1
ATOM 2812 C CA . PHE B 1 141 ? 104.134 -1.579 22.655 1.00 39.34 141 PHE B CA 1
ATOM 2813 C C . PHE B 1 141 ? 104.899 -0.910 23.774 1.00 40.58 141 PHE B C 1
ATOM 2814 O O . PHE B 1 141 ? 104.760 -1.298 24.922 1.00 42.38 141 PHE B O 1
ATOM 2822 N N . SER B 1 142 ? 105.709 0.090 23.445 1.00 41.36 142 SER B N 1
ATOM 2823 C CA . SER B 1 142 ? 106.509 0.796 24.453 1.00 42.29 142 SER B CA 1
ATOM 2824 C C . SER B 1 142 ? 105.927 2.150 24.835 1.00 42.79 142 SER B C 1
ATOM 2825 O O . SER B 1 142 ? 104.965 2.612 24.224 1.00 44.40 142 SER B O 1
ATOM 2828 N N . THR B 1 143 ? 106.530 2.786 25.840 1.00 42.64 143 THR B N 1
ATOM 2829 C CA . THR B 1 143 ? 106.091 4.102 26.314 1.00 41.67 143 THR B CA 1
ATOM 2830 C C . THR B 1 143 ? 106.380 5.170 25.266 1.00 41.70 143 THR B C 1
ATOM 2831 O O . THR B 1 143 ? 105.743 6.218 25.259 1.00 41.65 143 THR B O 1
ATOM 2835 N N . ASP B 1 144 ? 107.356 4.914 24.399 1.00 41.65 144 ASP B N 1
ATOM 2836 C CA . ASP B 1 144 ? 107.683 5.860 23.339 1.00 41.67 144 ASP B CA 1
ATOM 2837 C C . ASP B 1 144 ? 106.520 5.854 22.357 1.00 40.84 144 ASP B C 1
ATOM 2838 O O . ASP B 1 144 ? 106.066 6.901 21.896 1.00 41.17 144 ASP B O 1
ATOM 2843 N N . THR B 1 145 ? 106.040 4.655 22.046 1.00 38.68 145 THR B N 1
ATOM 2844 C CA . THR B 1 145 ? 104.937 4.506 21.123 1.00 36.87 145 THR B CA 1
ATOM 2845 C C . THR B 1 145 ? 103.735 5.253 21.670 1.00 34.64 145 THR B C 1
ATOM 2846 O O . THR B 1 145 ? 102.988 5.877 20.926 1.00 33.68 145 THR B O 1
ATOM 2850 N N . THR B 1 146 ? 103.565 5.192 22.982 1.00 31.99 146 THR B N 1
ATOM 2851 C CA . THR B 1 146 ? 102.460 5.869 23.632 1.00 30.49 146 THR B CA 1
ATOM 2852 C C . THR B 1 146 ? 102.589 7.377 23.492 1.00 29.44 146 THR B C 1
ATOM 2853 O O . THR B 1 146 ? 101.625 8.050 23.164 1.00 28.67 146 THR B O 1
ATOM 2857 N N . ALA B 1 147 ? 103.779 7.906 23.748 1.00 28.90 147 ALA B N 1
ATOM 2858 C CA . ALA B 1 147 ? 103.990 9.338 23.630 1.00 29.29 147 ALA B CA 1
ATOM 2859 C C . ALA B 1 147 ? 103.819 9.805 22.183 1.00 30.36 147 ALA B C 1
ATOM 2860 O O . ALA B 1 147 ? 103.226 10.847 21.923 1.00 30.79 147 ALA B O 1
ATOM 2862 N N . ALA B 1 148 ? 104.326 9.024 21.239 1.00 30.62 148 ALA B N 1
ATOM 2863 C CA . ALA B 1 148 ? 104.239 9.383 19.836 1.00 31.25 148 ALA B CA 1
ATOM 2864 C C . ALA B 1 148 ? 102.806 9.341 19.350 1.00 32.20 148 ALA B C 1
ATOM 2865 O O . ALA B 1 148 ? 102.321 10.294 18.749 1.00 32.70 148 ALA B O 1
ATOM 2867 N N . LEU B 1 149 ? 102.132 8.228 19.606 1.00 33.45 149 LEU B N 1
ATOM 2868 C CA . LEU B 1 149 ? 100.749 8.058 19.185 1.00 34.65 149 LEU B CA 1
ATOM 2869 C C . LEU B 1 149 ? 99.862 9.154 19.768 1.00 34.21 149 LEU B C 1
ATOM 2870 O O . LEU B 1 149 ? 99.101 9.785 19.045 1.00 33.95 149 LEU B O 1
ATOM 2875 N N . ARG B 1 150 ? 99.964 9.379 21.071 1.00 33.55 150 ARG B N 1
ATOM 2876 C CA . ARG B 1 150 ? 99.156 10.394 21.723 1.00 34.24 150 ARG B CA 1
ATOM 2877 C C . ARG B 1 150 ? 99.463 11.786 21.219 1.00 33.82 150 ARG B C 1
ATOM 2878 O O . ARG B 1 150 ? 98.559 12.598 21.045 1.00 33.24 150 ARG B O 1
ATOM 2886 N N . ALA B 1 151 ? 100.740 12.066 20.987 1.00 34.04 151 ALA B N 1
ATOM 2887 C CA . ALA B 1 151 ? 101.156 13.379 20.492 1.00 33.93 151 ALA B CA 1
ATOM 2888 C C . ALA B 1 151 ? 100.552 13.639 19.123 1.00 34.07 151 ALA B C 1
ATOM 2889 O O . ALA B 1 151 ? 100.147 14.754 18.823 1.00 34.06 151 ALA B O 1
ATOM 2891 N N . ALA B 1 152 ? 100.492 12.597 18.301 1.00 34.78 152 ALA B N 1
ATOM 2892 C CA . ALA B 1 152 ? 99.935 12.712 16.964 1.00 36.96 152 ALA B CA 1
ATOM 2893 C C . ALA B 1 152 ? 98.423 12.924 16.994 1.00 38.54 152 ALA B C 1
ATOM 2894 O O . ALA B 1 152 ? 97.880 13.661 16.173 1.00 40.09 152 ALA B O 1
ATOM 2896 N N . GLU B 1 153 ? 97.751 12.274 17.940 1.00 39.12 153 GLU B N 1
ATOM 2897 C CA . GLU B 1 153 ? 96.306 12.379 18.067 1.00 39.86 153 GLU B CA 1
ATOM 2898 C C . GLU B 1 153 ? 95.849 13.734 18.574 1.00 39.67 153 GLU B C 1
ATOM 2899 O O . GLU B 1 153 ? 94.873 14.288 18.071 1.00 40.16 153 GLU B O 1
ATOM 2905 N N . ILE B 1 154 ? 96.545 14.273 19.568 1.00 39.13 154 ILE B N 1
ATOM 2906 C CA . ILE B 1 154 ? 96.175 15.578 20.100 1.00 38.49 154 ILE B CA 1
ATOM 2907 C C . ILE B 1 154 ? 96.841 16.662 19.289 1.00 39.38 154 ILE B C 1
ATOM 2908 O O . ILE B 1 154 ? 96.715 17.842 19.607 1.00 40.02 154 ILE B O 1
ATOM 2913 N N . GLU B 1 155 ? 97.573 16.257 18.256 1.00 39.69 155 GLU B N 1
ATOM 2914 C CA . GLU B 1 155 ? 98.253 17.204 17.383 1.00 40.27 155 GLU B CA 1
ATOM 2915 C C . GLU B 1 155 ? 99.168 18.159 18.151 1.00 39.19 155 GLU B C 1
ATOM 2916 O O . GLU B 1 155 ? 98.936 19.368 18.180 1.00 38.11 155 GLU B O 1
ATOM 2922 N N . ALA B 1 156 ? 100.193 17.598 18.787 1.00 37.52 156 ALA B N 1
ATOM 2923 C CA . ALA B 1 156 ? 101.162 18.379 19.545 1.00 36.93 156 ALA B CA 1
ATOM 2924 C C . ALA B 1 156 ? 102.303 18.806 18.619 1.00 37.61 156 ALA B C 1
ATOM 2925 O O . ALA B 1 156 ? 102.646 18.099 17.674 1.00 37.50 156 ALA B O 1
ATOM 2927 N N . ASP B 1 157 ? 102.889 19.964 18.885 1.00 38.12 157 ASP B N 1
ATOM 2928 C CA . ASP B 1 157 ? 103.980 20.442 18.058 1.00 38.57 157 ASP B CA 1
ATOM 2929 C C . ASP B 1 157 ? 105.286 19.718 18.373 1.00 37.28 157 ASP B C 1
ATOM 2930 O O . ASP B 1 157 ? 106.102 19.490 17.483 1.00 38.12 157 ASP B O 1
ATOM 2935 N N . ALA B 1 158 ? 105.492 19.359 19.636 1.00 35.64 158 ALA B N 1
ATOM 2936 C CA . ALA B 1 158 ? 106.723 18.680 20.025 1.00 34.79 158 ALA B CA 1
ATOM 2937 C C . ALA B 1 158 ? 106.527 17.752 21.213 1.00 34.43 158 ALA B C 1
ATOM 2938 O O . ALA B 1 158 ? 105.550 17.856 21.941 1.00 34.20 158 ALA B O 1
ATOM 2940 N N . ILE B 1 159 ? 107.462 16.834 21.396 1.00 33.95 159 ILE B N 1
ATOM 2941 C CA . ILE B 1 159 ? 107.410 15.913 22.516 1.00 33.82 159 ILE B CA 1
ATOM 2942 C C . ILE B 1 159 ? 108.640 16.194 23.356 1.00 34.64 159 ILE B C 1
ATOM 2943 O O . ILE B 1 159 ? 109.751 15.903 22.937 1.00 34.96 159 ILE B O 1
ATOM 2948 N N . LEU B 1 160 ? 108.462 16.778 24.530 1.00 36.18 160 LEU B N 1
ATOM 2949 C CA . LEU B 1 160 ? 109.619 17.041 25.364 1.00 37.48 160 LEU B CA 1
ATOM 2950 C C . LEU B 1 160 ? 109.906 15.798 26.183 1.00 40.62 160 LEU B C 1
ATOM 2951 O O . LEU B 1 160 ? 109.135 15.438 27.074 1.00 42.15 160 LEU B O 1
ATOM 2964 N N . ALA B 1 162 ? 111.523 14.783 28.868 1.00 46.13 162 ALA B N 1
ATOM 2965 C CA . ALA B 1 162 ? 112.166 15.261 30.075 1.00 46.15 162 ALA B CA 1
ATOM 2966 C C . ALA B 1 162 ? 112.907 14.126 30.763 1.00 47.48 162 ALA B C 1
ATOM 2967 O O . ALA B 1 162 ? 112.331 13.382 31.560 1.00 49.34 162 ALA B O 1
ATOM 2969 N N . LYS B 1 163 ? 114.189 13.996 30.433 1.00 48.11 163 LYS B N 1
ATOM 2970 C CA . LYS B 1 163 ? 115.029 12.971 31.018 1.00 47.80 163 LYS B CA 1
ATOM 2971 C C . LYS B 1 163 ? 115.428 13.372 32.442 1.00 48.27 163 LYS B C 1
ATOM 2972 O O . LYS B 1 163 ? 115.641 14.549 32.728 1.00 48.19 163 LYS B O 1
ATOM 2978 N N . ASN B 1 164 ? 115.509 12.396 33.337 1.00 48.66 164 ASN B N 1
ATOM 2979 C CA . ASN B 1 164 ? 115.877 12.680 34.716 1.00 50.43 164 ASN B CA 1
ATOM 2980 C C . ASN B 1 164 ? 117.374 12.446 34.881 1.00 51.29 164 ASN B C 1
ATOM 2981 O O . ASN B 1 164 ? 117.798 11.537 35.598 1.00 53.88 164 ASN B O 1
ATOM 2986 N N . GLY B 1 165 ? 118.171 13.266 34.202 1.00 50.83 165 GLY B N 1
ATOM 2987 C CA . GLY B 1 165 ? 119.614 13.124 34.267 1.00 49.84 165 GLY B CA 1
ATOM 2988 C C . GLY B 1 165 ? 120.265 13.544 32.967 1.00 49.88 165 GLY B C 1
ATOM 2989 O O . GLY B 1 165 ? 120.886 14.597 32.905 1.00 50.51 165 GLY B O 1
ATOM 2990 N N . VAL B 1 166 ? 120.118 12.725 31.929 1.00 49.65 166 VAL B N 1
ATOM 2991 C CA . VAL B 1 166 ? 120.693 13.005 30.608 1.00 48.42 166 VAL B CA 1
ATOM 2992 C C . VAL B 1 166 ? 120.276 14.393 30.109 1.00 46.93 166 VAL B C 1
ATOM 2993 O O . VAL B 1 166 ? 119.141 14.820 30.327 1.00 47.10 166 VAL B O 1
ATOM 2997 N N . ASP B 1 167 ? 121.170 15.088 29.412 1.00 45.38 167 ASP B N 1
ATOM 2998 C CA . ASP B 1 167 ? 120.828 16.420 28.921 1.00 44.92 167 ASP B CA 1
ATOM 2999 C C . ASP B 1 167 ? 120.808 16.579 27.407 1.00 42.93 167 ASP B C 1
ATOM 3000 O O . ASP B 1 167 ? 120.787 17.703 26.902 1.00 42.95 167 ASP B O 1
ATOM 3005 N N . GLY B 1 168 ? 120.795 15.462 26.689 1.00 40.86 168 GLY B N 1
ATOM 3006 C CA . GLY B 1 168 ? 120.762 15.527 25.242 1.00 38.04 168 GLY B CA 1
ATOM 3007 C C . GLY B 1 168 ? 121.185 14.232 24.599 1.00 37.27 168 GLY B C 1
ATOM 3008 O O . GLY B 1 168 ? 121.421 13.229 25.277 1.00 36.43 168 GLY B O 1
ATOM 3009 N N . VAL B 1 169 ? 121.261 14.244 23.276 1.00 36.95 169 VAL B N 1
ATOM 3010 C CA . VAL B 1 169 ? 121.661 13.050 22.559 1.00 37.07 169 VAL B CA 1
ATOM 3011 C C . VAL B 1 169 ? 123.166 13.138 22.326 1.00 39.12 169 VAL B C 1
ATOM 3012 O O . VAL B 1 169 ? 123.671 14.153 21.844 1.00 38.64 169 VAL B O 1
ATOM 3016 N N . TYR B 1 170 ? 123.879 12.083 22.711 1.00 41.45 170 TYR B N 1
ATOM 3017 C CA . TYR B 1 170 ? 125.326 12.008 22.537 1.00 43.49 170 TYR B CA 1
ATOM 3018 C C . TYR B 1 170 ? 125.645 10.836 21.630 1.00 45.29 170 TYR B C 1
ATOM 3019 O O . TYR B 1 170 ? 124.880 9.873 21.543 1.00 44.68 170 TYR B O 1
ATOM 3028 N N . ASN B 1 171 ? 126.782 10.914 20.955 1.00 48.36 171 ASN B N 1
ATOM 3029 C CA . ASN B 1 171 ? 127.165 9.841 20.051 1.00 50.98 171 ASN B CA 1
ATOM 3030 C C . ASN B 1 171 ? 127.779 8.713 20.862 1.00 51.57 171 ASN B C 1
ATOM 3031 O O . ASN B 1 171 ? 127.710 7.537 20.493 1.00 49.84 171 ASN B O 1
ATOM 3036 N N . ALA B 1 172 ? 128.368 9.116 21.982 1.00 53.12 172 ALA B N 1
ATOM 3037 C CA . ALA B 1 172 ? 129.044 8.228 22.912 1.00 54.67 172 ALA B CA 1
ATOM 3038 C C . ALA B 1 172 ? 128.476 8.463 24.307 1.00 55.41 172 ALA B C 1
ATOM 3039 O O . ALA B 1 172 ? 127.892 9.514 24.575 1.00 56.73 172 ALA B O 1
ATOM 3041 N N . ASP B 1 173 ? 128.658 7.487 25.193 1.00 56.29 173 ASP B N 1
ATOM 3042 C CA . ASP B 1 173 ? 128.173 7.570 26.574 1.00 56.45 173 ASP B CA 1
ATOM 3043 C C . ASP B 1 173 ? 128.876 8.739 27.308 1.00 55.83 173 ASP B C 1
ATOM 3044 O O . ASP B 1 173 ? 130.047 8.631 27.679 1.00 55.24 173 ASP B O 1
ATOM 3049 N N . PRO B 1 174 ? 128.167 9.867 27.520 1.00 55.69 174 PRO B N 1
ATOM 3050 C CA . PRO B 1 174 ? 128.710 11.054 28.198 1.00 56.38 174 PRO B CA 1
ATOM 3051 C C . PRO B 1 174 ? 129.225 10.743 29.585 1.00 57.35 174 PRO B C 1
ATOM 3052 O O . PRO B 1 174 ? 129.872 11.574 30.242 1.00 58.74 174 PRO B O 1
ATOM 3056 N N . LYS B 1 175 ? 128.926 9.537 30.044 1.00 57.84 175 LYS B N 1
ATOM 3057 C CA . LYS B 1 175 ? 129.377 9.129 31.359 1.00 58.27 175 LYS B CA 1
ATOM 3058 C C . LYS B 1 175 ? 130.749 8.486 31.233 1.00 58.33 175 LYS B C 1
ATOM 3059 O O . LYS B 1 175 ? 131.634 8.726 32.059 1.00 59.00 175 LYS B O 1
ATOM 3065 N N . LYS B 1 176 ? 130.930 7.697 30.178 1.00 57.59 176 LYS B N 1
ATOM 3066 C CA . LYS B 1 176 ? 132.202 7.023 29.946 1.00 57.70 176 LYS B CA 1
ATOM 3067 C C . LYS B 1 176 ? 133.245 7.947 29.279 1.00 57.40 176 LYS B C 1
ATOM 3068 O O . LYS B 1 176 ? 134.325 8.170 29.839 1.00 57.36 176 LYS B O 1
ATOM 3074 N N . ASP B 1 177 ? 132.907 8.469 28.091 1.00 57.88 177 ASP B N 1
ATOM 3075 C CA . ASP B 1 177 ? 133.761 9.392 27.318 1.00 57.63 177 ASP B CA 1
ATOM 3076 C C . ASP B 1 177 ? 133.561 10.815 27.850 1.00 56.83 177 ASP B C 1
ATOM 3077 O O . ASP B 1 177 ? 132.431 11.316 27.910 1.00 57.26 177 ASP B O 1
ATOM 3082 N N . ALA B 1 178 ? 134.664 11.458 28.232 1.00 54.65 178 ALA B N 1
ATOM 3083 C CA . ALA B 1 178 ? 134.633 12.807 28.802 1.00 52.65 178 ALA B CA 1
ATOM 3084 C C . ALA B 1 178 ? 134.594 13.937 27.784 1.00 51.13 178 ALA B C 1
ATOM 3085 O O . ALA B 1 178 ? 134.284 15.086 28.134 1.00 49.66 178 ALA B O 1
ATOM 3087 N N . ASN B 1 179 ? 134.913 13.609 26.533 1.00 48.67 179 ASN B N 1
ATOM 3088 C CA . ASN B 1 179 ? 134.921 14.599 25.458 1.00 47.71 179 ASN B CA 1
ATOM 3089 C C . ASN B 1 179 ? 133.661 14.505 24.627 1.00 46.94 179 ASN B C 1
ATOM 3090 O O . ASN B 1 179 ? 133.551 15.164 23.595 1.00 48.90 179 ASN B O 1
ATOM 3095 N N . ALA B 1 180 ? 132.716 13.681 25.054 1.00 45.32 180 ALA B N 1
ATOM 3096 C CA . ALA B 1 180 ? 131.487 13.530 24.294 1.00 43.42 180 ALA B CA 1
ATOM 3097 C C . ALA B 1 180 ? 130.810 14.882 24.099 1.00 42.52 180 ALA B C 1
ATOM 3098 O O . ALA B 1 180 ? 130.929 15.773 24.947 1.00 41.57 180 ALA B O 1
ATOM 3100 N N . VAL B 1 181 ? 130.125 15.035 22.964 1.00 41.68 181 VAL B N 1
ATOM 3101 C CA . VAL B 1 181 ? 129.400 16.269 22.651 1.00 40.48 181 VAL B CA 1
ATOM 3102 C C . VAL B 1 181 ? 127.989 15.942 22.163 1.00 40.77 181 VAL B C 1
ATOM 3103 O O . VAL B 1 181 ? 127.804 15.106 21.273 1.00 40.76 181 VAL B O 1
ATOM 3107 N N . LYS B 1 182 ? 126.997 16.602 22.755 1.00 40.57 182 LYS B N 1
ATOM 3108 C CA . LYS B 1 182 ? 125.610 16.376 22.374 1.00 40.38 182 LYS B CA 1
ATOM 3109 C C . LYS B 1 182 ? 125.288 17.146 21.098 1.00 39.88 182 LYS B C 1
ATOM 3110 O O . LYS B 1 182 ? 125.884 18.181 20.825 1.00 39.12 182 LYS B O 1
ATOM 3116 N N . PHE B 1 183 ? 124.355 16.625 20.311 1.00 39.42 183 PHE B N 1
ATOM 3117 C CA . PHE B 1 183 ? 123.959 17.284 19.084 1.00 39.99 183 PHE B CA 1
ATOM 3118 C C . PHE B 1 183 ? 122.989 18.383 19.462 1.00 41.68 183 PHE B C 1
ATOM 3119 O O . PHE B 1 183 ? 122.252 18.223 20.426 1.00 42.56 183 PHE B O 1
ATOM 3127 N N . ASP B 1 184 ? 122.981 19.502 18.740 1.00 42.88 184 ASP B N 1
ATOM 3128 C CA . ASP B 1 184 ? 122.015 20.545 19.080 1.00 45.03 184 ASP B CA 1
ATOM 3129 C C . ASP B 1 184 ? 120.739 20.376 18.269 1.00 44.83 184 ASP B C 1
ATOM 3130 O O . ASP B 1 184 ? 119.639 20.463 18.811 1.00 45.67 184 ASP B O 1
ATOM 3135 N N . GLU B 1 185 ? 120.895 20.106 16.981 1.00 43.99 185 GLU B N 1
ATOM 3136 C CA . GLU B 1 185 ? 119.763 19.942 16.096 1.00 44.76 185 GLU B CA 1
ATOM 3137 C C . GLU B 1 185 ? 119.988 18.801 15.107 1.00 44.29 185 GLU B C 1
ATOM 3138 O O . GLU B 1 185 ? 120.999 18.759 14.414 1.00 45.41 185 GLU B O 1
ATOM 3144 N N . LEU B 1 186 ? 119.044 17.868 15.053 1.00 43.13 186 LEU B N 1
ATOM 3145 C CA . LEU B 1 186 ? 119.129 16.726 14.150 1.00 41.84 186 LEU B CA 1
ATOM 3146 C C . LEU B 1 186 ? 117.806 16.558 13.433 1.00 41.45 186 LEU B C 1
ATOM 3147 O O . LEU B 1 186 ? 116.786 17.079 13.870 1.00 42.28 186 LEU B O 1
ATOM 3152 N N . THR B 1 187 ? 117.812 15.819 12.339 1.00 40.42 187 THR B N 1
ATOM 3153 C CA . THR B 1 187 ? 116.574 15.584 11.632 1.00 40.29 187 THR B CA 1
ATOM 3154 C C . THR B 1 187 ? 116.204 14.135 11.845 1.00 41.31 187 THR B C 1
ATOM 3155 O O . THR B 1 187 ? 117.075 13.289 12.065 1.00 42.07 187 THR B O 1
ATOM 3159 N N . HIS B 1 188 ? 114.910 13.849 11.787 1.00 41.46 188 HIS B N 1
ATOM 3160 C CA . HIS B 1 188 ? 114.430 12.488 11.983 1.00 41.63 188 HIS B CA 1
ATOM 3161 C C . HIS B 1 188 ? 115.224 11.468 11.171 1.00 41.36 188 HIS B C 1
ATOM 3162 O O . HIS B 1 188 ? 115.635 10.432 11.698 1.00 40.07 188 HIS B O 1
ATOM 3169 N N . GLY B 1 189 ? 115.451 11.774 9.897 1.00 41.34 189 GLY B N 1
ATOM 3170 C CA . GLY B 1 189 ? 116.192 10.862 9.050 1.00 42.69 189 GLY B CA 1
ATOM 3171 C C . GLY B 1 189 ? 117.647 10.721 9.451 1.00 43.74 189 GLY B C 1
ATOM 3172 O O . GLY B 1 189 ? 118.186 9.615 9.536 1.00 43.95 189 GLY B O 1
ATOM 3173 N N . GLU B 1 190 ? 118.284 11.856 9.700 1.00 45.78 190 GLU B N 1
ATOM 3174 C CA . GLU B 1 190 ? 119.678 11.876 10.089 1.00 47.40 190 GLU B CA 1
ATOM 3175 C C . GLU B 1 190 ? 119.878 11.018 11.331 1.00 46.42 190 GLU B C 1
ATOM 3176 O O . GLU B 1 190 ? 120.898 10.343 11.476 1.00 46.38 190 GLU B O 1
ATOM 3182 N N . VAL B 1 191 ? 118.898 11.037 12.223 1.00 45.59 191 VAL B N 1
ATOM 3183 C CA . VAL B 1 191 ? 118.980 10.245 13.445 1.00 46.20 191 VAL B CA 1
ATOM 3184 C C . VAL B 1 191 ? 119.049 8.763 13.088 1.00 45.91 191 VAL B C 1
ATOM 3185 O O . VAL B 1 191 ? 119.702 7.972 13.770 1.00 45.42 191 VAL B O 1
ATOM 3189 N N . ILE B 1 192 ? 118.377 8.399 12.002 1.00 46.62 192 ILE B N 1
ATOM 3190 C CA . ILE B 1 192 ? 118.355 7.018 11.537 1.00 47.21 192 ILE B CA 1
ATOM 3191 C C . ILE B 1 192 ? 119.676 6.688 10.858 1.00 47.13 192 ILE B C 1
ATOM 3192 O O . ILE B 1 192 ? 120.230 5.606 11.054 1.00 46.95 192 ILE B O 1
ATOM 3197 N N . LYS B 1 193 ? 120.182 7.632 10.067 1.00 47.11 193 LYS B N 1
ATOM 3198 C CA . LYS B 1 193 ? 121.443 7.436 9.357 1.00 48.35 193 LYS B CA 1
ATOM 3199 C C . LYS B 1 193 ? 122.645 7.320 10.288 1.00 48.60 193 LYS B C 1
ATOM 3200 O O . LYS B 1 193 ? 123.771 7.233 9.814 1.00 50.00 193 LYS B O 1
ATOM 3206 N N . ARG B 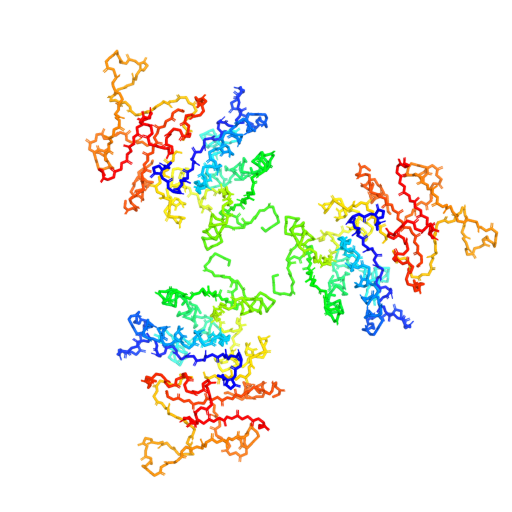1 194 ? 122.418 7.323 11.599 1.00 47.84 194 ARG B N 1
ATOM 3207 C CA . ARG B 1 194 ? 123.521 7.220 12.551 1.00 47.60 194 ARG B CA 1
ATOM 3208 C C . ARG B 1 194 ? 123.146 6.219 13.636 1.00 47.92 194 ARG B C 1
ATOM 3209 O O . ARG B 1 194 ? 123.890 6.000 14.596 1.00 47.24 194 ARG B O 1
ATOM 3217 N N . GLY B 1 195 ? 121.974 5.612 13.473 1.00 48.52 195 GLY B N 1
ATOM 3218 C CA . GLY B 1 195 ? 121.496 4.636 14.437 1.00 48.82 195 GLY B CA 1
ATOM 3219 C C . GLY B 1 195 ? 121.543 5.125 15.873 1.00 48.93 195 GLY B C 1
ATOM 3220 O O . GLY B 1 195 ? 121.872 4.356 16.771 1.00 49.99 195 GLY B O 1
ATOM 3221 N N . LEU B 1 196 ? 121.208 6.397 16.087 1.00 48.31 196 LEU B N 1
ATOM 3222 C CA . LEU B 1 196 ? 121.207 6.990 17.417 1.00 47.27 196 LEU B CA 1
ATOM 3223 C C . LEU B 1 196 ? 120.151 6.363 18.327 1.00 47.54 196 LEU B C 1
ATOM 3224 O O . LEU B 1 196 ? 120.332 6.284 19.542 1.00 46.66 196 LEU B O 1
ATOM 3229 N N . LYS B 1 197 ? 119.049 5.921 17.727 1.00 48.68 197 LYS B N 1
ATOM 3230 C CA . LYS B 1 197 ? 117.948 5.295 18.461 1.00 50.35 197 LYS B CA 1
ATOM 3231 C C . LYS B 1 197 ? 117.558 6.078 19.709 1.00 49.18 197 LYS B C 1
ATOM 3232 O O . LYS B 1 197 ? 117.755 5.614 20.831 1.00 49.67 197 LYS B O 1
ATOM 3238 N N . ILE B 1 198 ? 117.009 7.268 19.510 1.00 47.92 198 ILE B N 1
ATOM 3239 C CA . ILE B 1 198 ? 116.585 8.100 20.625 1.00 45.70 198 ILE B CA 1
ATOM 3240 C C . ILE B 1 198 ? 115.310 7.494 21.180 1.00 46.15 198 ILE B C 1
ATOM 3241 O O . ILE B 1 198 ? 115.141 7.385 22.387 1.00 45.32 198 ILE B O 1
ATOM 3254 N N . ASP B 1 200 ? 111.969 4.422 20.363 1.00 49.00 200 ASP B N 1
ATOM 3255 C CA . ASP B 1 200 ? 111.616 3.122 19.814 1.00 47.92 200 ASP B CA 1
ATOM 3256 C C . ASP B 1 200 ? 111.465 3.245 18.292 1.00 47.18 200 ASP B C 1
ATOM 3257 O O . ASP B 1 200 ? 111.158 4.329 17.781 1.00 46.47 200 ASP B O 1
ATOM 3262 N N . ALA B 1 201 ? 111.664 2.144 17.568 1.00 45.48 201 ALA B N 1
ATOM 3263 C CA . ALA B 1 201 ? 111.534 2.169 16.102 1.00 43.55 201 ALA B CA 1
ATOM 3264 C C . ALA B 1 201 ? 110.151 2.657 15.631 1.00 42.59 201 ALA B C 1
ATOM 3265 O O . ALA B 1 201 ? 110.047 3.479 14.716 1.00 41.32 201 ALA B O 1
ATOM 3267 N N . THR B 1 202 ? 109.096 2.146 16.268 1.00 41.60 202 THR B N 1
ATOM 3268 C CA . THR B 1 202 ? 107.719 2.511 15.932 1.00 40.23 202 THR B CA 1
ATOM 3269 C C . THR B 1 202 ? 107.419 3.978 16.224 1.00 39.45 202 THR B C 1
ATOM 3270 O O . THR B 1 202 ? 106.846 4.690 15.392 1.00 38.78 202 THR B O 1
ATOM 3274 N N . ALA B 1 203 ? 107.799 4.418 17.418 1.00 39.28 203 ALA B N 1
ATOM 3275 C CA . ALA B 1 203 ? 107.576 5.796 17.837 1.00 38.55 203 ALA B CA 1
ATOM 3276 C C . ALA B 1 203 ? 108.262 6.773 16.893 1.00 37.78 203 ALA B C 1
ATOM 3277 O O . ALA B 1 203 ? 107.716 7.817 16.540 1.00 37.07 203 ALA B O 1
ATOM 3279 N N . SER B 1 204 ? 109.465 6.415 16.477 1.00 37.47 204 SER B N 1
ATOM 3280 C CA . SER B 1 204 ? 110.236 7.250 15.587 1.00 37.56 204 SER B CA 1
ATOM 3281 C C . SER B 1 204 ? 109.510 7.487 14.267 1.00 38.36 204 SER B C 1
ATOM 3282 O O . SER B 1 204 ? 109.461 8.612 13.770 1.00 38.30 204 SER B O 1
ATOM 3285 N N . THR B 1 205 ? 108.944 6.428 13.699 1.00 38.62 205 THR B N 1
ATOM 3286 C CA . THR B 1 205 ? 108.227 6.554 12.438 1.00 39.36 205 THR B CA 1
ATOM 3287 C C . THR B 1 205 ? 107.049 7.516 12.611 1.00 40.03 205 THR B C 1
ATOM 3288 O O . THR B 1 205 ? 106.852 8.421 11.798 1.00 39.95 205 THR B O 1
ATOM 3292 N N . LEU B 1 206 ? 106.268 7.306 13.672 1.00 40.42 206 LEU B N 1
ATOM 3293 C CA . LEU B 1 206 ? 105.114 8.152 13.972 1.00 41.46 206 LEU B CA 1
ATOM 3294 C C . LEU B 1 206 ? 105.491 9.627 14.096 1.00 42.79 206 LEU B C 1
ATOM 3295 O O . LEU B 1 206 ? 104.841 10.503 13.514 1.00 43.04 206 LEU B O 1
ATOM 3300 N N . SER B 1 207 ? 106.537 9.895 14.870 1.00 42.75 207 SER B N 1
ATOM 3301 C CA . SER B 1 207 ? 106.988 11.259 15.088 1.00 43.34 207 SER B CA 1
ATOM 3302 C C . SER B 1 207 ? 107.387 11.923 13.783 1.00 44.75 207 SER B C 1
ATOM 3303 O O . SER B 1 207 ? 106.971 13.045 13.488 1.00 44.54 207 SER B O 1
ATOM 3314 N N . ASP B 1 209 ? 106.706 10.961 10.507 1.00 45.42 209 ASP B N 1
ATOM 3315 C CA . ASP B 1 209 ? 105.549 11.060 9.620 1.00 43.55 209 ASP B CA 1
ATOM 3316 C C . ASP B 1 209 ? 104.592 12.184 9.972 1.00 42.70 209 ASP B C 1
ATOM 3317 O O . ASP B 1 209 ? 104.065 12.849 9.084 1.00 42.06 209 ASP B O 1
ATOM 3322 N N . ASN B 1 210 ? 104.360 12.406 11.262 1.00 42.37 210 ASN B N 1
ATOM 3323 C CA . ASN B 1 210 ? 103.445 13.472 11.648 1.00 41.46 210 ASN B CA 1
ATOM 3324 C C . ASN B 1 210 ? 104.124 14.776 11.982 1.00 41.17 210 ASN B C 1
ATOM 3325 O O . ASN B 1 210 ? 103.512 15.659 12.586 1.00 40.91 210 ASN B O 1
ATOM 3330 N N . ASP B 1 211 ? 105.390 14.886 11.583 1.00 41.33 211 ASP B N 1
ATOM 3331 C CA . ASP B 1 211 ? 106.178 16.088 11.813 1.00 41.03 211 ASP B CA 1
ATOM 3332 C C . ASP B 1 211 ? 106.135 16.580 13.274 1.00 38.72 211 ASP B C 1
ATOM 3333 O O . ASP B 1 211 ? 105.865 17.748 13.546 1.00 36.89 211 ASP B O 1
ATOM 3338 N N . ILE B 1 212 ? 106.398 15.676 14.208 1.00 37.29 212 ILE B N 1
ATOM 3339 C CA . ILE B 1 212 ? 106.405 16.024 15.618 1.00 37.02 212 ILE B CA 1
ATOM 3340 C C . ILE B 1 212 ? 107.853 16.100 16.108 1.00 37.20 212 ILE B C 1
ATOM 3341 O O . ILE B 1 212 ? 108.598 15.118 16.019 1.00 37.02 212 ILE B O 1
ATOM 3346 N N . ASP B 1 213 ? 108.250 17.263 16.619 1.00 37.05 213 ASP B N 1
ATOM 3347 C CA . ASP B 1 213 ? 109.609 17.453 17.108 1.00 37.58 213 ASP B CA 1
ATOM 3348 C C . ASP B 1 213 ? 109.890 16.621 18.333 1.00 36.30 213 ASP B C 1
ATOM 3349 O O . ASP B 1 213 ? 108.986 16.310 19.093 1.00 36.16 213 ASP B O 1
ATOM 3354 N N . LEU B 1 214 ? 111.149 16.263 18.521 1.00 35.16 214 LEU B N 1
ATOM 3355 C CA . LEU B 1 214 ? 111.545 15.501 19.693 1.00 35.70 214 LEU B CA 1
ATOM 3356 C C . LEU B 1 214 ? 112.604 16.316 20.392 1.00 34.42 214 LEU B C 1
ATOM 3357 O O . LEU B 1 214 ? 113.567 16.755 19.776 1.00 35.59 214 LEU B O 1
ATOM 3362 N N . VAL B 1 215 ? 112.421 16.551 21.679 1.00 34.09 215 VAL B N 1
ATOM 3363 C CA . VAL B 1 215 ? 113.407 17.325 22.411 1.00 33.47 215 VAL B CA 1
ATOM 3364 C C . VAL B 1 215 ? 113.873 16.508 23.604 1.00 32.58 215 VAL B C 1
ATOM 3365 O O . VAL B 1 215 ? 113.069 16.102 24.435 1.00 32.02 215 VAL B O 1
ATOM 3369 N N . VAL B 1 216 ? 115.169 16.233 23.665 1.00 31.80 216 VAL B N 1
ATOM 3370 C CA . VAL B 1 216 ? 115.719 15.472 24.773 1.00 32.21 216 VAL B CA 1
ATOM 3371 C C . VAL B 1 216 ? 116.471 16.481 25.622 1.00 33.67 216 VAL B C 1
ATOM 3372 O O . VAL B 1 216 ? 117.341 17.189 25.124 1.00 34.11 216 VAL B O 1
ATOM 3376 N N . PHE B 1 217 ? 116.128 16.572 26.896 1.00 35.06 217 PHE B N 1
ATOM 3377 C CA . PHE B 1 217 ? 116.800 17.530 27.749 1.00 37.77 217 PHE B CA 1
ATOM 3378 C C . PHE B 1 217 ? 116.781 17.097 29.213 1.00 40.01 217 PHE B C 1
ATOM 3379 O O . PHE B 1 217 ? 116.088 16.151 29.592 1.00 39.86 217 PHE B O 1
ATOM 3387 N N . ASN B 1 218 ? 117.564 17.786 30.032 1.00 42.11 218 ASN B N 1
ATOM 3388 C CA . ASN B 1 218 ? 117.633 17.479 31.445 1.00 43.59 218 ASN B CA 1
ATOM 3389 C C . ASN B 1 218 ? 116.626 18.330 32.192 1.00 46.13 218 ASN B C 1
ATOM 3390 O O . ASN B 1 218 ? 116.775 19.544 32.303 1.00 46.83 218 ASN B O 1
ATOM 3403 N N . ASN B 1 220 ? 115.856 18.059 35.466 1.00 49.90 220 ASN B N 1
ATOM 3404 C CA . ASN B 1 220 ? 116.227 18.304 36.859 1.00 49.22 220 ASN B CA 1
ATOM 3405 C C . ASN B 1 220 ? 116.786 19.699 37.088 1.00 49.34 220 ASN B C 1
ATOM 3406 O O . ASN B 1 220 ? 117.071 20.074 38.218 1.00 50.18 220 ASN B O 1
ATOM 3411 N N . GLU B 1 221 ? 116.958 20.455 36.011 1.00 50.17 221 GLU B N 1
ATOM 3412 C CA . GLU B 1 221 ? 117.476 21.814 36.087 1.00 49.61 221 GLU B CA 1
ATOM 3413 C C . GLU B 1 221 ? 116.299 22.767 36.241 1.00 48.61 221 GLU B C 1
ATOM 3414 O O . GLU B 1 221 ? 115.351 22.720 35.458 1.00 49.62 221 GLU B O 1
ATOM 3420 N N . ALA B 1 222 ? 116.367 23.640 37.237 1.00 47.58 222 ALA B N 1
ATOM 3421 C CA . ALA B 1 222 ? 115.299 24.595 37.493 1.00 46.81 222 ALA B CA 1
ATOM 3422 C C . ALA B 1 222 ? 114.925 25.438 36.268 1.00 47.09 222 ALA B C 1
ATOM 3423 O O . ALA B 1 222 ? 115.791 26.023 35.623 1.00 47.45 222 ALA B O 1
ATOM 3425 N N . GLY B 1 223 ? 113.633 25.499 35.955 1.00 47.43 223 GLY B N 1
ATOM 3426 C CA . GLY B 1 223 ? 113.171 26.293 34.825 1.00 47.07 223 GLY B CA 1
ATOM 3427 C C . GLY B 1 223 ? 113.701 25.870 33.468 1.00 47.74 223 GLY B C 1
ATOM 3428 O O . GLY B 1 223 ? 113.560 26.583 32.463 1.00 48.60 223 GLY B O 1
ATOM 3429 N N . ASN B 1 224 ? 114.307 24.692 33.432 1.00 47.73 224 ASN B N 1
ATOM 3430 C CA . ASN B 1 224 ? 114.867 24.169 32.195 1.00 46.77 224 ASN B CA 1
ATOM 3431 C C . ASN B 1 224 ? 113.762 23.881 31.172 1.00 46.95 224 ASN B C 1
ATOM 3432 O O . ASN B 1 224 ? 113.783 24.391 30.045 1.00 46.85 224 ASN B O 1
ATOM 3437 N N . ILE B 1 225 ? 112.792 23.066 31.566 1.00 46.71 225 ILE B N 1
ATOM 3438 C CA . ILE B 1 225 ? 111.682 22.739 30.676 1.00 45.73 225 ILE B CA 1
ATOM 3439 C C . ILE B 1 225 ? 111.082 24.008 30.074 1.00 45.34 225 ILE B C 1
ATOM 3440 O O . ILE B 1 225 ? 110.750 24.040 28.898 1.00 43.91 225 ILE B O 1
ATOM 3445 N N . GLN B 1 226 ? 110.947 25.049 30.888 1.00 45.87 226 GLN B N 1
ATOM 3446 C CA . GLN B 1 226 ? 110.391 26.308 30.421 1.00 46.42 226 GLN B CA 1
ATOM 3447 C C . GLN B 1 226 ? 111.223 26.854 29.268 1.00 46.11 226 GLN B C 1
ATOM 3448 O O . GLN B 1 226 ? 110.679 27.301 28.252 1.00 45.84 226 GLN B O 1
ATOM 3454 N N . ARG B 1 227 ? 112.548 26.805 29.423 1.00 44.94 227 ARG B N 1
ATOM 3455 C CA . ARG B 1 227 ? 113.463 27.282 28.381 1.00 44.23 227 ARG B CA 1
ATOM 3456 C C . ARG B 1 227 ? 113.251 26.542 27.065 1.00 43.34 227 ARG B C 1
ATOM 3457 O O . ARG B 1 227 ? 113.222 27.149 25.996 1.00 42.53 227 ARG B O 1
ATOM 3465 N N . VAL B 1 228 ? 113.109 25.226 27.153 1.00 42.48 228 VAL B N 1
ATOM 3466 C CA . VAL B 1 228 ? 112.874 24.403 25.978 1.00 41.33 228 VAL B CA 1
ATOM 3467 C C . VAL B 1 228 ? 111.640 24.915 25.245 1.00 41.86 228 VAL B C 1
ATOM 3468 O O . VAL B 1 228 ? 111.647 25.077 24.022 1.00 40.71 228 VAL B O 1
ATOM 3472 N N . VAL B 1 229 ? 110.579 25.162 26.009 1.00 42.96 229 VAL B N 1
ATOM 3473 C CA . VAL B 1 229 ? 109.314 25.637 25.454 1.00 43.05 229 VAL B CA 1
ATOM 3474 C C . VAL B 1 229 ? 109.472 26.971 24.741 1.00 44.72 229 VAL B C 1
ATOM 3475 O O . VAL B 1 229 ? 108.785 27.241 23.748 1.00 44.24 229 VAL B O 1
ATOM 3479 N N . PHE B 1 230 ? 110.382 27.801 25.241 1.00 45.28 230 PHE B N 1
ATOM 3480 C CA . PHE B 1 230 ? 110.599 29.108 24.642 1.00 46.46 230 PHE B CA 1
ATOM 3481 C C . PHE B 1 230 ? 111.673 29.164 23.571 1.00 47.17 230 PHE B C 1
ATOM 3482 O O . PHE B 1 230 ? 111.999 30.241 23.087 1.00 48.87 230 PHE B O 1
ATOM 3490 N N . GLY B 1 231 ? 112.223 28.017 23.188 1.00 48.18 231 GLY B N 1
ATOM 3491 C CA . GLY B 1 231 ? 113.249 28.021 22.156 1.00 47.97 231 GLY B CA 1
ATOM 3492 C C . GLY B 1 231 ? 114.698 28.005 22.637 1.00 48.40 231 GLY B C 1
ATOM 3493 O O . GLY B 1 231 ? 115.588 27.669 21.863 1.00 48.82 231 GLY B O 1
ATOM 3494 N N . GLU B 1 232 ? 114.951 28.367 23.892 1.00 49.94 232 GLU B N 1
ATOM 3495 C CA . GLU B 1 232 ? 116.320 28.357 24.413 1.00 52.66 232 GLU B CA 1
ATOM 3496 C C . GLU B 1 232 ? 117.003 27.000 24.173 1.00 53.50 232 GLU B C 1
ATOM 3497 O O . GLU B 1 232 ? 116.703 26.016 24.848 1.00 56.11 232 GLU B O 1
ATOM 3503 N N . HIS B 1 233 ? 117.906 26.949 23.198 1.00 52.81 233 HIS B N 1
ATOM 3504 C CA . HIS B 1 233 ? 118.630 25.727 22.862 1.00 52.06 233 HIS B CA 1
ATOM 3505 C C . HIS B 1 233 ? 119.308 25.168 24.116 1.00 50.90 233 HIS B C 1
ATOM 3506 O O . HIS B 1 233 ? 120.380 25.633 24.513 1.00 51.47 233 HIS B O 1
ATOM 3513 N N . ILE B 1 234 ? 118.695 24.167 24.740 1.00 48.61 234 ILE B N 1
ATOM 3514 C CA . ILE B 1 234 ? 119.266 23.607 25.957 1.00 47.47 234 ILE B CA 1
ATOM 3515 C C . ILE B 1 234 ? 119.648 22.134 25.784 1.00 46.26 234 ILE B C 1
ATOM 3516 O O . ILE B 1 234 ? 120.681 21.681 26.298 1.00 47.25 234 ILE B O 1
ATOM 3521 N N . GLY B 1 235 ? 118.835 21.393 25.044 1.00 42.61 235 GLY B N 1
ATOM 3522 C CA . GLY B 1 235 ? 119.134 19.989 24.851 1.00 40.81 235 GLY B CA 1
ATOM 3523 C C . GLY B 1 235 ? 119.402 19.644 23.405 1.00 40.13 235 GLY B C 1
ATOM 3524 O O . GLY B 1 235 ? 120.205 20.298 22.740 1.00 40.95 235 GLY B O 1
ATOM 3525 N N . THR B 1 236 ? 118.729 18.609 22.919 1.00 37.71 236 THR B N 1
ATOM 3526 C CA . THR B 1 236 ? 118.876 18.171 21.542 1.00 36.63 236 THR B CA 1
ATOM 3527 C C . THR B 1 236 ? 117.488 18.144 20.913 1.00 36.35 236 THR B C 1
ATOM 3528 O O . THR B 1 236 ? 116.581 17.469 21.415 1.00 36.10 236 THR B O 1
ATOM 3532 N N . THR B 1 237 ? 117.320 18.883 19.820 1.00 35.84 237 THR B N 1
ATOM 3533 C CA . THR B 1 237 ? 116.038 18.923 19.136 1.00 35.14 237 THR B CA 1
ATOM 3534 C C . THR B 1 237 ? 116.082 18.136 17.851 1.00 34.18 237 THR B C 1
ATOM 3535 O O . THR B 1 237 ? 116.932 18.372 17.010 1.00 35.11 237 THR B O 1
ATOM 3539 N N . VAL B 1 238 ? 115.160 17.193 17.708 1.00 34.76 238 VAL B N 1
ATOM 3540 C CA . VAL B 1 238 ? 115.061 16.376 16.508 1.00 34.20 238 VAL B CA 1
ATOM 3541 C C . VAL B 1 238 ? 113.817 16.825 15.746 1.00 34.98 238 VAL B C 1
ATOM 3542 O O . VAL B 1 238 ? 112.731 16.898 16.315 1.00 35.62 238 VAL B O 1
ATOM 3546 N N . SER B 1 239 ? 113.961 17.152 14.474 1.00 36.52 239 SER B N 1
ATOM 3547 C CA . SER B 1 239 ? 112.788 17.543 13.694 1.00 40.40 239 SER B CA 1
ATOM 3548 C C . SER B 1 239 ? 113.077 17.451 12.207 1.00 41.61 239 SER B C 1
ATOM 3549 O O . SER B 1 239 ? 114.195 17.157 11.806 1.00 42.15 239 SER B O 1
ATOM 3552 N N . ASN B 1 240 ? 112.060 17.675 11.389 1.00 44.18 240 ASN B N 1
ATOM 3553 C CA . ASN B 1 240 ? 112.257 17.641 9.959 1.00 45.91 240 ASN B CA 1
ATOM 3554 C C . ASN B 1 240 ? 112.693 19.038 9.556 1.00 47.66 240 ASN B C 1
ATOM 3555 O O . ASN B 1 240 ? 112.799 19.360 8.374 1.00 48.01 240 ASN B O 1
ATOM 3560 N N . LYS B 1 241 ? 112.993 19.852 10.567 1.00 50.27 241 LYS B N 1
ATOM 3561 C CA . LYS B 1 241 ? 113.427 21.242 10.378 1.00 52.16 241 LYS B CA 1
ATOM 3562 C C . LYS B 1 241 ? 112.371 22.006 9.595 1.00 53.57 241 LYS B C 1
ATOM 3563 O O . LYS B 1 241 ? 112.677 22.353 8.416 1.00 54.21 241 LYS B O 1
ATOM 3569 N N . GLU C 1 4 ? 72.161 34.354 54.766 1.00 53.47 4 GLU C N 1
ATOM 3570 C CA . GLU C 1 4 ? 73.491 33.800 55.199 1.00 54.26 4 GLU C CA 1
ATOM 3571 C C . GLU C 1 4 ? 73.318 32.359 55.739 1.00 53.25 4 GLU C C 1
ATOM 3572 O O . GLU C 1 4 ? 73.292 32.127 56.954 1.00 53.72 4 GLU C O 1
ATOM 3578 N N . PRO C 1 5 ? 73.217 31.368 54.827 1.00 51.36 5 PRO C N 1
ATOM 3579 C CA . PRO C 1 5 ? 73.038 29.978 55.256 1.00 48.83 5 PRO C CA 1
ATOM 3580 C C . PRO C 1 5 ? 74.180 29.462 56.105 1.00 46.49 5 PRO C C 1
ATOM 3581 O O . PRO C 1 5 ? 75.342 29.749 55.839 1.00 45.25 5 PRO C O 1
ATOM 3585 N N . LYS C 1 6 ? 73.823 28.713 57.142 1.00 44.32 6 LYS C N 1
ATOM 3586 C CA . LYS C 1 6 ? 74.793 28.125 58.048 1.00 42.35 6 LYS C CA 1
ATOM 3587 C C . LYS C 1 6 ? 75.652 27.106 57.320 1.00 42.11 6 LYS C C 1
ATOM 3588 O O . LYS C 1 6 ? 76.803 26.878 57.691 1.00 42.71 6 LYS C O 1
ATOM 3594 N N . TYR C 1 7 ? 75.079 26.497 56.283 1.00 40.68 7 TYR C N 1
ATOM 3595 C CA . TYR C 1 7 ? 75.764 25.484 55.486 1.00 39.11 7 TYR C CA 1
ATOM 3596 C C . TYR C 1 7 ? 75.852 25.881 54.013 1.00 38.52 7 TYR C C 1
ATOM 3597 O O . TYR C 1 7 ? 74.911 26.449 53.457 1.00 39.70 7 TYR C O 1
ATOM 3606 N N . GLN C 1 8 ? 76.975 25.568 53.378 1.00 37.72 8 GLN C N 1
ATOM 3607 C CA . GLN C 1 8 ? 77.170 25.914 51.970 1.00 37.36 8 GLN C CA 1
ATOM 3608 C C . GLN C 1 8 ? 76.826 24.749 51.044 1.00 36.52 8 GLN C C 1
ATOM 3609 O O . GLN C 1 8 ? 76.503 24.938 49.874 1.00 36.62 8 GLN C O 1
ATOM 3615 N N . ARG C 1 9 ? 76.892 23.541 51.574 1.00 34.92 9 ARG C N 1
ATOM 3616 C CA . ARG C 1 9 ? 76.599 22.379 50.776 1.00 33.52 9 ARG C CA 1
ATOM 3617 C C . ARG C 1 9 ? 76.038 21.292 51.670 1.00 33.83 9 ARG C C 1
ATOM 3618 O O . ARG C 1 9 ? 76.715 20.797 52.571 1.00 34.20 9 ARG C O 1
ATOM 3626 N N . ILE C 1 10 ? 74.787 20.926 51.424 1.00 33.19 10 ILE C N 1
ATOM 3627 C CA . ILE C 1 10 ? 74.137 19.909 52.224 1.00 31.97 10 ILE C CA 1
ATOM 3628 C C . ILE C 1 10 ? 73.669 18.741 51.369 1.00 31.64 10 ILE C C 1
ATOM 3629 O O . ILE C 1 10 ? 73.589 18.838 50.145 1.00 30.24 10 ILE C O 1
ATOM 3634 N N . LEU C 1 11 ? 73.408 17.619 52.020 1.00 31.22 11 LEU C N 1
ATOM 3635 C CA . LEU C 1 11 ? 72.923 16.448 51.327 1.00 31.46 11 LEU C CA 1
ATOM 3636 C C . LEU C 1 11 ? 71.665 16.051 52.054 1.00 31.81 11 LEU C C 1
ATOM 3637 O O . LEU C 1 11 ? 71.713 15.640 53.210 1.00 33.09 11 LEU C O 1
ATOM 3642 N N . ILE C 1 12 ? 70.534 16.209 51.380 1.00 32.23 12 ILE C N 1
ATOM 3643 C CA . ILE C 1 12 ? 69.242 15.887 51.961 1.00 32.32 12 ILE C CA 1
ATOM 3644 C C . ILE C 1 12 ? 68.925 14.412 51.780 1.00 33.16 12 ILE C C 1
ATOM 3645 O O . ILE C 1 12 ? 68.962 13.890 50.671 1.00 33.17 12 ILE C O 1
ATOM 3650 N N . LYS C 1 13 ? 68.626 13.741 52.885 1.00 34.70 13 LYS C N 1
ATOM 3651 C CA . LYS C 1 13 ? 68.281 12.334 52.833 1.00 36.22 13 LYS C CA 1
ATOM 3652 C C . LYS C 1 13 ? 66.764 12.184 53.008 1.00 37.78 13 LYS C C 1
ATOM 3653 O O . LYS C 1 13 ? 66.202 12.627 54.005 1.00 38.05 13 LYS C O 1
ATOM 3659 N N . LEU C 1 14 ? 66.106 11.585 52.021 1.00 38.14 14 LEU C N 1
ATOM 3660 C CA . LEU C 1 14 ? 64.673 11.366 52.070 1.00 40.03 14 LEU C CA 1
ATOM 3661 C C . LEU C 1 14 ? 64.369 9.871 52.082 1.00 41.26 14 LEU C C 1
ATOM 3662 O O . LEU C 1 14 ? 65.098 9.083 51.485 1.00 42.64 14 LEU C O 1
ATOM 3667 N N . SER C 1 15 ? 63.297 9.476 52.761 1.00 41.81 15 SER C N 1
ATOM 3668 C CA . SER C 1 15 ? 62.911 8.071 52.794 1.00 41.91 15 SER C CA 1
ATOM 3669 C C . SER C 1 15 ? 61.969 7.864 51.621 1.00 42.03 15 SER C C 1
ATOM 3670 O O . SER C 1 15 ? 61.250 8.785 51.240 1.00 41.65 15 SER C O 1
ATOM 3673 N N . GLY C 1 16 ? 61.951 6.659 51.062 1.00 41.62 16 GLY C N 1
ATOM 3674 C CA . GLY C 1 16 ? 61.052 6.404 49.948 1.00 41.57 16 GLY C CA 1
ATOM 3675 C C . GLY C 1 16 ? 59.602 6.727 50.299 1.00 41.37 16 GLY C C 1
ATOM 3676 O O . GLY C 1 16 ? 58.872 7.291 49.484 1.00 40.69 16 GLY C O 1
ATOM 3677 N N . GLU C 1 17 ? 59.196 6.371 51.519 1.00 41.65 17 GLU C N 1
ATOM 3678 C CA . GLU C 1 17 ? 57.841 6.599 51.994 1.00 43.11 17 GLU C CA 1
ATOM 3679 C C . GLU C 1 17 ? 57.413 8.042 51.768 1.00 42.88 17 GLU C C 1
ATOM 3680 O O . GLU C 1 17 ? 56.272 8.315 51.376 1.00 44.10 17 GLU C O 1
ATOM 3686 N N . ALA C 1 18 ? 58.329 8.968 52.035 1.00 41.77 18 ALA C N 1
ATOM 3687 C CA . ALA C 1 18 ? 58.059 10.394 51.868 1.00 40.70 18 ALA C CA 1
ATOM 3688 C C . ALA C 1 18 ? 57.550 10.758 50.474 1.00 41.20 18 ALA C C 1
ATOM 3689 O O . ALA C 1 18 ? 57.048 11.861 50.258 1.00 42.34 18 ALA C O 1
ATOM 3691 N N . LEU C 1 19 ? 57.672 9.834 49.528 1.00 41.60 19 LEU C N 1
ATOM 3692 C CA . LEU C 1 19 ? 57.229 10.089 48.165 1.00 41.49 19 LEU C CA 1
ATOM 3693 C C . LEU C 1 19 ? 55.989 9.270 47.803 1.00 42.37 19 LEU C C 1
ATOM 3694 O O . LEU C 1 19 ? 55.386 9.467 46.741 1.00 41.69 19 LEU C O 1
ATOM 3699 N N . ALA C 1 20 ? 55.611 8.356 48.691 1.00 42.70 20 ALA C N 1
ATOM 3700 C CA . ALA C 1 20 ? 54.456 7.494 48.457 1.00 44.25 20 ALA C CA 1
ATOM 3701 C C . ALA C 1 20 ? 53.130 8.206 48.703 1.00 45.46 20 ALA C C 1
ATOM 3702 O O . ALA C 1 20 ? 52.134 7.935 48.034 1.00 45.02 20 ALA C O 1
ATOM 3704 N N . GLY C 1 21 ? 53.119 9.121 49.661 1.00 48.07 21 GLY C N 1
ATOM 3705 C CA . GLY C 1 21 ? 51.892 9.828 49.955 1.00 51.62 21 GLY C CA 1
ATOM 3706 C C . GLY C 1 21 ? 50.938 9.045 50.845 1.00 53.94 21 GLY C C 1
ATOM 3707 O O . GLY C 1 21 ? 51.361 8.228 51.677 1.00 53.87 21 GLY C O 1
ATOM 3708 N N . GLU C 1 22 ? 49.643 9.302 50.658 1.00 55.38 22 GLU C N 1
ATOM 3709 C CA . GLU C 1 22 ? 48.563 8.670 51.432 1.00 56.43 22 GLU C CA 1
ATOM 3710 C C . GLU C 1 22 ? 48.819 7.183 51.684 1.00 54.94 22 GLU C C 1
ATOM 3711 O O . GLU C 1 22 ? 49.142 6.775 52.806 1.00 53.85 22 GLU C O 1
ATOM 3717 N N . LYS C 1 23 ? 48.658 6.398 50.617 1.00 53.99 23 LYS C N 1
ATOM 3718 C CA . LYS C 1 23 ? 48.847 4.947 50.623 1.00 53.42 23 LYS C CA 1
ATOM 3719 C C . LYS C 1 23 ? 49.998 4.516 51.532 1.00 52.21 23 LYS C C 1
ATOM 3720 O O . LYS C 1 23 ? 49.779 3.936 52.587 1.00 52.61 23 LYS C O 1
ATOM 3726 N N . GLY C 1 24 ? 51.222 4.818 51.110 1.00 50.31 24 GLY C N 1
ATOM 3727 C CA . GLY C 1 24 ? 52.398 4.443 51.871 1.00 46.73 24 GLY C CA 1
ATOM 3728 C C . GLY C 1 24 ? 53.308 3.658 50.945 1.00 45.85 24 GLY C C 1
ATOM 3729 O O . GLY C 1 24 ? 54.471 3.378 51.252 1.00 45.52 24 GLY C O 1
ATOM 3730 N N . VAL C 1 25 ? 52.760 3.314 49.786 1.00 44.14 25 VAL C N 1
ATOM 3731 C CA . VAL C 1 25 ? 53.475 2.554 48.774 1.00 42.54 25 VAL C CA 1
ATOM 3732 C C . VAL C 1 25 ? 53.353 3.245 47.411 1.00 41.94 25 VAL C C 1
ATOM 3733 O O . VAL C 1 25 ? 52.453 4.068 47.189 1.00 42.48 25 VAL C O 1
ATOM 3737 N N . GLY C 1 26 ? 54.262 2.906 46.505 1.00 40.57 26 GLY C N 1
ATOM 3738 C CA . GLY C 1 26 ? 54.241 3.506 45.188 1.00 39.69 26 GLY C CA 1
ATOM 3739 C C . GLY C 1 26 ? 54.763 4.929 45.204 1.00 39.12 26 GLY C C 1
ATOM 3740 O O . GLY C 1 26 ? 55.257 5.407 46.228 1.00 38.75 26 GLY C O 1
ATOM 3741 N N . ILE C 1 27 ? 54.649 5.612 44.071 1.00 38.18 27 ILE C N 1
ATOM 3742 C CA . ILE C 1 27 ? 55.125 6.982 43.957 1.00 37.82 27 ILE C CA 1
ATOM 3743 C C . ILE C 1 27 ? 53.966 7.889 43.588 1.00 38.21 27 ILE C C 1
ATOM 3744 O O . ILE C 1 27 ? 53.326 7.686 42.570 1.00 38.53 27 ILE C O 1
ATOM 3749 N N . ASP C 1 28 ? 53.680 8.879 44.422 1.00 39.59 28 ASP C N 1
ATOM 3750 C CA . ASP C 1 28 ? 52.600 9.813 44.118 1.00 40.42 28 ASP C CA 1
ATOM 3751 C C . ASP C 1 28 ? 53.240 11.106 43.608 1.00 41.16 28 ASP C C 1
ATOM 3752 O O . ASP C 1 28 ? 53.686 11.941 44.397 1.00 41.05 28 ASP C O 1
ATOM 3757 N N . ILE C 1 29 ? 53.276 11.278 42.292 1.00 40.21 29 ILE C N 1
ATOM 3758 C CA . ILE C 1 29 ? 53.923 12.450 41.711 1.00 39.89 29 ILE C CA 1
ATOM 3759 C C . ILE C 1 29 ? 53.576 13.791 42.352 1.00 40.77 29 ILE C C 1
ATOM 3760 O O . ILE C 1 29 ? 54.477 14.579 42.675 1.00 40.38 29 ILE C O 1
ATOM 3765 N N . PRO C 1 30 ? 52.276 14.079 42.545 1.00 41.76 30 PRO C N 1
ATOM 3766 C CA . PRO C 1 30 ? 51.895 15.353 43.165 1.00 39.13 30 PRO C CA 1
ATOM 3767 C C . PRO C 1 30 ? 52.584 15.563 44.522 1.00 38.63 30 PRO C C 1
ATOM 3768 O O . PRO C 1 30 ? 52.861 16.695 44.918 1.00 39.07 30 PRO C O 1
ATOM 3772 N N . THR C 1 31 ? 52.872 14.468 45.221 1.00 37.12 31 THR C N 1
ATOM 3773 C CA . THR C 1 31 ? 53.554 14.550 46.512 1.00 36.54 31 THR C CA 1
ATOM 3774 C C . THR C 1 31 ? 55.016 14.901 46.286 1.00 35.88 31 THR C C 1
ATOM 3775 O O . THR C 1 31 ? 55.604 15.700 47.013 1.00 34.99 31 THR C O 1
ATOM 3779 N N . VAL C 1 32 ? 55.601 14.282 45.270 1.00 36.34 32 VAL C N 1
ATOM 3780 C CA . VAL C 1 32 ? 56.995 14.506 44.946 1.00 36.41 32 VAL C CA 1
ATOM 3781 C C . VAL C 1 32 ? 57.213 15.969 44.560 1.00 37.15 32 VAL C C 1
ATOM 3782 O O . VAL C 1 32 ? 58.181 16.604 44.995 1.00 36.84 32 VAL C O 1
ATOM 3786 N N . GLN C 1 33 ? 56.298 16.508 43.758 1.00 38.28 33 GLN C N 1
ATOM 3787 C CA . GLN C 1 33 ? 56.398 17.900 43.320 1.00 38.72 33 GLN C CA 1
ATOM 3788 C C . GLN C 1 33 ? 56.309 18.849 44.514 1.00 38.13 33 GLN C C 1
ATOM 3789 O O . GLN C 1 33 ? 56.957 19.902 44.538 1.00 37.09 33 GLN C O 1
ATOM 3795 N N . ALA C 1 34 ? 55.513 18.469 45.507 1.00 36.87 34 ALA C N 1
ATOM 3796 C CA . ALA C 1 34 ? 55.373 19.282 46.700 1.00 37.84 34 ALA C CA 1
ATOM 3797 C C . ALA C 1 34 ? 56.734 19.410 47.406 1.00 38.21 34 ALA C C 1
ATOM 3798 O O . ALA C 1 34 ? 57.102 20.491 47.872 1.00 38.94 34 ALA C O 1
ATOM 3800 N N . ILE C 1 35 ? 57.483 18.311 47.468 1.00 37.69 35 ILE C N 1
ATOM 3801 C CA . ILE C 1 35 ? 58.795 18.309 48.103 1.00 37.79 35 ILE C CA 1
ATOM 3802 C C . ILE C 1 35 ? 59.821 19.010 47.223 1.00 37.82 35 ILE C C 1
ATOM 3803 O O . ILE C 1 35 ? 60.701 19.721 47.721 1.00 37.23 35 ILE C O 1
ATOM 3808 N N . ALA C 1 36 ? 59.703 18.796 45.915 1.00 39.06 36 ALA C N 1
ATOM 3809 C CA . ALA C 1 36 ? 60.608 19.393 44.934 1.00 40.54 36 ALA C CA 1
ATOM 3810 C C . ALA C 1 36 ? 60.456 20.910 44.918 1.00 41.53 36 ALA C C 1
ATOM 3811 O O . ALA C 1 36 ? 61.437 21.638 44.765 1.00 41.50 36 ALA C O 1
ATOM 3813 N N . LYS C 1 37 ? 59.221 21.378 45.076 1.00 42.19 37 LYS C N 1
ATOM 3814 C CA . LYS C 1 37 ? 58.952 22.806 45.096 1.00 43.23 37 LYS C CA 1
ATOM 3815 C C . LYS C 1 37 ? 59.634 23.454 46.298 1.00 42.63 37 LYS C C 1
ATOM 3816 O O . LYS C 1 37 ? 60.121 24.581 46.215 1.00 43.77 37 LYS C O 1
ATOM 3822 N N . GLU C 1 38 ? 59.679 22.736 47.413 1.00 42.42 38 GLU C N 1
ATOM 3823 C CA . GLU C 1 38 ? 60.297 23.268 48.614 1.00 42.08 38 GLU C CA 1
ATOM 3824 C C . GLU C 1 38 ? 61.809 23.304 48.472 1.00 40.13 38 GLU C C 1
ATOM 3825 O O . GLU C 1 38 ? 62.447 24.289 48.841 1.00 40.14 38 GLU C O 1
ATOM 3831 N N . ILE C 1 39 ? 62.384 22.236 47.927 1.00 38.65 39 ILE C N 1
ATOM 3832 C CA . ILE C 1 39 ? 63.835 22.170 47.724 1.00 37.33 39 ILE C CA 1
ATOM 3833 C C . ILE C 1 39 ? 64.241 23.244 46.713 1.00 36.70 39 ILE C C 1
ATOM 3834 O O . ILE C 1 39 ? 65.266 23.917 46.866 1.00 34.45 39 ILE C O 1
ATOM 3839 N N . ALA C 1 40 ? 63.420 23.403 45.680 1.00 36.95 40 ALA C N 1
ATOM 3840 C CA . ALA C 1 40 ? 63.685 24.399 44.655 1.00 37.37 40 ALA C CA 1
ATOM 3841 C C . ALA C 1 40 ? 63.786 25.767 45.305 1.00 37.92 40 ALA C C 1
ATOM 3842 O O . ALA C 1 40 ? 64.653 26.558 44.956 1.00 39.14 40 ALA C O 1
ATOM 3844 N N . GLU C 1 41 ? 62.901 26.043 46.254 1.00 39.29 41 GLU C N 1
ATOM 3845 C CA . GLU C 1 41 ? 62.919 27.328 46.927 1.00 41.35 41 GLU C CA 1
ATOM 3846 C C . GLU C 1 41 ? 64.206 27.534 47.737 1.00 41.23 41 GLU C C 1
ATOM 3847 O O . GLU C 1 41 ? 64.793 28.619 47.716 1.00 42.07 41 GLU C O 1
ATOM 3853 N N . VAL C 1 42 ? 64.659 26.496 48.435 1.00 40.72 42 VAL C N 1
ATOM 3854 C CA . VAL C 1 42 ? 65.888 26.594 49.226 1.00 40.07 42 VAL C CA 1
ATOM 3855 C C . VAL C 1 42 ? 67.088 26.753 48.286 1.00 39.35 42 VAL C C 1
ATOM 3856 O O . VAL C 1 42 ? 68.050 27.471 48.574 1.00 38.99 42 VAL C O 1
ATOM 3860 N N . HIS C 1 43 ? 67.017 26.073 47.152 1.00 39.58 43 HIS C N 1
ATOM 3861 C CA . HIS C 1 43 ? 68.081 26.139 46.168 1.00 39.33 43 HIS C CA 1
ATOM 3862 C C . HIS C 1 43 ? 68.319 27.588 45.703 1.00 38.92 43 HIS C C 1
ATOM 3863 O O . HIS C 1 43 ? 69.411 27.929 45.246 1.00 39.12 43 HIS C O 1
ATOM 3870 N N . VAL C 1 44 ? 67.300 28.437 45.841 1.00 38.13 44 VAL C N 1
ATOM 3871 C CA . VAL C 1 44 ? 67.403 29.835 45.433 1.00 38.28 44 VAL C CA 1
ATOM 3872 C C . VAL C 1 44 ? 68.364 30.619 46.319 1.00 38.02 44 VAL C C 1
ATOM 3873 O O . VAL C 1 44 ? 68.905 31.648 45.911 1.00 38.16 44 VAL C O 1
ATOM 3877 N N . SER C 1 45 ? 68.573 30.123 47.534 1.00 38.31 45 SER C N 1
ATOM 3878 C CA . SER C 1 45 ? 69.467 30.775 48.488 1.00 38.48 45 SER C CA 1
ATOM 3879 C C . SER C 1 45 ? 70.923 30.691 48.045 1.00 38.46 45 SER C C 1
ATOM 3880 O O . SER C 1 45 ? 71.758 31.450 48.522 1.00 38.65 45 SER C O 1
ATOM 3883 N N . GLY C 1 46 ? 71.225 29.762 47.146 1.00 38.68 46 GLY C N 1
ATOM 3884 C CA . GLY C 1 46 ? 72.586 29.631 46.680 1.00 39.90 46 GLY C CA 1
ATOM 3885 C C . GLY C 1 46 ? 73.302 28.446 47.287 1.00 39.96 46 GLY C C 1
ATOM 3886 O O . GLY C 1 46 ? 74.480 28.209 47.013 1.00 41.71 46 GLY C O 1
ATOM 3887 N N . VAL C 1 47 ? 72.591 27.697 48.116 1.00 39.21 47 VAL C N 1
ATOM 3888 C CA . VAL C 1 47 ? 73.151 26.523 48.769 1.00 38.72 47 VAL C CA 1
ATOM 3889 C C . VAL C 1 47 ? 73.226 25.331 47.815 1.00 37.25 47 VAL C C 1
ATOM 3890 O O . VAL C 1 47 ? 72.252 24.995 47.150 1.00 36.55 47 VAL C O 1
ATOM 3894 N N . GLN C 1 48 ? 74.390 24.697 47.755 1.00 36.60 48 GLN C N 1
ATOM 3895 C CA . GLN C 1 48 ? 74.571 23.529 46.906 1.00 36.28 48 GLN C CA 1
ATOM 3896 C C . GLN C 1 48 ? 73.819 22.369 47.547 1.00 35.75 48 GLN C C 1
ATOM 3897 O O . GLN C 1 48 ? 73.909 22.165 48.754 1.00 35.31 48 GLN C O 1
ATOM 3903 N N . ILE C 1 49 ? 73.073 21.615 46.745 1.00 33.91 49 ILE C N 1
ATOM 3904 C CA . ILE C 1 49 ? 72.269 20.521 47.277 1.00 32.34 49 ILE C CA 1
ATOM 3905 C C . ILE C 1 49 ? 72.431 19.185 46.572 1.00 32.83 49 ILE C C 1
ATOM 3906 O O . ILE C 1 49 ? 72.587 19.126 45.353 1.00 34.54 49 ILE C O 1
ATO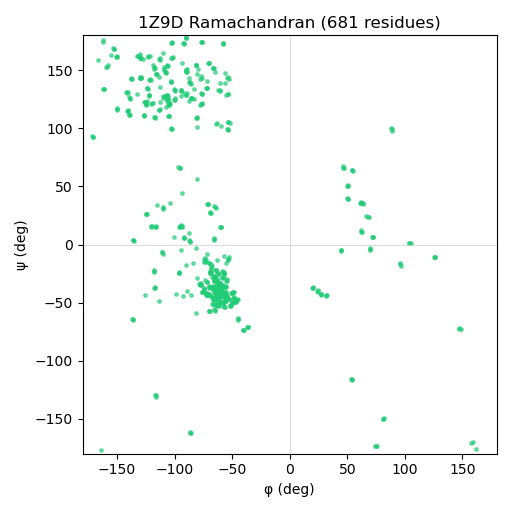M 3911 N N . ALA C 1 50 ? 72.372 18.106 47.344 1.00 31.21 50 ALA C N 1
ATOM 3912 C CA . ALA C 1 50 ? 72.455 16.765 46.787 1.00 29.85 50 ALA C CA 1
ATOM 3913 C C . ALA C 1 50 ? 71.411 15.950 47.537 1.00 30.49 50 ALA C C 1
ATOM 3914 O O . ALA C 1 50 ? 71.205 16.154 48.729 1.00 30.32 50 ALA C O 1
ATOM 3916 N N . LEU C 1 51 ? 70.742 15.040 46.838 1.00 31.19 51 LEU C N 1
ATOM 3917 C CA . LEU C 1 51 ? 69.712 14.213 47.460 1.00 31.94 51 LEU C CA 1
ATOM 3918 C C . LEU C 1 51 ? 70.040 12.730 47.439 1.00 32.42 51 LEU C C 1
ATOM 3919 O O . LEU C 1 51 ? 70.728 12.240 46.543 1.00 32.94 51 LEU C O 1
ATOM 3924 N N . VAL C 1 52 ? 69.522 12.025 48.437 1.00 31.27 52 VAL C N 1
ATOM 3925 C CA . VAL C 1 52 ? 69.687 10.588 48.549 1.00 31.53 52 VAL C CA 1
ATOM 3926 C C . VAL C 1 52 ? 68.325 10.102 49.003 1.00 32.89 52 VAL C C 1
ATOM 3927 O O . VAL C 1 52 ? 67.922 10.395 50.116 1.00 32.61 52 VAL C O 1
ATOM 3931 N N . ILE C 1 53 ? 67.610 9.380 48.144 1.00 34.76 53 ILE C N 1
ATOM 3932 C CA . ILE C 1 53 ? 66.277 8.881 48.490 1.00 36.38 53 ILE C CA 1
ATOM 3933 C C . ILE C 1 53 ? 66.258 7.366 48.729 1.00 36.80 53 ILE C C 1
ATOM 3934 O O . ILE C 1 53 ? 67.018 6.619 48.114 1.00 36.95 53 ILE C O 1
ATOM 3939 N N . GLY C 1 54 ? 65.388 6.920 49.628 1.00 35.95 54 GLY C N 1
ATOM 3940 C CA . GLY C 1 54 ? 65.291 5.498 49.915 1.00 37.72 54 GLY C CA 1
ATOM 3941 C C . GLY C 1 54 ? 64.279 4.823 49.001 1.00 38.90 54 GLY C C 1
ATOM 3942 O O . GLY C 1 54 ? 63.641 5.494 48.194 1.00 40.85 54 GLY C O 1
ATOM 3943 N N . GLY C 1 55 ? 64.115 3.509 49.114 1.00 37.70 55 GLY C N 1
ATOM 3944 C CA . GLY C 1 55 ? 63.158 2.838 48.257 1.00 36.46 55 GLY C CA 1
ATOM 3945 C C . GLY C 1 55 ? 62.094 2.038 48.985 1.00 36.33 55 GLY C C 1
ATOM 3946 O O . GLY C 1 55 ? 61.548 1.076 48.440 1.00 36.75 55 GLY C O 1
ATOM 3947 N N . GLY C 1 56 ? 61.792 2.436 50.216 1.00 35.52 56 GLY C N 1
ATOM 3948 C CA . GLY C 1 56 ? 60.800 1.727 50.999 1.00 34.62 56 GLY C CA 1
ATOM 3949 C C . GLY C 1 56 ? 59.417 1.765 50.385 1.00 35.05 56 GLY C C 1
ATOM 3950 O O . GLY C 1 56 ? 58.623 0.833 50.534 1.00 36.83 56 GLY C O 1
ATOM 3951 N N . ASN C 1 57 ? 59.126 2.854 49.690 1.00 33.38 57 ASN C N 1
ATOM 3952 C CA . ASN C 1 57 ? 57.842 3.022 49.055 1.00 32.69 57 ASN C CA 1
ATOM 3953 C C . ASN C 1 57 ? 57.625 2.060 47.884 1.00 33.19 57 ASN C C 1
ATOM 3954 O O . ASN C 1 57 ? 56.496 1.860 47.444 1.00 33.38 57 ASN C O 1
ATOM 3959 N N . LEU C 1 58 ? 58.695 1.458 47.380 1.00 32.13 58 LEU C N 1
ATOM 3960 C CA . LEU C 1 58 ? 58.565 0.552 46.255 1.00 31.80 58 LEU C CA 1
ATOM 3961 C C . LEU C 1 58 ? 59.001 -0.855 46.597 1.00 32.41 58 LEU C C 1
ATOM 3962 O O . LEU C 1 58 ? 58.579 -1.804 45.952 1.00 32.58 58 LEU C O 1
ATOM 3967 N N . TRP C 1 59 ? 59.829 -0.996 47.626 1.00 33.12 59 TRP C N 1
ATOM 3968 C CA . TRP C 1 59 ? 60.325 -2.310 48.000 1.00 33.20 59 TRP C CA 1
ATOM 3969 C C . TRP C 1 59 ? 60.890 -2.349 49.422 1.00 34.80 59 TRP C C 1
ATOM 3970 O O . TRP C 1 59 ? 61.634 -1.460 49.844 1.00 33.66 59 TRP C O 1
ATOM 3981 N N . ARG C 1 60 ? 60.510 -3.374 50.170 1.00 37.22 60 ARG C N 1
ATOM 3982 C CA . ARG C 1 60 ? 61.021 -3.545 51.520 1.00 40.34 60 ARG C CA 1
ATOM 3983 C C . ARG C 1 60 ? 61.650 -4.925 51.586 1.00 40.42 60 ARG C C 1
ATOM 3984 O O . ARG C 1 60 ? 61.085 -5.913 51.105 1.00 39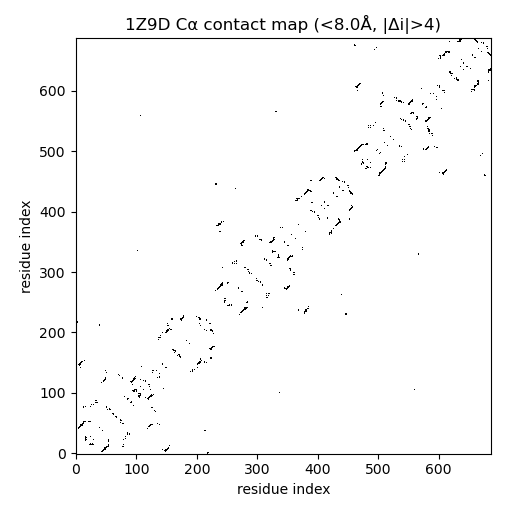.40 60 ARG C O 1
ATOM 3992 N N . GLY C 1 61 ? 62.834 -4.980 52.178 1.00 42.36 61 GLY C N 1
ATOM 3993 C CA . GLY C 1 61 ? 63.556 -6.235 52.285 1.00 43.85 61 GLY C CA 1
ATOM 3994 C C . GLY C 1 61 ? 62.986 -7.207 53.299 1.00 45.34 61 GLY C C 1
ATOM 3995 O O . GLY C 1 61 ? 63.096 -8.422 53.132 1.00 43.94 61 GLY C O 1
ATOM 3996 N N . GLU C 1 62 ? 62.381 -6.665 54.351 1.00 46.41 62 GLU C N 1
ATOM 3997 C CA . GLU C 1 62 ? 61.786 -7.472 55.401 1.00 48.30 62 GLU C CA 1
ATOM 3998 C C . GLU C 1 62 ? 60.952 -8.635 54.838 1.00 46.83 62 GLU C C 1
ATOM 3999 O O . GLU C 1 62 ? 61.275 -9.812 55.052 1.00 46.90 62 GLU C O 1
ATOM 4005 N N . PRO C 1 63 ? 59.868 -8.325 54.102 1.00 44.83 63 PRO C N 1
ATOM 4006 C CA . PRO C 1 63 ? 59.061 -9.425 53.553 1.00 45.00 63 PRO C CA 1
ATOM 4007 C C . PRO C 1 63 ? 59.835 -10.296 52.545 1.00 43.39 63 PRO C C 1
ATOM 4008 O O . PRO C 1 63 ? 59.513 -11.462 52.347 1.00 42.72 63 PRO C O 1
ATOM 4012 N N . ALA C 1 64 ? 60.855 -9.725 51.915 1.00 42.20 64 ALA C N 1
ATOM 4013 C CA . ALA C 1 64 ? 61.649 -10.475 50.954 1.00 42.39 64 ALA C CA 1
ATOM 4014 C C . ALA C 1 64 ? 62.395 -11.589 51.683 1.00 42.25 64 ALA C C 1
ATOM 4015 O O . ALA C 1 64 ? 62.427 -12.735 51.228 1.00 40.78 64 ALA C O 1
ATOM 4017 N N . ALA C 1 65 ? 63.004 -11.237 52.814 1.00 43.10 65 ALA C N 1
ATOM 4018 C CA . ALA C 1 65 ? 63.736 -12.200 53.621 1.00 43.76 65 ALA C CA 1
ATOM 4019 C C . ALA C 1 65 ? 62.759 -13.236 54.176 1.00 45.27 65 ALA C C 1
ATOM 4020 O O . ALA C 1 65 ? 63.066 -14.430 54.219 1.00 46.04 65 ALA C O 1
ATOM 4022 N N . ASP C 1 66 ? 61.580 -12.778 54.597 1.00 46.23 66 ASP C N 1
ATOM 4023 C CA . ASP C 1 66 ? 60.569 -13.684 55.130 1.00 47.19 66 ASP C CA 1
ATOM 4024 C C . ASP C 1 66 ? 60.138 -14.663 54.047 1.00 46.54 66 ASP C C 1
ATOM 4025 O O . ASP C 1 66 ? 59.913 -15.847 54.316 1.00 46.84 66 ASP C O 1
ATOM 4030 N N . ALA C 1 67 ? 60.044 -14.163 52.817 1.00 45.79 67 ALA C N 1
ATOM 4031 C CA . ALA C 1 67 ? 59.646 -14.977 51.672 1.00 45.07 67 ALA C CA 1
ATOM 4032 C C . ALA C 1 67 ? 60.780 -15.915 51.249 1.00 45.07 67 ALA C C 1
ATOM 4033 O O . ALA C 1 67 ? 60.576 -16.857 50.479 1.00 44.10 67 ALA C O 1
ATOM 4035 N N . GLY C 1 68 ? 61.980 -15.633 51.744 1.00 44.93 68 GLY C N 1
ATOM 4036 C CA . GLY C 1 68 ? 63.114 -16.475 51.430 1.00 45.03 68 GLY C CA 1
ATOM 4037 C C . GLY C 1 68 ? 63.859 -16.091 50.175 1.00 44.75 68 GLY C C 1
ATOM 4038 O O . GLY C 1 68 ? 64.548 -16.914 49.570 1.00 45.87 68 GLY C O 1
ATOM 4047 N N . ASP C 1 70 ? 66.768 -14.428 47.975 1.00 42.72 70 ASP C N 1
ATOM 4048 C CA . ASP C 1 70 ? 68.188 -14.191 48.145 1.00 42.17 70 ASP C CA 1
ATOM 4049 C C . ASP C 1 70 ? 68.466 -12.751 48.580 1.00 41.38 70 ASP C C 1
ATOM 4050 O O . ASP C 1 70 ? 68.039 -11.796 47.927 1.00 40.39 70 ASP C O 1
ATOM 4055 N N . ARG C 1 71 ? 69.193 -12.603 49.682 1.00 40.76 71 ARG C N 1
ATOM 4056 C CA . ARG C 1 71 ? 69.518 -11.289 50.235 1.00 39.64 71 ARG C CA 1
ATOM 4057 C C . ARG C 1 71 ? 70.181 -10.331 49.261 1.00 38.55 71 ARG C C 1
ATOM 4058 O O . ARG C 1 71 ? 69.809 -9.161 49.183 1.00 37.77 71 ARG C O 1
ATOM 4066 N N . VAL C 1 72 ? 71.177 -10.825 48.538 1.00 37.42 72 VAL C N 1
ATOM 4067 C CA . VAL C 1 72 ? 71.889 -9.990 47.587 1.00 36.93 72 VAL C CA 1
ATOM 4068 C C . VAL C 1 72 ? 70.946 -9.516 46.496 1.00 37.18 72 VAL C C 1
ATOM 4069 O O . VAL C 1 72 ? 70.847 -8.321 46.231 1.00 36.06 72 VAL C O 1
ATOM 4073 N N . GLN C 1 73 ? 70.247 -10.449 45.863 1.00 36.49 73 GLN C N 1
ATOM 4074 C CA . GLN C 1 73 ? 69.321 -10.069 44.815 1.00 36.47 73 GLN C CA 1
ATOM 4075 C C . GLN C 1 73 ? 68.264 -9.121 45.332 1.00 35.89 73 GLN C C 1
ATOM 4076 O O . GLN C 1 73 ? 67.888 -8.173 44.651 1.00 35.88 73 GLN C O 1
ATOM 4082 N N . ALA C 1 74 ? 67.787 -9.380 46.544 1.00 36.60 74 ALA C N 1
ATOM 4083 C CA . ALA C 1 74 ? 66.771 -8.537 47.150 1.00 38.15 74 ALA C CA 1
ATOM 4084 C C . ALA C 1 74 ? 67.288 -7.110 47.328 1.00 38.52 74 ALA C C 1
ATOM 4085 O O . ALA C 1 74 ? 66.556 -6.159 47.077 1.00 40.98 74 ALA C O 1
ATOM 4087 N N . ASP C 1 75 ? 68.541 -6.950 47.746 1.00 38.27 75 ASP C N 1
ATOM 4088 C CA . ASP C 1 75 ? 69.098 -5.614 47.920 1.00 37.99 75 ASP C CA 1
ATOM 4089 C C . ASP C 1 75 ? 69.226 -4.869 46.593 1.00 37.05 75 ASP C C 1
ATOM 4090 O O . ASP C 1 75 ? 68.972 -3.672 46.527 1.00 38.44 75 ASP C O 1
ATOM 4095 N N . TYR C 1 76 ? 69.615 -5.567 45.538 1.00 35.11 76 TYR C N 1
ATOM 4096 C CA . TYR C 1 76 ? 69.750 -4.932 44.246 1.00 33.80 76 TYR C CA 1
ATOM 4097 C C . TYR C 1 76 ? 68.382 -4.452 43.778 1.00 33.37 76 TYR C C 1
ATOM 4098 O O . TYR C 1 76 ? 68.246 -3.354 43.230 1.00 34.11 76 TYR C O 1
ATOM 4107 N N . THR C 1 77 ? 67.365 -5.276 44.009 1.00 31.83 77 THR C N 1
ATOM 4108 C CA . THR C 1 77 ? 66.008 -4.932 43.625 1.00 30.20 77 THR C CA 1
ATOM 4109 C C . THR C 1 77 ? 65.638 -3.596 44.233 1.00 30.39 77 THR C C 1
ATOM 4110 O O . THR C 1 77 ? 65.048 -2.746 43.573 1.00 29.51 77 THR C O 1
ATOM 4114 N N . GLY C 1 78 ? 65.982 -3.423 45.502 1.00 30.82 78 GLY C N 1
ATOM 4115 C CA . GLY C 1 78 ? 65.675 -2.186 46.183 1.00 33.31 78 GLY C CA 1
ATOM 4116 C C . GLY C 1 78 ? 66.426 -1.007 45.601 1.00 35.03 78 GLY C C 1
ATOM 4117 O O . GLY C 1 78 ? 65.864 0.076 45.454 1.00 35.67 78 GLY C O 1
ATOM 4126 N N . LEU C 1 80 ? 67.295 -0.478 42.628 1.00 38.94 80 LEU C N 1
ATOM 4127 C CA . LEU C 1 80 ? 66.658 -0.072 41.390 1.00 37.29 80 LEU C CA 1
ATOM 4128 C C . LEU C 1 80 ? 65.498 0.855 41.740 1.00 36.28 80 LEU C C 1
ATOM 4129 O O . LEU C 1 80 ? 65.296 1.883 41.095 1.00 36.17 80 LEU C O 1
ATOM 4134 N N . GLY C 1 81 ? 64.740 0.480 42.764 1.00 34.22 81 GLY C N 1
ATOM 4135 C CA . GLY C 1 81 ? 63.616 1.289 43.175 1.00 34.61 81 GLY C CA 1
ATOM 4136 C C . GLY C 1 81 ? 64.071 2.682 43.547 1.00 34.25 81 GLY C C 1
ATOM 4137 O O . GLY C 1 81 ? 63.330 3.649 43.430 1.00 35.80 81 GLY C O 1
ATOM 4138 N N . THR C 1 82 ? 65.311 2.777 43.993 1.00 33.45 82 THR C N 1
ATOM 4139 C CA . THR C 1 82 ? 65.904 4.032 44.392 1.00 33.27 82 THR C CA 1
ATOM 4140 C C . THR C 1 82 ? 66.074 4.963 43.194 1.00 32.54 82 THR C C 1
ATOM 4141 O O . THR C 1 82 ? 65.885 6.176 43.297 1.00 31.67 82 THR C O 1
ATOM 4145 N N . VAL C 1 83 ? 66.439 4.384 42.059 1.00 31.62 83 VAL C N 1
ATOM 4146 C CA . VAL C 1 83 ? 66.639 5.143 40.840 1.00 31.35 83 VAL C CA 1
ATOM 4147 C C . VAL C 1 83 ? 65.306 5.631 40.302 1.00 32.07 83 VAL C C 1
ATOM 4148 O O . VAL C 1 83 ? 65.224 6.677 39.666 1.00 31.60 83 VAL C O 1
ATOM 4160 N N . ASN C 1 85 ? 62.746 6.556 42.136 1.00 34.68 85 ASN C N 1
ATOM 4161 C CA . ASN C 1 85 ? 62.380 7.727 42.921 1.00 34.22 85 ASN C CA 1
ATOM 4162 C C . ASN C 1 85 ? 63.224 8.918 42.471 1.00 34.34 85 ASN C C 1
ATOM 4163 O O . ASN C 1 85 ? 62.733 10.041 42.402 1.00 34.90 85 ASN C O 1
ATOM 4168 N N . ALA C 1 86 ? 64.492 8.658 42.153 1.00 33.34 86 ALA C N 1
ATOM 4169 C CA . ALA C 1 86 ? 65.407 9.697 41.718 1.00 32.40 86 ALA C CA 1
ATOM 4170 C C . ALA C 1 86 ? 64.944 10.326 40.419 1.00 32.48 86 ALA C C 1
ATOM 4171 O O . ALA C 1 86 ? 64.931 11.544 40.291 1.00 32.59 86 ALA C O 1
ATOM 4173 N N . LEU C 1 87 ? 64.564 9.501 39.451 1.00 32.97 87 LEU C N 1
ATOM 4174 C CA . LEU C 1 87 ? 64.099 10.023 38.167 1.00 34.77 87 LEU C CA 1
ATOM 4175 C C . LEU C 1 87 ? 62.873 10.916 38.338 1.00 35.24 87 LEU C C 1
ATOM 4176 O O . LEU C 1 87 ? 62.783 11.984 37.730 1.00 35.25 87 LEU C O 1
ATOM 4181 N N . VAL C 1 88 ? 61.936 10.478 39.168 1.00 34.75 88 VAL C N 1
ATOM 4182 C CA . VAL C 1 88 ? 60.742 11.257 39.396 1.00 35.46 88 VAL C CA 1
ATOM 4183 C C . VAL C 1 88 ? 61.056 12.532 40.166 1.00 36.04 88 VAL C C 1
ATOM 4184 O O . VAL C 1 88 ? 60.468 13.579 39.897 1.00 37.02 88 VAL C O 1
ATOM 4196 N N . ALA C 1 90 ? 63.923 14.109 40.148 1.00 35.57 90 ALA C N 1
ATOM 4197 C CA . ALA C 1 90 ? 64.700 14.964 39.277 1.00 35.98 90 ALA C CA 1
ATOM 4198 C C . ALA C 1 90 ? 63.773 15.730 38.337 1.00 37.02 90 ALA C C 1
ATOM 4199 O O . ALA C 1 90 ? 63.967 16.921 38.105 1.00 36.96 90 ALA C O 1
ATOM 4201 N N . ASP C 1 91 ? 62.768 15.039 37.800 1.00 38.26 91 ASP C N 1
ATOM 4202 C CA . ASP C 1 91 ? 61.816 15.652 36.884 1.00 38.45 91 ASP C CA 1
ATOM 4203 C C . ASP C 1 91 ? 61.014 16.735 37.578 1.00 38.95 91 ASP C C 1
ATOM 4204 O O . ASP C 1 91 ? 60.816 17.825 37.037 1.00 40.04 91 ASP C O 1
ATOM 4209 N N . SER C 1 92 ? 60.548 16.431 38.781 1.00 38.06 92 SER C N 1
ATOM 4210 C CA . SER C 1 92 ? 59.755 17.379 39.534 1.00 37.13 92 SER C CA 1
ATOM 4211 C C . SER C 1 92 ? 60.555 18.621 39.820 1.00 36.68 92 SER C C 1
ATOM 4212 O O . SER C 1 92 ? 60.022 19.722 39.817 1.00 36.12 92 SER C O 1
ATOM 4215 N N . LEU C 1 93 ? 61.843 18.447 40.077 1.00 36.27 93 LEU C N 1
ATOM 4216 C CA . LEU C 1 93 ? 62.693 19.589 40.365 1.00 36.59 93 LEU C CA 1
ATOM 4217 C C . LEU C 1 93 ? 62.843 20.476 39.135 1.00 36.77 93 LEU C C 1
ATOM 4218 O O . LEU C 1 93 ? 62.886 21.702 39.244 1.00 35.88 93 LEU C O 1
ATOM 4223 N N . GLN C 1 94 ? 62.920 19.856 37.964 1.00 37.19 94 GLN C N 1
ATOM 4224 C CA . GLN C 1 94 ? 63.063 20.608 36.731 1.00 37.62 94 GLN C CA 1
ATOM 4225 C C . GLN C 1 94 ? 61.800 21.428 36.505 1.00 38.18 94 GLN C C 1
ATOM 4226 O O . GLN C 1 94 ? 61.841 22.489 35.890 1.00 37.63 94 GLN C O 1
ATOM 4232 N N . HIS C 1 95 ? 60.681 20.933 37.026 1.00 38.95 95 HIS C N 1
ATOM 4233 C CA . HIS C 1 95 ? 59.396 21.612 36.913 1.00 40.42 95 HIS C CA 1
ATOM 4234 C C . HIS C 1 95 ? 59.455 23.020 37.494 1.00 40.66 95 HIS C C 1
ATOM 4235 O O . HIS C 1 95 ? 58.663 23.878 37.117 1.00 40.41 95 HIS C O 1
ATOM 4242 N N . TYR C 1 96 ? 60.378 23.248 38.426 1.00 40.90 96 TYR C N 1
ATOM 4243 C CA . TYR C 1 96 ? 60.529 24.557 39.047 1.00 41.57 96 TYR C CA 1
ATOM 4244 C C . TYR C 1 96 ? 61.824 25.213 38.610 1.00 41.89 96 TYR C C 1
ATOM 4245 O O . TYR C 1 96 ? 62.456 25.946 39.373 1.00 41.28 96 TYR C O 1
ATOM 4254 N N . GLY C 1 97 ? 62.219 24.927 37.375 1.00 41.30 97 GLY C N 1
ATOM 4255 C CA . GLY C 1 97 ? 63.427 25.505 36.815 1.00 40.95 97 GLY C CA 1
ATOM 4256 C C . GLY C 1 97 ? 64.751 25.196 37.489 1.00 41.04 97 GLY C C 1
ATOM 4257 O O . GLY C 1 97 ? 65.629 26.055 37.548 1.00 42.07 97 GLY C O 1
ATOM 4258 N N . VAL C 1 98 ? 64.911 23.981 37.993 1.00 40.56 98 VAL C N 1
ATOM 4259 C CA . VAL C 1 98 ? 66.160 23.609 38.628 1.00 39.66 98 VAL C CA 1
ATOM 4260 C C . VAL C 1 98 ? 66.880 22.645 37.708 1.00 39.37 98 VAL C C 1
ATOM 4261 O O . VAL C 1 98 ? 66.298 21.657 37.274 1.00 40.88 98 VAL C O 1
ATOM 4265 N N . ASP C 1 99 ? 68.138 22.941 37.392 1.00 38.79 99 ASP C N 1
ATOM 4266 C CA . ASP C 1 99 ? 68.929 22.080 36.522 1.00 38.02 99 ASP C CA 1
ATOM 4267 C C . ASP C 1 99 ? 69.435 20.952 37.400 1.00 37.26 99 ASP C C 1
ATOM 4268 O O . ASP C 1 99 ? 70.281 21.164 38.259 1.00 37.92 99 ASP C O 1
ATOM 4273 N N . THR C 1 100 ? 68.903 19.755 37.190 1.00 35.94 100 THR C N 1
ATOM 4274 C CA . THR C 1 100 ? 69.278 18.597 37.996 1.00 34.29 100 THR C CA 1
ATOM 4275 C C . THR C 1 100 ? 70.030 17.515 37.223 1.00 33.05 100 THR C C 1
ATOM 4276 O O . THR C 1 100 ? 69.972 17.459 35.996 1.00 32.69 100 THR C O 1
ATOM 4280 N N . ARG C 1 101 ? 70.742 16.661 37.951 1.00 31.49 101 ARG C N 1
ATOM 4281 C CA . ARG C 1 101 ? 71.471 15.551 37.345 1.00 30.68 101 ARG C CA 1
ATOM 4282 C C . ARG C 1 101 ? 71.360 14.334 38.248 1.00 30.57 101 ARG C C 1
ATOM 4283 O O . ARG C 1 101 ? 71.593 14.416 39.452 1.00 30.28 101 ARG C O 1
ATOM 4291 N N . VAL C 1 102 ? 70.999 13.200 37.675 1.00 29.87 102 VAL C N 1
ATOM 4292 C CA . VAL C 1 102 ? 70.898 11.987 38.462 1.00 29.44 102 VAL C CA 1
ATOM 4293 C C . VAL C 1 102 ? 72.164 11.170 38.240 1.00 30.77 102 VAL C C 1
ATOM 4294 O O . VAL C 1 102 ? 72.595 11.010 37.104 1.00 31.08 102 VAL C O 1
ATOM 4298 N N . GLN C 1 103 ? 72.777 10.683 39.318 1.00 30.84 103 GLN C N 1
ATOM 4299 C CA . GLN C 1 103 ? 73.978 9.852 39.203 1.00 31.92 103 GLN C CA 1
ATOM 4300 C C . GLN C 1 103 ? 73.708 8.551 39.936 1.00 32.53 103 GLN C C 1
ATOM 4301 O O . GLN C 1 103 ? 73.411 8.551 41.128 1.00 34.38 103 GLN C O 1
ATOM 4307 N N . THR C 1 104 ? 73.814 7.436 39.232 1.00 32.34 104 THR C N 1
ATOM 4308 C CA . THR C 1 104 ? 73.550 6.153 39.855 1.00 31.82 104 THR C CA 1
ATOM 4309 C C . THR C 1 104 ? 74.819 5.386 40.186 1.00 31.56 104 THR C C 1
ATOM 4310 O O . THR C 1 104 ? 75.762 5.386 39.416 1.00 29.73 104 THR C O 1
ATOM 4314 N N . ALA C 1 105 ? 74.826 4.727 41.337 1.00 33.49 105 ALA C N 1
ATOM 4315 C CA . ALA C 1 105 ? 75.977 3.953 41.771 1.00 36.07 105 ALA C CA 1
ATOM 4316 C C . ALA C 1 105 ? 76.152 2.781 40.814 1.00 37.63 105 ALA C C 1
ATOM 4317 O O . ALA C 1 105 ? 77.255 2.263 40.634 1.00 39.04 105 ALA C O 1
ATOM 4319 N N . ILE C 1 106 ? 75.051 2.356 40.210 1.00 38.94 106 ILE C N 1
ATOM 4320 C CA . ILE C 1 106 ? 75.081 1.273 39.238 1.00 40.96 106 ILE C CA 1
ATOM 4321 C C . ILE C 1 106 ? 74.896 1.976 37.909 1.00 41.43 106 ILE C C 1
ATOM 4322 O O . ILE C 1 106 ? 73.818 2.521 37.635 1.00 40.44 106 ILE C O 1
ATOM 4327 N N . PRO C 1 107 ? 75.961 2.010 37.081 1.00 41.34 107 PRO C N 1
ATOM 4328 C CA . PRO C 1 107 ? 75.957 2.648 35.757 1.00 44.24 107 PRO C CA 1
ATOM 4329 C C . PRO C 1 107 ? 74.887 2.083 34.829 1.00 44.89 107 PRO C C 1
ATOM 4330 O O . PRO C 1 107 ? 74.768 0.866 34.656 1.00 44.51 107 PRO C O 1
ATOM 4342 N N . GLN C 1 109 ? 74.252 3.656 31.547 1.00 50.86 109 GLN C N 1
ATOM 4343 C CA . GLN C 1 109 ? 74.568 4.524 30.429 1.00 51.18 109 GLN C CA 1
ATOM 4344 C C . GLN C 1 109 ? 73.417 5.371 29.895 1.00 50.67 109 GLN C C 1
ATOM 4345 O O . GLN C 1 109 ? 73.460 6.600 29.988 1.00 51.71 109 GLN C O 1
ATOM 4351 N N . ASN C 1 110 ? 72.390 4.713 29.357 1.00 48.44 110 ASN C N 1
ATOM 4352 C CA . ASN C 1 110 ? 71.251 5.404 28.762 1.00 47.49 110 ASN C CA 1
ATOM 4353 C C . ASN C 1 110 ? 70.314 6.147 29.723 1.00 46.88 110 ASN C C 1
ATOM 4354 O O . ASN C 1 110 ? 70.094 7.351 29.585 1.00 47.69 110 ASN C O 1
ATOM 4359 N N . VAL C 1 111 ? 69.763 5.420 30.689 1.00 46.25 111 VAL C N 1
ATOM 4360 C CA . VAL C 1 111 ? 68.819 5.979 31.650 1.00 44.51 111 VAL C CA 1
ATOM 4361 C C . VAL C 1 111 ? 69.320 7.137 32.506 1.00 43.34 111 VAL C C 1
ATOM 4362 O O . VAL C 1 111 ? 68.596 8.115 32.719 1.00 43.25 111 VAL C O 1
ATOM 4366 N N . ALA C 1 112 ? 70.541 7.031 33.012 1.00 41.89 112 ALA C N 1
ATOM 4367 C CA . ALA C 1 112 ? 71.066 8.088 33.856 1.00 41.92 112 ALA C CA 1
ATOM 4368 C C . ALA C 1 112 ? 72.579 8.067 33.940 1.00 42.49 112 ALA C C 1
ATOM 4369 O O . ALA C 1 112 ? 73.219 7.019 33.814 1.00 44.04 112 ALA C O 1
ATOM 4371 N N . GLU C 1 113 ? 73.144 9.241 34.181 1.00 41.53 113 GLU C N 1
ATOM 4372 C CA . GLU C 1 113 ? 74.580 9.409 34.280 1.00 40.93 113 GLU C CA 1
ATOM 4373 C C . GLU C 1 113 ? 75.186 8.575 35.413 1.00 39.97 113 GLU C C 1
ATOM 4374 O O . GLU C 1 113 ? 74.671 8.561 36.524 1.00 40.42 113 GLU C O 1
ATOM 4380 N N . PRO C 1 114 ? 76.285 7.848 35.139 1.00 39.83 114 PRO C N 1
ATOM 4381 C CA . PRO C 1 114 ? 76.916 7.033 36.189 1.00 37.56 114 PRO C CA 1
ATOM 4382 C C . PRO C 1 114 ? 77.594 7.937 37.212 1.00 37.27 114 PRO C C 1
ATOM 4383 O O . PRO C 1 114 ? 77.957 9.076 36.901 1.00 37.83 114 PRO C O 1
ATOM 4387 N N . TYR C 1 115 ? 77.768 7.430 38.427 1.00 36.71 115 TYR C N 1
ATOM 4388 C CA . TYR C 1 115 ? 78.385 8.209 39.498 1.00 35.60 115 TYR C CA 1
ATOM 4389 C C . TYR C 1 115 ? 79.902 8.351 39.416 1.00 36.02 115 TYR C C 1
ATOM 4390 O O . TYR C 1 115 ? 80.637 7.369 39.422 1.00 36.24 115 TYR C O 1
ATOM 4399 N N . ILE C 1 116 ? 80.361 9.594 39.359 1.00 35.75 116 ILE C N 1
ATOM 4400 C CA . ILE C 1 116 ? 81.780 9.900 39.290 1.00 34.73 116 ILE C CA 1
ATOM 4401 C C . ILE C 1 116 ? 81.958 11.128 40.154 1.00 34.49 116 ILE C C 1
ATOM 4402 O O . ILE C 1 116 ? 81.414 12.193 39.849 1.00 34.82 116 ILE C O 1
ATOM 4407 N N . ARG C 1 117 ? 82.697 10.979 41.246 1.00 34.66 117 ARG C N 1
ATOM 4408 C CA . ARG C 1 117 ? 82.911 12.092 42.166 1.00 34.90 117 ARG C CA 1
ATOM 4409 C C . ARG C 1 117 ? 83.323 13.370 41.446 1.00 34.54 117 ARG C C 1
ATOM 4410 O O . ARG C 1 117 ? 82.795 14.445 41.731 1.00 33.54 117 ARG C O 1
ATOM 4418 N N . GLY C 1 118 ? 84.261 13.244 40.514 1.00 34.42 118 GLY C N 1
ATOM 4419 C CA . GLY C 1 118 ? 84.714 14.403 39.770 1.00 35.19 118 GLY C CA 1
ATOM 4420 C C . GLY C 1 118 ? 83.566 15.192 39.163 1.00 36.66 118 GLY C C 1
ATOM 4421 O O . GLY C 1 118 ? 83.473 16.408 39.352 1.00 35.86 118 GLY C O 1
ATOM 4422 N N . ARG C 1 119 ? 82.697 14.495 38.429 1.00 37.44 119 ARG C N 1
ATOM 4423 C CA . ARG C 1 119 ? 81.537 15.108 37.788 1.00 38.48 119 ARG C CA 1
ATOM 4424 C C . ARG C 1 119 ? 80.589 15.668 38.840 1.00 38.04 119 ARG C C 1
ATOM 4425 O O . ARG C 1 119 ? 80.180 16.826 38.776 1.00 37.89 119 ARG C O 1
ATOM 4433 N N . ALA C 1 120 ? 80.236 14.828 39.805 1.00 36.10 120 ALA C N 1
ATOM 4434 C CA . ALA C 1 120 ? 79.332 15.237 40.861 1.00 34.25 120 ALA C CA 1
ATOM 4435 C C . ALA C 1 120 ? 79.803 16.556 41.449 1.00 33.04 120 ALA C C 1
ATOM 4436 O O . ALA C 1 120 ? 79.027 17.497 41.565 1.00 31.78 120 ALA C O 1
ATOM 4438 N N . LEU C 1 121 ? 81.075 16.642 41.812 1.00 32.80 121 LEU C N 1
ATOM 4439 C CA . LEU C 1 121 ? 81.584 17.888 42.388 1.00 32.44 121 LEU C CA 1
ATOM 4440 C C . LEU C 1 121 ? 81.361 19.073 41.470 1.00 32.14 121 LEU C C 1
ATOM 4441 O O . LEU C 1 121 ? 80.775 20.077 41.881 1.00 29.90 121 LEU C O 1
ATOM 4446 N N . ARG C 1 122 ? 81.829 18.947 40.227 1.00 31.99 122 ARG C N 1
ATOM 4447 C CA . ARG C 1 122 ? 81.690 20.016 39.238 1.00 33.35 122 ARG C CA 1
ATOM 4448 C C . ARG C 1 122 ? 80.238 20.426 38.991 1.00 33.71 122 ARG C C 1
ATOM 4449 O O . ARG C 1 122 ? 79.961 21.598 38.751 1.00 35.24 122 ARG C O 1
ATOM 4457 N N . HIS C 1 123 ? 79.325 19.459 39.052 1.00 33.69 123 HIS C N 1
ATOM 4458 C CA . HIS C 1 123 ? 77.910 19.719 38.847 1.00 33.05 123 HIS C CA 1
ATOM 4459 C C . HIS C 1 123 ? 77.406 20.677 39.913 1.00 34.06 123 HIS C C 1
ATOM 4460 O O . HIS C 1 123 ? 76.763 21.680 39.605 1.00 33.51 123 HIS C O 1
ATOM 4467 N N . LEU C 1 124 ? 77.699 20.358 41.172 1.00 34.62 124 LEU C N 1
ATOM 4468 C CA . LEU C 1 124 ? 77.285 21.191 42.296 1.00 35.42 124 LEU C CA 1
ATOM 4469 C C . LEU C 1 124 ? 77.885 22.589 42.182 1.00 36.42 124 LEU C C 1
ATOM 4470 O O . LEU C 1 124 ? 77.232 23.574 42.518 1.00 36.19 124 LEU C O 1
ATOM 4475 N N . GLU C 1 125 ? 79.124 22.667 41.700 1.00 37.69 125 GLU C N 1
ATOM 4476 C CA . GLU C 1 125 ? 79.794 23.950 41.523 1.00 39.15 125 GLU C CA 1
ATOM 4477 C C . GLU C 1 125 ? 79.058 24.793 40.468 1.00 38.50 125 GLU C C 1
ATOM 4478 O O . GLU C 1 125 ? 79.169 26.017 40.451 1.00 37.71 125 GLU C O 1
ATOM 4484 N N . LYS C 1 126 ? 78.295 24.133 39.603 1.00 37.67 126 LYS C N 1
ATOM 4485 C CA . LYS C 1 126 ? 77.535 24.819 38.578 1.00 37.97 126 LYS C CA 1
ATOM 4486 C C . LYS C 1 126 ? 76.116 25.108 39.069 1.00 38.58 126 LYS C C 1
ATOM 4487 O O . LYS C 1 126 ? 75.218 25.412 38.277 1.00 39.21 126 LYS C O 1
ATOM 4493 N N . ASN C 1 127 ? 75.916 24.995 40.378 1.00 39.23 127 ASN C N 1
ATOM 4494 C CA . ASN C 1 127 ? 74.622 25.250 41.000 1.00 40.15 127 ASN C CA 1
ATOM 4495 C C . ASN C 1 127 ? 73.507 24.313 40.531 1.00 39.52 127 ASN C C 1
ATOM 4496 O O . ASN C 1 127 ? 72.355 24.721 40.399 1.00 39.66 127 ASN C O 1
ATOM 4501 N N . ARG C 1 128 ? 73.851 23.060 40.269 1.00 37.81 128 ARG C N 1
ATOM 4502 C CA . ARG C 1 128 ? 72.864 22.082 39.848 1.00 35.89 128 ARG C CA 1
ATOM 4503 C C . ARG C 1 128 ? 72.610 21.153 41.033 1.00 35.10 128 ARG C C 1
ATOM 4504 O O . ARG C 1 128 ? 73.464 20.989 41.899 1.00 34.34 128 ARG C O 1
ATOM 4512 N N . ILE C 1 129 ? 71.431 20.561 41.091 1.00 33.77 129 ILE C N 1
ATOM 4513 C CA . ILE C 1 129 ? 71.139 19.638 42.167 1.00 33.01 129 ILE C CA 1
ATOM 4514 C C . ILE C 1 129 ? 71.461 18.239 41.660 1.00 33.25 129 ILE C C 1
ATOM 4515 O O . ILE C 1 129 ? 71.079 17.858 40.545 1.00 32.89 129 ILE C O 1
ATOM 4520 N N . VAL C 1 130 ? 72.173 17.476 42.482 1.00 31.63 130 VAL C N 1
ATOM 4521 C CA . VAL C 1 130 ? 72.552 16.122 42.117 1.00 30.45 130 VAL C CA 1
ATOM 4522 C C . VAL C 1 130 ? 71.727 15.126 42.912 1.00 30.60 130 VAL C C 1
ATOM 4523 O O . VAL C 1 130 ? 71.645 15.219 44.126 1.00 29.80 130 VAL C O 1
ATOM 4527 N N . VAL C 1 131 ? 71.112 14.176 42.224 1.00 30.96 131 VAL C N 1
ATOM 4528 C CA . VAL C 1 131 ? 70.320 13.164 42.895 1.00 30.71 131 VAL C CA 1
ATOM 4529 C C . VAL C 1 131 ? 71.007 11.806 42.723 1.00 31.68 131 VAL C C 1
ATOM 4530 O O . VAL C 1 131 ? 71.151 11.312 41.608 1.00 32.19 131 VAL C O 1
ATOM 4534 N N . PHE C 1 132 ? 71.445 11.212 43.825 1.00 31.21 132 PHE C N 1
ATOM 4535 C CA . PHE C 1 132 ? 72.111 9.920 43.781 1.00 32.67 132 PHE C CA 1
ATOM 4536 C C . PHE C 1 132 ? 71.123 8.757 43.826 1.00 33.98 132 PHE C C 1
ATOM 4537 O O . PHE C 1 132 ? 70.148 8.794 44.574 1.00 35.76 132 PHE C O 1
ATOM 4545 N N . GLY C 1 133 ? 71.380 7.710 43.043 1.00 34.93 133 GLY C N 1
ATOM 4546 C CA . GLY C 1 133 ? 70.497 6.548 43.038 1.00 33.65 133 GLY C CA 1
ATOM 4547 C C . GLY C 1 133 ? 71.258 5.244 43.190 1.00 32.84 133 GLY C C 1
ATOM 4548 O O . GLY C 1 133 ? 72.464 5.204 42.976 1.00 32.51 133 GLY C O 1
ATOM 4549 N N . ALA C 1 134 ? 70.561 4.175 43.563 1.00 33.96 134 ALA C N 1
ATOM 4550 C CA . ALA C 1 134 ? 71.187 2.846 43.741 1.00 35.88 134 ALA C CA 1
ATOM 4551 C C . ALA C 1 134 ? 72.157 2.750 44.927 1.00 35.54 134 ALA C C 1
ATOM 4552 O O . ALA C 1 134 ? 73.040 1.895 44.936 1.00 34.37 134 ALA C O 1
ATOM 4554 N N . GLY C 1 135 ? 71.986 3.623 45.917 1.00 36.53 135 GLY C N 1
ATOM 4555 C CA . GLY C 1 135 ? 72.858 3.589 47.077 1.00 36.83 135 GLY C CA 1
ATOM 4556 C C . GLY C 1 135 ? 74.328 3.659 46.717 1.00 38.49 135 GLY C C 1
ATOM 4557 O O . GLY C 1 135 ? 74.791 4.671 46.185 1.00 40.06 135 GLY C O 1
ATOM 4558 N N . ILE C 1 136 ? 75.082 2.602 47.009 1.00 39.07 136 ILE C N 1
ATOM 4559 C CA . ILE C 1 136 ? 76.504 2.599 46.661 1.00 39.11 136 ILE C CA 1
ATOM 4560 C C . ILE C 1 136 ? 76.846 1.446 45.719 1.00 38.58 136 ILE C C 1
ATOM 4561 O O . ILE C 1 136 ? 78.012 1.106 45.564 1.00 38.31 136 ILE C O 1
ATOM 4566 N N . GLY C 1 137 ? 75.822 0.847 45.111 1.00 39.28 137 GLY C N 1
ATOM 4567 C CA . GLY C 1 137 ? 76.025 -0.243 44.168 1.00 39.96 137 GLY C CA 1
ATOM 4568 C C . GLY C 1 137 ? 76.452 -1.569 44.770 1.00 40.89 137 GLY C C 1
ATOM 4569 O O . GLY C 1 137 ? 76.746 -2.548 44.072 1.00 41.25 137 GLY C O 1
ATOM 4570 N N . SER C 1 138 ? 76.467 -1.615 46.090 1.00 41.20 138 SER C N 1
ATOM 4571 C CA . SER C 1 138 ? 76.883 -2.815 46.781 1.00 41.15 138 SER C CA 1
ATOM 4572 C C . SER C 1 138 ? 75.831 -3.196 47.821 1.00 39.48 138 SER C C 1
ATOM 4573 O O . SER C 1 138 ? 75.209 -2.324 48.434 1.00 39.26 138 SER C O 1
ATOM 4576 N N . PRO C 1 139 ? 75.602 -4.502 48.014 1.00 37.99 139 PRO C N 1
ATOM 4577 C CA . PRO C 1 139 ? 74.626 -5.015 48.975 1.00 37.93 139 PRO C CA 1
ATOM 4578 C C . PRO C 1 139 ? 75.109 -4.966 50.416 1.00 36.53 139 PRO C C 1
ATOM 4579 O O . PRO C 1 139 ? 76.255 -4.624 50.678 1.00 36.34 139 PRO C O 1
ATOM 4583 N N . TYR C 1 140 ? 74.216 -5.310 51.338 1.00 36.16 140 TYR C N 1
ATOM 4584 C CA . TYR C 1 140 ? 74.499 -5.331 52.771 1.00 36.30 140 TYR C CA 1
ATOM 4585 C C . TYR C 1 140 ? 74.694 -3.985 53.437 1.00 37.14 140 TYR C C 1
ATOM 4586 O O . TYR C 1 140 ? 74.881 -3.939 54.638 1.00 38.42 140 TYR C O 1
ATOM 4595 N N . PHE C 1 141 ? 74.660 -2.892 52.682 1.00 38.42 141 PHE C N 1
ATOM 4596 C CA . PHE C 1 141 ? 74.813 -1.580 53.301 1.00 39.75 141 PHE C CA 1
ATOM 4597 C C . PHE C 1 141 ? 73.460 -0.906 53.390 1.00 41.04 141 PHE C C 1
ATOM 4598 O O . PHE C 1 141 ? 72.537 -1.283 52.673 1.00 42.27 141 PHE C O 1
ATOM 4606 N N . SER C 1 142 ? 73.342 0.091 54.261 1.00 41.37 142 SER C N 1
ATOM 4607 C CA . SER C 1 142 ? 72.073 0.801 54.441 1.00 42.55 142 SER C CA 1
ATOM 4608 C C . SER C 1 142 ? 72.029 2.152 53.748 1.00 43.09 142 SER C C 1
ATOM 4609 O O . SER C 1 142 ? 73.034 2.611 53.208 1.00 43.80 142 SER C O 1
ATOM 4612 N N . THR C 1 143 ? 70.856 2.786 53.780 1.00 43.52 143 THR C N 1
ATOM 4613 C CA . THR C 1 143 ? 70.659 4.097 53.157 1.00 43.42 143 THR C CA 1
ATOM 4614 C C . THR C 1 143 ? 71.427 5.168 53.919 1.00 44.21 143 THR C C 1
ATOM 4615 O O . THR C 1 143 ? 71.767 6.215 53.358 1.00 45.51 143 THR C O 1
ATOM 4619 N N . ASP C 1 144 ? 71.691 4.913 55.200 1.00 43.45 144 ASP C N 1
ATOM 4620 C CA . ASP C 1 144 ? 72.448 5.867 56.011 1.00 42.02 144 ASP C CA 1
ATOM 4621 C C . ASP C 1 144 ? 73.883 5.859 55.498 1.00 40.84 144 ASP C C 1
ATOM 4622 O O . ASP C 1 144 ? 74.512 6.907 55.323 1.00 40.36 144 ASP C O 1
ATOM 4627 N N . THR C 1 145 ? 74.388 4.660 55.248 1.00 38.37 145 THR C N 1
ATOM 4628 C CA . THR C 1 145 ? 75.739 4.508 54.761 1.00 37.46 145 THR C CA 1
ATOM 4629 C C . THR C 1 145 ? 75.858 5.254 53.441 1.00 35.82 145 THR C C 1
ATOM 4630 O O . THR C 1 145 ? 76.873 5.890 53.156 1.00 36.44 145 THR C O 1
ATOM 4634 N N . THR C 1 146 ? 74.811 5.177 52.635 1.00 33.38 146 THR C N 1
ATOM 4635 C CA . THR C 1 146 ? 74.811 5.856 51.358 1.00 31.45 146 THR C CA 1
ATOM 4636 C C . THR C 1 146 ? 74.883 7.361 51.550 1.00 30.23 146 THR C C 1
ATOM 4637 O O . THR C 1 146 ? 75.680 8.035 50.913 1.00 29.72 146 THR C O 1
ATOM 4641 N N . ALA C 1 147 ? 74.045 7.889 52.429 1.00 29.70 147 ALA C N 1
ATOM 4642 C CA . ALA C 1 147 ? 74.045 9.316 52.670 1.00 30.29 147 ALA C CA 1
ATOM 4643 C C . ALA C 1 147 ? 75.387 9.779 53.246 1.00 31.17 147 ALA C C 1
ATOM 4644 O O . ALA C 1 147 ? 75.916 10.809 52.843 1.00 31.09 147 ALA C O 1
ATOM 4646 N N . ALA C 1 148 ? 75.941 9.016 54.181 1.00 31.64 148 ALA C N 1
ATOM 4647 C CA . ALA C 1 148 ? 77.209 9.381 54.802 1.00 32.37 148 ALA C CA 1
ATOM 4648 C C . ALA C 1 148 ? 78.348 9.330 53.806 1.00 33.40 148 ALA C C 1
ATOM 4649 O O . ALA C 1 148 ? 79.118 10.276 53.684 1.00 33.65 148 ALA C O 1
ATOM 4651 N N . LEU C 1 149 ? 78.460 8.213 53.100 1.00 34.49 149 LEU C N 1
ATOM 4652 C CA . LEU C 1 149 ? 79.516 8.042 52.115 1.00 35.78 149 LEU C CA 1
ATOM 4653 C C . LEU C 1 149 ? 79.471 9.140 51.046 1.00 35.82 149 LEU C C 1
ATOM 4654 O O . LEU C 1 149 ? 80.486 9.767 50.739 1.00 35.41 149 LEU C O 1
ATOM 4659 N N . ARG C 1 150 ? 78.292 9.366 50.479 1.00 35.35 150 ARG C N 1
ATOM 4660 C CA . ARG C 1 150 ? 78.132 10.380 49.449 1.00 35.63 150 ARG C CA 1
ATOM 4661 C C . ARG C 1 150 ? 78.415 11.775 49.967 1.00 35.69 150 ARG C C 1
ATOM 4662 O O . ARG C 1 150 ? 79.017 12.581 49.269 1.00 35.56 150 ARG C O 1
ATOM 4670 N N . ALA C 1 151 ? 77.972 12.063 51.187 1.00 35.50 151 ALA C N 1
ATOM 4671 C CA . ALA C 1 151 ? 78.191 13.375 51.794 1.00 35.36 151 ALA C CA 1
ATOM 4672 C C . ALA C 1 151 ? 79.685 13.624 51.956 1.00 36.11 151 ALA C C 1
ATOM 4673 O O . ALA C 1 151 ? 80.160 14.737 51.746 1.00 37.62 151 ALA C O 1
ATOM 4675 N N . ALA C 1 152 ? 80.422 12.581 52.318 1.00 36.31 152 ALA C N 1
ATOM 4676 C CA . ALA C 1 152 ? 81.853 12.704 52.509 1.00 37.58 152 ALA C CA 1
ATOM 4677 C C . ALA C 1 152 ? 82.589 12.913 51.188 1.00 38.79 152 ALA C C 1
ATOM 4678 O O . ALA C 1 152 ? 83.581 13.637 51.127 1.00 40.68 152 ALA C O 1
ATOM 4680 N N . GLU C 1 153 ? 82.103 12.274 50.129 1.00 39.29 153 GLU C N 1
ATOM 4681 C CA . GLU C 1 153 ? 82.728 12.373 48.822 1.00 39.54 153 GLU C CA 1
ATOM 4682 C C . GLU C 1 153 ? 82.524 13.724 48.177 1.00 39.16 153 GLU C C 1
ATOM 4683 O O . GLU C 1 153 ? 83.449 14.275 47.585 1.00 39.79 153 GLU C O 1
ATOM 4689 N N . ILE C 1 154 ? 81.318 14.263 48.279 1.00 38.79 154 ILE C N 1
ATOM 4690 C CA . ILE C 1 154 ? 81.040 15.569 47.690 1.00 38.72 154 ILE C CA 1
ATOM 4691 C C . ILE C 1 154 ? 81.393 16.655 48.681 1.00 38.50 154 ILE C C 1
ATOM 4692 O O . ILE C 1 154 ? 81.158 17.833 48.429 1.00 38.03 154 ILE C O 1
ATOM 4697 N N . GLU C 1 155 ? 81.934 16.245 49.819 1.00 39.23 155 GLU C N 1
ATOM 4698 C CA . GLU C 1 155 ? 82.342 17.187 50.846 1.00 41.42 155 GLU C CA 1
ATOM 4699 C C . GLU C 1 155 ? 81.218 18.141 51.255 1.00 40.90 155 GLU C C 1
ATOM 4700 O O . GLU C 1 155 ? 81.318 19.353 51.052 1.00 41.45 155 GLU C O 1
ATOM 4706 N N . ALA C 1 156 ? 80.152 17.582 51.828 1.00 38.84 156 ALA C N 1
ATOM 4707 C CA . ALA C 1 156 ? 79.012 18.366 52.277 1.00 37.25 156 ALA C CA 1
ATOM 4708 C C . ALA C 1 156 ? 79.242 18.788 53.716 1.00 37.31 156 ALA C C 1
ATOM 4709 O O . ALA C 1 156 ? 79.895 18.076 54.472 1.00 35.87 156 ALA C O 1
ATOM 4711 N N . ASP C 1 157 ? 78.711 19.945 54.093 1.00 37.56 157 ASP C N 1
ATOM 4712 C CA . ASP C 1 157 ? 78.872 20.431 55.453 1.00 38.84 157 ASP C CA 1
ATOM 4713 C C . ASP C 1 157 ? 77.940 19.710 56.430 1.00 37.31 157 ASP C C 1
ATOM 4714 O O . ASP C 1 157 ? 78.302 19.473 57.580 1.00 38.18 157 ASP C O 1
ATOM 4719 N N . ALA C 1 158 ? 76.748 19.356 55.972 1.00 35.20 158 ALA C N 1
ATOM 4720 C CA . ALA C 1 158 ? 75.791 18.686 56.830 1.00 33.92 158 ALA C CA 1
ATOM 4721 C C . ALA C 1 158 ? 74.871 17.749 56.059 1.00 33.30 158 ALA C C 1
ATOM 4722 O O . ALA C 1 158 ? 74.743 17.839 54.843 1.00 31.55 158 ALA C O 1
ATOM 4724 N N . ILE C 1 159 ? 74.235 16.840 56.783 1.00 33.53 159 ILE C N 1
ATOM 4725 C CA . ILE C 1 159 ? 73.301 15.916 56.175 1.00 34.00 159 ILE C CA 1
ATOM 4726 C C . ILE C 1 159 ? 71.960 16.202 56.814 1.00 35.34 159 ILE C C 1
ATOM 4727 O O . ILE C 1 159 ? 71.772 15.925 57.986 1.00 35.10 159 ILE C O 1
ATOM 4732 N N . LEU C 1 160 ? 71.028 16.774 56.066 1.00 36.77 160 LEU C N 1
ATOM 4733 C CA . LEU C 1 160 ? 69.730 17.047 56.645 1.00 38.28 160 LEU C CA 1
ATOM 4734 C C . LEU C 1 160 ? 68.879 15.805 56.492 1.00 41.12 160 LEU C C 1
ATOM 4735 O O . LEU C 1 160 ? 68.507 15.438 55.379 1.00 42.78 160 LEU C O 1
ATOM 4748 N N . ALA C 1 162 ? 65.741 14.794 56.545 1.00 45.28 162 ALA C N 1
ATOM 4749 C CA . ALA C 1 162 ? 64.367 15.261 56.492 1.00 44.99 162 ALA C CA 1
ATOM 4750 C C . ALA C 1 162 ? 63.400 14.128 56.786 1.00 45.70 162 ALA C C 1
ATOM 4751 O O . ALA C 1 162 ? 63.015 13.370 55.894 1.00 46.03 162 ALA C O 1
ATOM 4753 N N . LYS C 1 163 ? 63.022 14.015 58.054 1.00 46.52 163 LYS C N 1
ATOM 4754 C CA . LYS C 1 163 ? 62.096 12.988 58.492 1.00 46.85 163 LYS C CA 1
ATOM 4755 C C . LYS C 1 163 ? 60.671 13.391 58.131 1.00 47.23 163 LYS C C 1
ATOM 4756 O O . LYS C 1 163 ? 60.313 14.565 58.191 1.00 47.69 163 LYS C O 1
ATOM 4762 N N . ASN C 1 164 ? 59.861 12.417 57.734 1.00 47.66 164 ASN C N 1
ATOM 4763 C CA . ASN C 1 164 ? 58.485 12.700 57.355 1.00 49.39 164 ASN C CA 1
ATOM 4764 C C . ASN C 1 164 ? 57.593 12.461 58.564 1.00 50.15 164 ASN C C 1
ATOM 4765 O O . ASN C 1 164 ? 56.769 11.541 58.574 1.00 51.92 164 ASN C O 1
ATOM 4770 N N . GLY C 1 165 ? 57.772 13.293 59.589 1.00 49.65 165 GLY C N 1
ATOM 4771 C CA . GLY C 1 165 ? 56.993 13.153 60.805 1.00 48.44 165 GLY C CA 1
ATOM 4772 C C . GLY C 1 165 ? 57.796 13.563 62.019 1.00 48.41 165 GLY C C 1
ATOM 4773 O O . GLY C 1 165 ? 57.534 14.615 62.590 1.00 50.07 165 GLY C O 1
ATOM 4774 N N . VAL C 1 166 ? 58.771 12.739 62.409 1.00 47.47 166 VAL C N 1
ATOM 4775 C CA . VAL C 1 166 ? 59.632 13.016 63.566 1.00 46.23 166 VAL C CA 1
ATOM 4776 C C . VAL C 1 166 ? 60.277 14.402 63.469 1.00 45.54 166 VAL C C 1
ATOM 4777 O O . VAL C 1 166 ? 60.673 14.825 62.385 1.00 46.09 166 VAL C O 1
ATOM 4781 N N . ASP C 1 167 ? 60.407 15.102 64.591 1.00 44.41 167 ASP C N 1
ATOM 4782 C CA . ASP C 1 167 ? 61.003 16.433 64.548 1.00 44.43 167 ASP C CA 1
ATOM 4783 C C . ASP C 1 167 ? 62.324 16.587 65.304 1.00 42.19 167 ASP C C 1
ATOM 4784 O O . ASP C 1 167 ? 62.772 17.706 65.555 1.00 42.95 167 ASP C O 1
ATOM 4789 N N . GLY C 1 168 ? 62.950 15.470 65.655 1.00 39.73 168 GLY C N 1
ATOM 4790 C CA . GLY C 1 168 ? 64.210 15.529 66.362 1.00 36.39 168 GLY C CA 1
ATOM 4791 C C . GLY C 1 168 ? 64.531 14.255 67.114 1.00 34.83 168 GLY C C 1
ATOM 4792 O O . GLY C 1 168 ? 63.862 13.230 66.959 1.00 34.89 168 GLY C O 1
ATOM 4793 N N . VAL C 1 169 ? 65.565 14.335 67.941 1.00 33.50 169 VAL C N 1
ATOM 4794 C CA . VAL C 1 169 ? 66.021 13.222 68.761 1.00 32.81 169 VAL C CA 1
ATOM 4795 C C . VAL C 1 169 ? 65.737 13.633 70.217 1.00 34.27 169 VAL C C 1
ATOM 4796 O O . VAL C 1 169 ? 66.201 14.682 70.682 1.00 33.78 169 VAL C O 1
ATOM 4800 N N . TYR C 1 170 ? 64.963 12.814 70.923 1.00 34.81 170 TYR C N 1
ATOM 4801 C CA . TYR C 1 170 ? 64.607 13.096 72.307 1.00 36.68 170 TYR C CA 1
ATOM 4802 C C . TYR C 1 170 ? 65.289 12.138 73.264 1.00 38.21 170 TYR C C 1
ATOM 4803 O O . TYR C 1 170 ? 65.788 11.092 72.852 1.00 39.49 170 TYR C O 1
ATOM 4812 N N . ASN C 1 171 ? 65.290 12.486 74.548 1.00 39.17 171 ASN C N 1
ATOM 4813 C CA . ASN C 1 171 ? 65.917 11.645 75.564 1.00 39.61 171 ASN C CA 1
ATOM 4814 C C . ASN C 1 171 ? 64.987 10.518 75.971 1.00 40.51 171 ASN C C 1
ATOM 4815 O O . ASN C 1 171 ? 65.340 9.672 76.792 1.00 41.32 171 ASN C O 1
ATOM 4820 N N . ALA C 1 172 ? 63.790 10.527 75.399 1.00 41.33 172 ALA C N 1
ATOM 4821 C CA . ALA C 1 172 ? 62.776 9.514 75.668 1.00 41.88 172 ALA C CA 1
ATOM 4822 C C . ALA C 1 172 ? 61.703 9.676 74.604 1.00 42.05 172 ALA C C 1
ATOM 4823 O O . ALA C 1 172 ? 61.588 10.736 73.985 1.00 42.54 172 ALA C O 1
ATOM 4825 N N . ASP C 1 173 ? 60.924 8.625 74.391 1.00 41.05 173 ASP C N 1
ATOM 4826 C CA . ASP C 1 173 ? 59.875 8.655 73.386 1.00 40.38 173 ASP C CA 1
ATOM 4827 C C . ASP C 1 173 ? 58.798 9.699 73.725 1.00 39.79 173 ASP C C 1
ATOM 4828 O O . ASP C 1 173 ? 57.953 9.484 74.594 1.00 39.20 173 ASP C O 1
ATOM 4833 N N . PRO C 1 174 ? 58.816 10.845 73.025 1.00 39.82 174 PRO C N 1
ATOM 4834 C CA . PRO C 1 174 ? 57.878 11.952 73.218 1.00 39.68 174 PRO C CA 1
ATOM 4835 C C . PRO C 1 174 ? 56.405 11.594 73.106 1.00 40.02 174 PRO C C 1
ATOM 4836 O O . PRO C 1 174 ? 55.541 12.374 73.519 1.00 40.39 174 PRO C O 1
ATOM 4840 N N . LYS C 1 175 ? 56.112 10.429 72.538 1.00 40.63 175 LYS C N 1
ATOM 4841 C CA . LYS C 1 175 ? 54.729 9.977 72.403 1.00 40.91 175 LYS C CA 1
ATOM 4842 C C . LYS C 1 175 ? 54.346 9.089 73.573 1.00 41.11 175 LYS C C 1
ATOM 4843 O O . LYS C 1 175 ? 53.199 8.673 73.688 1.00 42.10 175 LYS C O 1
ATOM 4849 N N . LYS C 1 176 ? 55.305 8.791 74.441 1.00 41.28 176 LYS C N 1
ATOM 4850 C CA . LYS C 1 176 ? 55.013 7.960 75.598 1.00 42.50 176 LYS C CA 1
ATOM 4851 C C . LYS C 1 176 ? 55.413 8.623 76.912 1.00 42.97 176 LYS C C 1
ATOM 4852 O O . LYS C 1 176 ? 54.666 8.576 77.884 1.00 44.32 176 LYS C O 1
ATOM 4858 N N . ASP C 1 177 ? 56.591 9.244 76.941 1.00 43.50 177 ASP C N 1
ATOM 4859 C CA . ASP C 1 177 ? 57.082 9.907 78.154 1.00 43.17 177 ASP C CA 1
ATOM 4860 C C . ASP C 1 177 ? 56.599 11.355 78.249 1.00 41.57 177 ASP C C 1
ATOM 4861 O O . ASP C 1 177 ? 56.840 12.160 77.358 1.00 41.75 177 ASP C O 1
ATOM 4866 N N . ALA C 1 178 ? 55.925 11.672 79.347 1.00 40.04 178 ALA C N 1
ATOM 4867 C CA . ALA C 1 178 ? 55.409 13.008 79.584 1.00 38.20 178 ALA C CA 1
ATOM 4868 C C . ALA C 1 178 ? 56.509 14.065 79.625 1.00 38.39 178 ALA C C 1
ATOM 4869 O O . ALA C 1 178 ? 56.315 15.189 79.162 1.00 37.87 178 ALA C O 1
ATOM 4871 N N . ASN C 1 179 ? 57.662 13.695 80.182 1.00 39.52 179 ASN C N 1
ATOM 4872 C CA . ASN C 1 179 ? 58.788 14.607 80.313 1.00 39.30 179 ASN C CA 1
ATOM 4873 C C . ASN C 1 179 ? 59.877 14.359 79.324 1.00 39.45 179 ASN C C 1
ATOM 4874 O O . ASN C 1 179 ? 61.050 14.513 79.642 1.00 39.94 179 ASN C O 1
ATOM 4879 N N . ALA C 1 180 ? 59.495 13.973 78.118 1.00 40.58 180 ALA C N 1
ATOM 4880 C CA . ALA C 1 180 ? 60.470 13.718 77.070 1.00 40.49 180 ALA C CA 1
ATOM 4881 C C . ALA C 1 180 ? 60.937 15.055 76.486 1.00 40.59 180 ALA C C 1
ATOM 4882 O O . ALA C 1 180 ? 60.131 15.827 75.959 1.00 40.53 180 ALA C O 1
ATOM 4884 N N . VAL C 1 181 ? 62.239 15.314 76.592 1.00 40.29 181 VAL C N 1
ATOM 4885 C CA . VAL C 1 181 ? 62.856 16.537 76.074 1.00 40.57 181 VAL C CA 1
ATOM 4886 C C . VAL C 1 181 ? 63.799 16.237 74.884 1.00 40.63 181 VAL C C 1
ATOM 4887 O O . VAL C 1 181 ? 64.581 15.282 74.921 1.00 40.10 181 VAL C O 1
ATOM 4891 N N . LYS C 1 182 ? 63.708 17.046 73.828 1.00 39.10 182 LYS C N 1
ATOM 4892 C CA . LYS C 1 182 ? 64.544 16.850 72.648 1.00 38.88 182 LYS C CA 1
ATOM 4893 C C . LYS C 1 182 ? 65.886 17.568 72.781 1.00 38.65 182 LYS C C 1
ATOM 4894 O O . LYS C 1 182 ? 65.951 18.663 73.334 1.00 37.72 182 LYS C O 1
ATOM 4900 N N . PHE C 1 183 ? 66.953 16.956 72.267 1.00 38.68 183 PHE C N 1
ATOM 4901 C CA . PHE C 1 183 ? 68.274 17.567 72.348 1.00 38.77 183 PHE C CA 1
ATOM 4902 C C . PHE C 1 183 ? 68.429 18.551 71.227 1.00 40.47 183 PHE C C 1
ATOM 4903 O O . PHE C 1 183 ? 68.116 18.248 70.090 1.00 42.56 183 PHE C O 1
ATOM 4911 N N . ASP C 1 184 ? 68.933 19.730 71.531 1.00 41.98 184 ASP C N 1
ATOM 4912 C CA . ASP C 1 184 ? 69.107 20.707 70.484 1.00 44.88 184 ASP C CA 1
ATOM 4913 C C . ASP C 1 184 ? 70.442 20.515 69.779 1.00 45.00 184 ASP C C 1
ATOM 4914 O O . ASP C 1 184 ? 70.519 20.558 68.550 1.00 46.47 184 ASP C O 1
ATOM 4919 N N . GLU C 1 185 ? 71.488 20.279 70.561 1.00 44.20 185 GLU C N 1
ATOM 4920 C CA . GLU C 1 185 ? 72.823 20.090 70.023 1.00 43.43 185 GLU C CA 1
ATOM 4921 C C . GLU C 1 185 ? 73.576 18.961 70.718 1.00 42.61 185 GLU C C 1
ATOM 4922 O O . GLU C 1 185 ? 73.720 18.959 71.934 1.00 43.59 185 GLU C O 1
ATOM 4928 N N . LEU C 1 186 ? 74.060 18.001 69.939 1.00 41.90 186 LEU C N 1
ATOM 4929 C CA . LEU C 1 186 ? 74.805 16.866 70.477 1.00 41.10 186 LEU C CA 1
ATOM 4930 C C . LEU C 1 186 ? 76.082 16.694 69.684 1.00 40.88 186 LEU C C 1
ATOM 4931 O O . LEU C 1 186 ? 76.205 17.211 68.578 1.00 41.66 186 LEU C O 1
ATOM 4936 N N . THR C 1 187 ? 77.031 15.962 70.242 1.00 40.18 187 THR C N 1
ATOM 4937 C CA . THR C 1 187 ? 78.268 15.719 69.528 1.00 40.82 187 THR C CA 1
ATOM 4938 C C . THR C 1 187 ? 78.289 14.262 69.116 1.00 41.79 187 THR C C 1
ATOM 4939 O O . THR C 1 187 ? 77.707 13.411 69.791 1.00 43.23 187 THR C O 1
ATOM 4943 N N . HIS C 1 188 ? 78.950 13.977 68.001 1.00 41.79 188 HIS C N 1
ATOM 4944 C CA . HIS C 1 188 ? 79.032 12.609 67.505 1.00 43.03 188 HIS C CA 1
ATOM 4945 C C . HIS C 1 188 ? 79.346 11.605 68.616 1.00 43.38 188 HIS C C 1
ATOM 4946 O O . HIS C 1 188 ? 78.685 10.569 68.727 1.00 43.22 188 HIS C O 1
ATOM 4953 N N . GLY C 1 189 ? 80.341 11.922 69.441 1.00 43.61 189 GLY C N 1
ATOM 4954 C CA . GLY C 1 189 ? 80.713 11.025 70.519 1.00 43.95 189 GLY C CA 1
ATOM 4955 C C . GLY C 1 189 ? 79.641 10.892 71.585 1.00 45.78 189 GLY C C 1
ATOM 4956 O O . GLY C 1 189 ? 79.294 9.785 72.022 1.00 46.00 189 GLY C O 1
ATOM 4957 N N . GLU C 1 190 ? 79.115 12.033 72.009 1.00 47.31 190 GLU C N 1
ATOM 4958 C CA . GLU C 1 190 ? 78.082 12.054 73.022 1.00 49.03 190 GLU C CA 1
ATOM 4959 C C . GLU C 1 190 ? 76.909 11.183 72.575 1.00 48.69 190 GLU C C 1
ATOM 4960 O O . GLU C 1 190 ? 76.278 10.501 73.381 1.00 49.04 190 GLU C O 1
ATOM 4966 N N . VAL C 1 191 ? 76.626 11.192 71.280 1.00 48.09 191 VAL C N 1
ATOM 4967 C CA . VAL C 1 191 ? 75.524 10.398 70.761 1.00 47.74 191 VAL C CA 1
ATOM 4968 C C . VAL C 1 191 ? 75.802 8.923 71.012 1.00 48.06 191 VAL C C 1
ATOM 4969 O O . VAL C 1 191 ? 74.883 8.130 71.242 1.00 48.46 191 VAL C O 1
ATOM 4973 N N . ILE C 1 192 ? 77.078 8.559 70.963 1.00 48.84 192 ILE C N 1
ATOM 4974 C CA . ILE C 1 192 ? 77.498 7.177 71.194 1.00 49.17 192 ILE C CA 1
ATOM 4975 C C . ILE C 1 192 ? 77.428 6.862 72.684 1.00 49.42 192 ILE C C 1
ATOM 4976 O O . ILE C 1 192 ? 76.982 5.779 73.075 1.00 49.52 192 ILE C O 1
ATOM 4981 N N . LYS C 1 193 ? 77.858 7.818 73.509 1.00 48.94 193 LYS C N 1
ATOM 4982 C CA . LYS C 1 193 ? 77.845 7.639 74.959 1.00 49.15 193 LYS C CA 1
ATOM 4983 C C . LYS C 1 193 ? 76.443 7.528 75.534 1.00 48.14 193 LYS C C 1
ATOM 4984 O O . LYS C 1 193 ? 76.291 7.464 76.745 1.00 48.61 193 LYS C O 1
ATOM 4990 N N . ARG C 1 194 ? 75.424 7.505 74.684 1.00 47.43 194 ARG C N 1
ATOM 4991 C CA . ARG C 1 194 ? 74.052 7.406 75.175 1.00 48.19 194 ARG C CA 1
ATOM 4992 C C . ARG C 1 194 ? 73.297 6.397 74.321 1.00 48.15 194 ARG C C 1
ATOM 4993 O O . ARG C 1 194 ? 72.094 6.185 74.493 1.00 47.90 194 ARG C O 1
ATOM 5001 N N . GLY C 1 195 ? 74.023 5.780 73.392 1.00 48.39 195 GLY C N 1
ATOM 5002 C CA . GLY C 1 195 ? 73.431 4.798 72.500 1.00 47.96 195 GLY C CA 1
ATOM 5003 C C . GLY C 1 195 ? 72.164 5.275 71.815 1.00 48.54 195 GLY C C 1
ATOM 5004 O O . GLY C 1 195 ? 71.218 4.502 71.644 1.00 48.64 195 GLY C O 1
ATOM 5005 N N . LEU C 1 196 ? 72.148 6.542 71.408 1.00 48.37 196 LEU C N 1
ATOM 5006 C CA . LEU C 1 196 ? 70.981 7.129 70.745 1.00 47.98 196 LEU C CA 1
ATOM 5007 C C . LEU C 1 196 ? 70.705 6.490 69.395 1.00 48.03 196 LEU C C 1
ATOM 5008 O O . LEU C 1 196 ? 69.563 6.414 68.959 1.00 47.95 196 LEU C O 1
ATOM 5013 N N . LYS C 1 197 ? 71.768 6.035 68.740 1.00 49.40 197 LYS C N 1
ATOM 5014 C CA . LYS C 1 197 ? 71.676 5.395 67.420 1.00 50.72 197 LYS C CA 1
ATOM 5015 C C . LYS C 1 197 ? 70.788 6.166 66.445 1.00 49.18 197 LYS C C 1
ATOM 5016 O O . LYS C 1 197 ? 69.732 5.688 66.034 1.00 48.22 197 LYS C O 1
ATOM 5022 N N . ILE C 1 198 ? 71.222 7.362 66.079 1.00 47.29 198 ILE C N 1
ATOM 5023 C CA . ILE C 1 198 ? 70.472 8.179 65.141 1.00 45.81 198 ILE C CA 1
ATOM 5024 C C . ILE C 1 198 ? 70.637 7.564 63.758 1.00 46.10 198 ILE C C 1
ATOM 5025 O O . ILE C 1 198 ? 69.678 7.447 63.010 1.00 45.89 198 ILE C O 1
ATOM 5038 N N . ASP C 1 200 ? 73.019 4.475 61.307 1.00 48.53 200 ASP C N 1
ATOM 5039 C CA . ASP C 1 200 ? 73.670 3.174 61.295 1.00 47.40 200 ASP C CA 1
ATOM 5040 C C . ASP C 1 200 ? 75.059 3.315 61.918 1.00 45.53 200 ASP C C 1
ATOM 5041 O O . ASP C 1 200 ? 75.643 4.401 61.894 1.00 44.59 200 ASP C O 1
ATOM 5046 N N . ALA C 1 201 ? 75.597 2.225 62.463 1.00 44.12 201 ALA C N 1
ATOM 5047 C CA . ALA C 1 201 ? 76.935 2.261 63.077 1.00 42.24 201 ALA C CA 1
ATOM 5048 C C . ALA C 1 201 ? 78.038 2.738 62.104 1.00 41.82 201 ALA C C 1
ATOM 5049 O O . ALA C 1 201 ? 78.886 3.561 62.468 1.00 39.36 201 ALA C O 1
ATOM 5051 N N . THR C 1 202 ? 78.010 2.219 60.872 1.00 41.17 202 THR C N 1
ATOM 5052 C CA . THR C 1 202 ? 78.997 2.563 59.848 1.00 39.80 202 THR C CA 1
ATOM 5053 C C . THR C 1 202 ? 78.881 4.025 59.431 1.00 39.53 202 THR C C 1
ATOM 5054 O O . THR C 1 202 ? 79.886 4.738 59.348 1.00 38.50 202 THR C O 1
ATOM 5058 N N . ALA C 1 203 ? 77.650 4.456 59.158 1.00 38.97 203 ALA C N 1
ATOM 5059 C CA . ALA C 1 203 ? 77.385 5.822 58.738 1.00 38.25 203 ALA C CA 1
ATOM 5060 C C . ALA C 1 203 ? 77.855 6.812 59.785 1.00 38.01 203 ALA C C 1
ATOM 5061 O O . ALA C 1 203 ? 78.428 7.854 59.468 1.00 37.71 203 ALA C O 1
ATOM 5063 N N . SER C 1 204 ? 77.625 6.467 61.042 1.00 38.08 204 SER C N 1
ATOM 5064 C CA . SER C 1 204 ? 78.012 7.321 62.150 1.00 37.98 204 SER C CA 1
ATOM 5065 C C . SER C 1 204 ? 79.509 7.564 62.178 1.00 39.17 204 SER C C 1
ATOM 5066 O O . SER C 1 204 ? 79.952 8.699 62.377 1.00 39.38 204 SER C O 1
ATOM 5069 N N . THR C 1 205 ? 80.290 6.505 61.973 1.00 39.46 205 THR C N 1
ATOM 5070 C CA . THR C 1 205 ? 81.746 6.632 61.973 1.00 40.17 205 THR C CA 1
ATOM 5071 C C . THR C 1 205 ? 82.173 7.585 60.857 1.00 40.43 205 THR C C 1
ATOM 5072 O O . THR C 1 205 ? 82.954 8.507 61.085 1.00 40.12 205 THR C O 1
ATOM 5076 N N . LEU C 1 206 ? 81.651 7.351 59.653 1.00 41.17 206 LEU C N 1
ATOM 5077 C CA . LEU C 1 206 ? 81.958 8.188 58.495 1.00 42.46 206 LEU C CA 1
ATOM 5078 C C . LEU C 1 206 ? 81.657 9.667 58.739 1.00 43.78 206 LEU C C 1
ATOM 5079 O O . LEU C 1 206 ? 82.482 10.534 58.449 1.00 43.32 206 LEU C O 1
ATOM 5084 N N . SER C 1 207 ? 80.465 9.942 59.263 1.00 43.60 207 SER C N 1
ATOM 5085 C CA . SER C 1 207 ? 80.045 11.307 59.536 1.00 44.20 207 SER C CA 1
ATOM 5086 C C . SER C 1 207 ? 80.985 11.979 60.515 1.00 45.36 207 SER C C 1
ATOM 5087 O O . SER C 1 207 ? 81.448 13.098 60.284 1.00 46.58 207 SER C O 1
ATOM 5098 N N . ASP C 1 209 ? 84.180 11.040 61.565 1.00 45.90 209 ASP C N 1
ATOM 5099 C CA . ASP C 1 209 ? 85.526 11.136 61.007 1.00 44.17 209 ASP C CA 1
ATOM 5100 C C . ASP C 1 209 ? 85.687 12.257 59.992 1.00 43.47 209 ASP C C 1
ATOM 5101 O O . ASP C 1 209 ? 86.711 12.941 59.987 1.00 43.75 209 ASP C O 1
ATOM 5106 N N . ASN C 1 210 ? 84.691 12.454 59.132 1.00 42.31 210 ASN C N 1
ATOM 5107 C CA . ASN C 1 210 ? 84.804 13.515 58.145 1.00 40.31 210 ASN C CA 1
ATOM 5108 C C . ASN C 1 210 ? 84.160 14.815 58.561 1.00 40.03 210 ASN C C 1
ATOM 5109 O O . ASN C 1 210 ? 83.935 15.689 57.727 1.00 39.79 210 ASN C O 1
ATOM 5114 N N . ASP C 1 211 ? 83.868 14.935 59.855 1.00 40.70 211 ASP C N 1
ATOM 5115 C CA . ASP C 1 211 ? 83.274 16.145 60.414 1.00 41.18 211 ASP C CA 1
ATOM 5116 C C . ASP C 1 211 ? 82.038 16.619 59.644 1.00 39.02 211 ASP C C 1
ATOM 5117 O O . ASP C 1 211 ? 81.939 17.782 59.259 1.00 37.75 211 ASP C O 1
ATOM 5122 N N . ILE C 1 212 ? 81.095 15.713 59.424 1.00 37.65 212 ILE C N 1
ATOM 5123 C CA . ILE C 1 212 ? 79.867 16.057 58.717 1.00 37.14 212 ILE C CA 1
ATOM 5124 C C . ILE C 1 212 ? 78.720 16.146 59.718 1.00 36.17 212 ILE C C 1
ATOM 5125 O O . ILE C 1 212 ? 78.426 15.174 60.401 1.00 36.49 212 ILE C O 1
ATOM 5130 N N . ASP C 1 213 ? 78.085 17.311 59.808 1.00 35.85 213 ASP C N 1
ATOM 5131 C CA . ASP C 1 213 ? 76.983 17.512 60.736 1.00 36.67 213 ASP C CA 1
ATOM 5132 C C . ASP C 1 213 ? 75.780 16.664 60.386 1.00 36.77 213 ASP C C 1
ATOM 5133 O O . ASP C 1 213 ? 75.565 16.327 59.229 1.00 37.69 213 ASP C O 1
ATOM 5138 N N . LEU C 1 214 ? 74.993 16.312 61.390 1.00 36.00 214 LEU C N 1
ATOM 5139 C CA . LEU C 1 214 ? 73.783 15.548 61.154 1.00 36.25 214 LEU C CA 1
ATOM 5140 C C . LEU C 1 214 ? 72.651 16.367 61.720 1.00 34.67 214 LEU C C 1
ATOM 5141 O O . LEU C 1 214 ? 72.713 16.815 62.858 1.00 35.34 214 LEU C O 1
ATOM 5146 N N . VAL C 1 215 ? 71.619 16.589 60.926 1.00 34.36 215 VAL C N 1
ATOM 5147 C CA . VAL C 1 215 ? 70.489 17.367 61.406 1.00 33.01 215 VAL C CA 1
ATOM 5148 C C . VAL C 1 215 ? 69.225 16.547 61.236 1.00 32.36 215 VAL C C 1
ATOM 5149 O O . VAL C 1 215 ? 68.891 16.137 60.129 1.00 32.52 215 VAL C O 1
ATOM 5153 N N . VAL C 1 216 ? 68.542 16.272 62.340 1.00 31.35 216 VAL C N 1
ATOM 5154 C CA . VAL C 1 216 ? 67.302 15.513 62.283 1.00 31.56 216 VAL C CA 1
ATOM 5155 C C . VAL C 1 216 ? 66.184 16.521 62.488 1.00 32.33 216 VAL C C 1
ATOM 5156 O O . VAL C 1 216 ? 66.172 17.238 63.481 1.00 32.41 216 VAL C O 1
ATOM 5160 N N . PHE C 1 217 ? 65.261 16.606 61.540 1.00 34.79 217 PHE C N 1
ATOM 5161 C CA . PHE C 1 217 ? 64.172 17.562 61.677 1.00 37.76 217 PHE C CA 1
ATOM 5162 C C . PHE C 1 217 ? 62.916 17.120 60.932 1.00 38.91 217 PHE C C 1
ATOM 5163 O O . PHE C 1 217 ? 62.943 16.177 60.143 1.00 37.68 217 PHE C O 1
ATOM 5171 N N . ASN C 1 218 ? 61.814 17.803 61.207 1.00 41.42 218 ASN C N 1
ATOM 5172 C CA . ASN C 1 218 ? 60.552 17.485 60.573 1.00 43.51 218 ASN C CA 1
ATOM 5173 C C . ASN C 1 218 ? 60.391 18.326 59.320 1.00 46.13 218 ASN C C 1
ATOM 5174 O O . ASN C 1 218 ? 60.211 19.541 59.382 1.00 47.05 218 ASN C O 1
ATOM 5187 N N . ASN C 1 220 ? 57.935 18.028 57.025 1.00 50.39 220 ASN C N 1
ATOM 5188 C CA . ASN C 1 220 ? 56.540 18.261 56.648 1.00 49.41 220 ASN C CA 1
ATOM 5189 C C . ASN C 1 220 ? 56.065 19.659 56.999 1.00 49.44 220 ASN C C 1
ATOM 5190 O O . ASN C 1 220 ? 54.941 20.035 56.680 1.00 49.44 220 ASN C O 1
ATOM 5195 N N . GLU C 1 221 ? 56.917 20.420 57.676 1.00 50.90 221 GLU C N 1
ATOM 5196 C CA . GLU C 1 221 ? 56.590 21.785 58.073 1.00 50.57 221 GLU C CA 1
ATOM 5197 C C . GLU C 1 221 ? 57.038 22.725 56.968 1.00 49.42 221 GLU C C 1
ATOM 5198 O O . GLU C 1 221 ? 58.187 22.677 56.525 1.00 49.67 221 GLU C O 1
ATOM 5204 N N . ALA C 1 222 ? 56.133 23.588 56.531 1.00 48.52 222 ALA C N 1
ATOM 5205 C CA . ALA C 1 222 ? 56.437 24.539 55.465 1.00 47.88 222 ALA C CA 1
ATOM 5206 C C . ALA C 1 222 ? 57.684 25.390 55.745 1.00 47.79 222 ALA C C 1
ATOM 5207 O O . ALA C 1 222 ? 57.810 25.980 56.813 1.00 47.75 222 ALA C O 1
ATOM 5209 N N . GLY C 1 223 ? 58.595 25.452 54.778 1.00 46.80 223 GLY C N 1
ATOM 5210 C CA . GLY C 1 223 ? 59.802 26.251 54.938 1.00 46.32 223 GLY C CA 1
ATOM 5211 C C . GLY C 1 223 ? 60.727 25.833 56.069 1.00 47.02 223 GLY C C 1
ATOM 5212 O O . GLY C 1 223 ? 61.681 26.542 56.417 1.00 48.02 223 GLY C O 1
ATOM 5213 N N . ASN C 1 224 ? 60.458 24.665 56.635 1.00 46.31 224 ASN C N 1
ATOM 5214 C CA . ASN C 1 224 ? 61.256 24.150 57.733 1.00 45.64 224 ASN C CA 1
ATOM 5215 C C . ASN C 1 224 ? 62.687 23.865 57.285 1.00 45.70 224 ASN C C 1
ATOM 5216 O O . ASN C 1 224 ? 63.649 24.390 57.852 1.00 45.73 224 ASN C O 1
ATOM 5221 N N . ILE C 1 225 ? 62.832 23.038 56.258 1.00 46.00 225 ILE C N 1
ATOM 5222 C CA . ILE C 1 225 ? 64.161 22.711 55.739 1.00 45.64 225 ILE C CA 1
ATOM 5223 C C . ILE C 1 225 ? 64.985 23.980 55.506 1.00 45.87 225 ILE C C 1
ATOM 5224 O O . ILE C 1 225 ? 66.176 24.022 55.805 1.00 46.12 225 ILE C O 1
ATOM 5229 N N . GLN C 1 226 ? 64.341 25.015 54.976 1.00 46.78 226 GLN C N 1
ATOM 5230 C CA . GLN C 1 226 ? 65.017 26.276 54.713 1.00 46.85 226 GLN C CA 1
ATOM 5231 C C . GLN C 1 226 ? 65.601 26.837 56.008 1.00 46.54 226 GLN C C 1
ATOM 5232 O O . GLN C 1 226 ? 66.749 27.295 56.041 1.00 45.99 226 GLN C O 1
ATOM 5238 N N . ARG C 1 227 ? 64.809 26.787 57.077 1.00 45.39 227 ARG C N 1
ATOM 5239 C CA . ARG C 1 227 ? 65.256 27.278 58.379 1.00 45.22 227 ARG C CA 1
ATOM 5240 C C . ARG C 1 227 ? 66.506 26.547 58.859 1.00 44.91 227 ARG C C 1
ATOM 5241 O O . ARG C 1 227 ? 67.450 27.160 59.372 1.00 45.13 227 ARG C O 1
ATOM 5249 N N . VAL C 1 228 ? 66.506 25.230 58.696 1.00 44.33 228 VAL C N 1
ATOM 5250 C CA . VAL C 1 228 ? 67.643 24.413 59.090 1.00 43.05 228 VAL C CA 1
ATOM 5251 C C . VAL C 1 228 ? 68.884 24.923 58.373 1.00 42.72 228 VAL C C 1
ATOM 5252 O O . VAL C 1 228 ? 69.938 25.093 58.986 1.00 41.50 228 VAL C O 1
ATOM 5256 N N . VAL C 1 229 ? 68.743 25.162 57.071 1.00 43.43 229 VAL C N 1
ATOM 5257 C CA . VAL C 1 229 ? 69.852 25.632 56.248 1.00 43.93 229 VAL C CA 1
ATOM 5258 C C . VAL C 1 229 ? 70.382 26.972 56.723 1.00 44.68 229 VAL C C 1
ATOM 5259 O O . VAL C 1 229 ? 71.584 27.254 56.620 1.00 44.07 229 VAL C O 1
ATOM 5263 N N . PHE C 1 230 ? 69.492 27.798 57.253 1.00 45.10 230 PHE C N 1
ATOM 5264 C CA . PHE C 1 230 ? 69.900 29.107 57.731 1.00 46.47 230 PHE C CA 1
ATOM 5265 C C . PHE C 1 230 ? 70.289 29.167 59.198 1.00 47.20 230 PHE C C 1
ATOM 5266 O O . PHE C 1 230 ? 70.546 30.246 59.720 1.00 49.30 230 PHE C O 1
ATOM 5274 N N . GLY C 1 231 ? 70.341 28.022 59.867 1.00 47.83 231 GLY C N 1
ATOM 5275 C CA . GLY C 1 231 ? 70.737 28.030 61.266 1.00 48.48 231 GLY C CA 1
ATOM 5276 C C . GLY C 1 231 ? 69.610 28.045 62.293 1.00 49.34 231 GLY C C 1
ATOM 5277 O O . GLY C 1 231 ? 69.846 27.762 63.471 1.00 49.68 231 GLY C O 1
ATOM 5278 N N . GLU C 1 232 ? 68.392 28.379 61.876 1.00 50.58 232 GLU C N 1
ATOM 5279 C CA . GLU C 1 232 ? 67.269 28.397 62.811 1.00 52.30 232 GLU C CA 1
ATOM 5280 C C . GLU C 1 232 ? 67.151 27.046 63.536 1.00 52.79 232 GLU C C 1
ATOM 5281 O O . GLU C 1 232 ? 66.723 26.052 62.949 1.00 55.02 232 GLU C O 1
ATOM 5287 N N . HIS C 1 233 ? 67.549 27.014 64.804 1.00 52.16 233 HIS C N 1
ATOM 5288 C CA . HIS C 1 233 ? 67.488 25.798 65.615 1.00 51.91 233 HIS C CA 1
ATOM 5289 C C . HIS C 1 233 ? 66.068 25.230 65.588 1.00 50.91 233 HIS C C 1
ATOM 5290 O O . HIS C 1 233 ? 65.193 25.690 66.328 1.00 51.88 233 HIS C O 1
ATOM 5297 N N . ILE C 1 234 ? 65.827 24.230 64.748 1.00 49.13 234 ILE C N 1
ATOM 5298 C CA . ILE C 1 234 ? 64.479 23.669 64.648 1.00 47.96 234 ILE C CA 1
ATOM 5299 C C . ILE C 1 234 ? 64.427 22.200 65.074 1.00 46.31 234 ILE C C 1
ATOM 5300 O O . ILE C 1 234 ? 63.451 21.759 65.697 1.00 45.83 234 ILE C O 1
ATOM 5305 N N . GLY C 1 235 ? 65.480 21.452 64.747 1.00 42.82 235 GLY C N 1
ATOM 5306 C CA . GLY C 1 235 ? 65.521 20.050 65.118 1.00 39.94 235 GLY C CA 1
ATOM 5307 C C . GLY C 1 235 ? 66.646 19.729 66.087 1.00 38.98 235 GLY C C 1
ATOM 5308 O O . GLY C 1 235 ? 66.829 20.403 67.100 1.00 38.20 235 GLY C O 1
ATOM 5309 N N . THR C 1 236 ? 67.397 18.680 65.774 1.00 37.37 236 THR C N 1
ATOM 5310 C CA . THR C 1 236 ? 68.525 18.260 66.592 1.00 37.01 236 THR C CA 1
ATOM 5311 C C . THR C 1 236 ? 69.765 18.229 65.698 1.00 37.59 236 THR C C 1
ATOM 5312 O O . THR C 1 236 ? 69.784 17.545 64.667 1.00 38.37 236 THR C O 1
ATOM 5316 N N . THR C 1 237 ? 70.797 18.970 66.087 1.00 37.41 237 THR C N 1
ATOM 5317 C CA . THR C 1 237 ? 72.026 19.005 65.306 1.00 36.47 237 THR C CA 1
ATOM 5318 C C . THR C 1 237 ? 73.134 18.224 65.993 1.00 36.27 237 THR C C 1
ATOM 5319 O O . THR C 1 237 ? 73.445 18.460 67.153 1.00 36.84 237 THR C O 1
ATOM 5323 N N . VAL C 1 238 ? 73.727 17.292 65.262 1.00 35.76 238 VAL C N 1
ATOM 5324 C CA . VAL C 1 238 ? 74.813 16.479 65.779 1.00 34.90 238 VAL C CA 1
ATOM 5325 C C . VAL C 1 238 ? 76.085 16.906 65.063 1.00 36.25 238 VAL C C 1
ATOM 5326 O O . VAL C 1 238 ? 76.131 16.938 63.835 1.00 35.87 238 VAL C O 1
ATOM 5330 N N . SER C 1 239 ? 77.118 17.252 65.815 1.00 38.24 239 SER C N 1
ATOM 5331 C CA . SER C 1 239 ? 78.385 17.642 65.187 1.00 41.04 239 SER C CA 1
ATOM 5332 C C . SER C 1 239 ? 79.513 17.558 66.200 1.00 42.34 239 SER C C 1
ATOM 5333 O O . SER C 1 239 ? 79.284 17.274 67.362 1.00 42.35 239 SER C O 1
ATOM 5336 N N . ASN C 1 240 ? 80.737 17.794 65.763 1.00 44.90 240 ASN C N 1
ATOM 5337 C CA . ASN C 1 240 ? 81.858 17.720 66.680 1.00 47.93 240 ASN C CA 1
ATOM 5338 C C . ASN C 1 240 ? 81.980 18.990 67.506 1.00 49.81 240 ASN C C 1
ATOM 5339 O O . ASN C 1 240 ? 83.022 19.640 67.521 1.00 50.65 240 ASN C O 1
ATOM 5344 N N . LYS C 1 241 ? 80.892 19.324 68.203 1.00 52.67 241 LYS C N 1
ATOM 5345 C CA . LYS C 1 241 ? 80.796 20.514 69.062 1.00 53.06 241 LYS C CA 1
ATOM 5346 C C . LYS C 1 241 ? 80.643 21.775 68.206 1.00 52.88 241 LYS C C 1
ATOM 5347 O O . LYS C 1 241 ? 81.289 21.851 67.135 1.00 51.03 241 LYS C O 1
#

Nearest PDB structures (foldseek):
  2v4y-assembly1_C  TM=9.739E-01  e=1.887E-29  Escherichia coli K-12
  2bnf-assembly1_A  TM=9.550E-01  e=7.994E-30  Escherichia coli K-12
  1ybd-assembly1_A  TM=9.503E-01  e=1.228E-29  Neisseria meningitidis
  2bnf-assembly1_B  TM=9.369E-01  e=3.486E-29  Escherichia coli K-12
  3ek6-assembly1_A  TM=9.572E-01  e=6.846E-29  Xanthomonas campestris pv. campestris

Organism: Streptococcus pyogenes serotype M1 (NCBI:txid301447)

Secondary structure (DSSP, 8-state):
--S-SEEEEEE-GGGGT-SSSSS--HHHHHHHHHHHHHHHTTT-EEEEEE--TTT--HHHHHHH--HHHHHHH--TT------HHHHTTT--EEEEES----SSEEP-HHHHHHHHHTT-EEEEESTTS-TT--HHHHHHHHHHHTT-SEE---SS--S-BSS-TTT-TT--B-SEEEHHHHHTTT----HHHHHH-----EEEE----TTHHHHHHTT---SEEEE--/--S-SEEEEEE-GGGGT-SSSSS--HHHHHHHHHHHHHHHTTT-EEEEEE--TTT--HHHHHHH--HHHHHHH--TT------HHHHTTT--EEEEES----SSEEP-HHHHHHHHHTT-EEEEESTTS-TT--HHHHHHHHHHHTT-SEE---SS--S-BSS-TTT-TT--B-SEE-HHHHHTTT----HHHHHH-----EEEE----TTHHHHHHTT---SEEES--/--S-SEEEEEE-GGGGT-SSSSS--HHHHHHHHHHHHHHHTTT-EEEEEE--TTT--HHHHHHH--HHHHHHH--TT------HHHHTTT--EEEEES----SSEEP-HHHHHHHHHTT-EEEEESTTS-TT--HHHHHHHHHHHTT-SEE---SS--S-BSS-TTT-TT--B-SEE-HHHHHTTT----HHHHHH-----EEEE----TTHHHHHHTT---SEEES--

CATH classification: 3.40.1160.10

Radius of gyration: 31.13 Å; Cα contacts (8 Å, |Δi|>4): 1383; chains: 3; bounding box: 92×50×97 Å

Solvent-accessible surface area: 33092 Å² total

B-factor: mean 41.51, std 8.07, range [16.92, 89.37]

Sequence (687 aa):
EPKYQRILIKLSGEALAGEKGVGIDIPTVQAIAKEIAEVHVSGVQIALVIGGGNLWRGEPAADAGDRVQADYTGLGTVNALVADSLQHYGVDTRVQTAIPQNVAEPYIRGRALRHLEKNRIVVFGAGIGSPYFSTDTTAALRAAEIEADAILAKNGVDGVYNADPKKDANAVKFDELTHGEVIKRGLKIDATASTLSDNDIDLVVFNNEAGNIQRVVFGEHIGTTVSNKEPKYQRILIKLSGEALAGEKGVGIDIPTVQAIAKEIAEVHVSGVQIALVIGGGNLWRGEPAADAGDRVQADYTGLGTVNALVADSLQHYGVDTRVQTAIPQNVAEPYIRGRALRHLEKNRIVVFGAGIGSPYFSTDTTAALRAAEIEADAILAKNGVDGVYNADPKKDANAVKFDELTHGEVIKRGLKIDATASTLSDNDIDLVVFNNEAGNIQRVVFGEHIGTTVSNKEPKYQRILIKLSGEALAGEKGVGIDIPTVQAIAKEIAEVHVSGVQIALVIGGGNLWRGEPAADAGDRVQADYTGLGTVNALVADSLQHYGVDTRVQTAIPQNVAEPYIRGRALRHLEKNRIVVFGAGIGSPYFSTDTTAALRAAEIEADAILAKNGVDGVYNADPKKDANAVKFDELTHGEVIKRGLKIDATASTLSDNDIDLVVFNNEAGNIQRVVFGEHIGTTVSNK

Foldseek 3Di:
DFPWQEEEEEEEQQQQLPPVSADGDLVSLLVVLVLVLVLLVVNHQYEYFYFQVRHADCVVVVVVPDQFVRLQVSVSQVSQVSCVSNVVSVAAEAEAELDDPPPHHHDDLVVVLVCSVVSHYYYYGSQNVGGPDDSLLSQLVVCLSSVTQAYEEDAPDAAQWLDPVVPPVPIDHAQEEELVRCVVSVSPPPPNSSVSVVSFYKYWYGYNDRCPVSCVRRPNRTYHIYTHD/DFPWQEEEEEEEQQQQLPPVSADGDLVSLLVVLVQVLVLLVVNHQYEYFYFQVRHADCVVVVVVPDQFVRLQVSVSQVSQVSCVSNVVSVAAEAEAELDDPPPHHHDDLVVVLVCSVVSHYYYYGSQNVGGPDDSLLSQLVVCLSSVTQAYEEDAPDAEQWLDDVVPDVPIDHAQEEELVRCVVSVSPPPPNSSVSVVSFYKYWYGYPDRCPVSCVRRPNRGYYIYTND/DFPWQEEEEEEEQQQQLPPVSADGDLVSLLVVLVQVLVLLVVNHQYEYFYFQVRHADCVVVVVVPDQFVRLQVSVSQVSQVSCVSNVVSVAAEAEAELDDPPPHHHDDLVVVLVCSVVSHYYYYGSQNVGGPDDSLLSQLVVCLSSVTQEYEEDAPDAEQWLDPVVPDPPIGGAQEEELVVCVVSVSPPPPNSSVSVVSFYKYWYGYPDRCPVSCVRRPNRGYHIYTHD

InterPro domains:
  IPR001048 Aspartate/glutamate/uridylate kinase [PF00696] (7-216)
  IPR011817 Uridylate kinase [PIRSF005650] (3-239)
  IPR015963 Uridylate kinase, bacteria [MF_01220_B] (3-237)
  IPR015963 Uridylate kinase, bacteria [TIGR02075] (5-236)
  IPR015963 Uridylate kinase, bacteria [cd04254] (6-237)
  IPR036393 Acetylglutamate kinase-like superfamily [G3DSA:3.40.1160.10] (1-242)
  IPR036393 Acetylglutamate kinase-like superfamily [SSF53633] (3-238)